Protein AF-A0A671WIX0-F1 (afdb_monomer_lite)

Foldseek 3Di:
DDDDDDDDDDDDDDDDDDDDDDDDDDDDDDDDDDDDDDDDDDDDDDDDDDDDDDDDDDDDDDDDDPPPPDDDDDPDDPVVVVVVVVVVVVVVVVVVVVVVVVVVVVVVVVVVVVVVVVVVVVVVVPDPPPPVVVVVVVVVVVVVVVVVVVVVVVVVVVVVVVVVVVVVVVVVVVVVVVVVVVVVVVVVVVVVVVVVVVVVVVVVVVVVVVVVVVVVVVVVVVVVVVVVVVVVVCVVVVVDPDPDPDPDPDVVVVVVVVVVVVVVVVVVVVVVVVVVVVVVVVVVVVVVVVVVVVVVVVVVVVVVVVVVVVVVVVVVVVVVVVVVVVVVVVVVVVVVVVVVVVVVVVVVVVVVVVVVVVVVVVVVVVVVVVVVVVVVVVVVVVVVVVVVVVVVDPPPPPVVVVVVVVVVVVVVVVVVVLVVVVVVVVVVPPDDDPVVVVVVVVVSVVVVVVVVVVVVVVVVVVVVVVVD

Sequence (468 aa):
MSLSRTKRISSSNSVRSSSGSRRLSGFGPVQGGFSGISLSSSSLYAGTNGHHHGLGTPLASLTVNKSLLAPLNLEIDPSLSMSRSHEKEQIKSLNNRFASFIDKVRFLEQQNKMLETKLELLQGQGVGRSNVEPLFESYMAGLRRQMDLVNNDKIKLDGELRNMQGLVEDYKHKYEDEINKRNNLENDFVILKKDVDSAYLVKADLEDKVGSLTDEINFLRNIYEEELRELQASIKDTSVVVQMDNSRSLNMEQIVAEVKAQYEEIAARSREEAEAWYKSKFDQMSVQASQYGDELRLVKGEVAEVNRLISRLQSEIEAVKAQRGSLENQLAEAEERGELAVKEAKARTRDLEDALQRAKQDMARQLREYQDLMNVKLALDIEIATYRKLLEGEEDSTYFFSATIYFEEILYFILHYNLHLLESLTNTQSNANPQSLSTFIFNILKYIFLIMLTYLFFFFLVFTKVIF

Organism: Sparus aurata (NCBI:txid8175)

pLDDT: mean 75.91, std 23.21, range [29.42, 98.38]

Structure (mmCIF, N/CA/C/O backbone):
data_AF-A0A671WIX0-F1
#
_entry.id   AF-A0A671WIX0-F1
#
loop_
_atom_site.group_PDB
_atom_site.id
_atom_site.type_symbol
_atom_site.label_atom_id
_atom_site.label_alt_id
_atom_site.label_comp_id
_atom_site.label_asym_id
_atom_site.label_entity_id
_atom_site.label_seq_id
_atom_site.pdbx_PDB_ins_code
_atom_site.Cartn_x
_atom_site.Cartn_y
_atom_site.Cartn_z
_atom_site.occupancy
_atom_site.B_iso_or_equiv
_atom_site.auth_seq_id
_atom_site.auth_comp_id
_atom_site.auth_asym_id
_atom_site.auth_atom_id
_atom_site.pdbx_PDB_model_num
ATOM 1 N N . MET A 1 1 ? 3.530 13.960 48.478 1.00 47.66 1 MET A N 1
ATOM 2 C CA . MET A 1 1 ? 4.842 13.719 47.838 1.00 47.66 1 MET A CA 1
ATOM 3 C C . MET A 1 1 ? 4.729 12.522 46.904 1.00 47.66 1 MET A C 1
ATOM 5 O O . MET A 1 1 ? 4.751 11.405 47.388 1.00 47.66 1 MET A O 1
ATOM 9 N N . SER A 1 2 ? 4.589 12.753 45.600 1.00 39.88 2 SER A N 1
ATOM 10 C CA . SER A 1 2 ? 5.241 11.976 44.530 1.00 39.88 2 SER A CA 1
ATOM 11 C C . SER A 1 2 ? 4.870 12.634 43.196 1.00 39.88 2 SER A C 1
ATOM 13 O O . SER A 1 2 ? 3.721 12.651 42.767 1.00 39.88 2 SER A O 1
ATOM 15 N N . LEU A 1 3 ? 5.853 13.303 42.590 1.00 40.75 3 LEU A N 1
ATOM 16 C CA . LEU A 1 3 ? 5.722 13.928 41.278 1.00 40.75 3 LEU A CA 1
ATOM 17 C C . LEU A 1 3 ? 5.816 12.841 40.203 1.00 40.75 3 LEU A C 1
ATOM 19 O O . LEU A 1 3 ? 6.859 12.201 40.075 1.00 40.75 3 LEU A O 1
ATOM 23 N N . SER A 1 4 ? 4.775 12.692 39.384 1.00 45.09 4 SER A N 1
ATOM 24 C CA . SER A 1 4 ? 4.854 11.919 38.141 1.00 45.09 4 SER A CA 1
ATOM 25 C C . SER A 1 4 ? 5.299 12.835 37.004 1.00 45.09 4 SER A C 1
ATOM 27 O O . SER A 1 4 ? 4.620 13.783 36.616 1.00 45.09 4 SER A O 1
ATOM 29 N N . ARG A 1 5 ? 6.519 12.577 36.537 1.00 43.44 5 ARG A N 1
ATOM 30 C CA . ARG A 1 5 ? 7.296 13.368 35.584 1.00 43.44 5 ARG A CA 1
ATOM 31 C C . ARG A 1 5 ? 6.936 12.972 34.150 1.00 43.44 5 ARG A C 1
ATOM 33 O O . ARG A 1 5 ? 7.433 11.970 33.647 1.00 43.44 5 ARG A O 1
ATOM 40 N N . THR A 1 6 ? 6.125 13.777 33.468 1.00 39.91 6 THR A N 1
ATOM 41 C CA . THR A 1 6 ? 5.826 13.601 32.036 1.00 39.91 6 THR A CA 1
ATOM 42 C C . THR A 1 6 ? 7.023 14.042 31.190 1.00 39.91 6 THR A C 1
ATOM 44 O O . THR A 1 6 ? 7.326 15.230 31.078 1.00 39.91 6 THR A O 1
ATOM 47 N N . LYS A 1 7 ? 7.736 13.078 30.599 1.00 40.06 7 LYS A N 1
ATOM 48 C CA . LYS A 1 7 ? 8.873 13.306 29.697 1.00 40.06 7 LYS A CA 1
ATOM 49 C C . LYS A 1 7 ? 8.343 13.413 28.259 1.00 40.06 7 LYS A C 1
ATOM 51 O O . LYS A 1 7 ? 7.995 12.406 27.656 1.00 40.06 7 LYS A O 1
ATOM 56 N N . ARG A 1 8 ? 8.257 14.634 27.714 1.00 37.03 8 ARG A N 1
ATOM 57 C CA . ARG A 1 8 ? 8.036 14.863 26.273 1.00 37.03 8 ARG A CA 1
ATOM 58 C C . ARG A 1 8 ? 9.299 14.459 25.509 1.00 37.03 8 ARG A C 1
ATOM 60 O O . ARG A 1 8 ? 10.374 14.980 25.793 1.00 37.03 8 ARG A O 1
ATOM 67 N N . ILE A 1 9 ? 9.161 13.548 24.552 1.00 35.91 9 ILE A N 1
ATOM 68 C CA . ILE A 1 9 ? 10.183 13.222 23.554 1.00 35.91 9 ILE A CA 1
ATOM 69 C C . ILE A 1 9 ? 9.788 13.976 22.284 1.00 35.91 9 ILE A C 1
ATOM 71 O O . ILE A 1 9 ? 8.774 13.668 21.667 1.00 35.91 9 ILE A O 1
ATOM 75 N N . SER A 1 10 ? 10.550 15.009 21.933 1.00 36.03 10 SER A N 1
ATOM 76 C CA . SER A 1 10 ? 10.431 15.736 20.670 1.00 36.03 10 SER A CA 1
ATOM 77 C C . SER A 1 10 ? 11.493 15.217 19.703 1.00 36.03 10 SER A C 1
ATOM 79 O O . SER A 1 10 ? 12.680 15.486 19.887 1.00 36.03 10 SER A O 1
ATOM 81 N N . SER A 1 11 ? 11.073 14.465 18.689 1.00 35.25 11 SER A N 1
ATOM 82 C CA . SER A 1 11 ? 11.901 14.061 17.551 1.00 35.25 11 SER A CA 1
ATOM 83 C C . SER A 1 11 ? 11.952 15.196 16.526 1.00 35.25 11 SER A C 1
ATOM 85 O O . SER A 1 11 ? 10.980 15.454 15.817 1.00 35.25 11 SER A O 1
ATOM 87 N N . SER A 1 12 ? 13.082 15.895 16.461 1.00 34.72 12 SER A N 1
ATOM 88 C CA . SER A 1 12 ?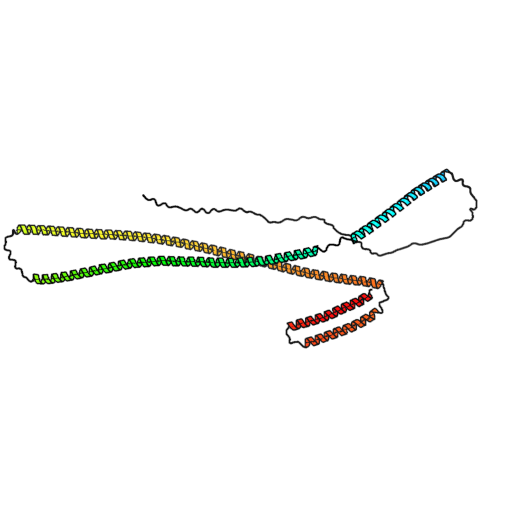 13.395 16.864 15.412 1.00 34.72 12 SER A CA 1
ATOM 89 C C . SER A 1 12 ? 13.973 16.142 14.191 1.00 34.72 12 SER A C 1
ATOM 91 O O . SER A 1 12 ? 15.141 15.756 14.171 1.00 34.72 12 SER A O 1
ATOM 93 N N . ASN A 1 13 ? 13.160 15.976 13.145 1.00 34.81 13 ASN A N 1
ATOM 94 C CA . ASN A 1 13 ? 13.657 15.579 11.830 1.00 34.81 13 ASN A CA 1
ATOM 95 C C . ASN A 1 13 ? 14.408 16.758 11.200 1.00 34.81 13 ASN A C 1
ATOM 97 O O . ASN A 1 13 ? 13.848 17.827 10.964 1.00 34.81 13 ASN A O 1
ATOM 101 N N . SER A 1 14 ? 15.699 16.552 10.946 1.00 34.69 14 SER A N 1
ATOM 102 C CA . SER A 1 14 ? 16.561 17.494 10.241 1.00 34.69 14 SER A CA 1
ATOM 103 C C . SER A 1 14 ? 16.430 17.274 8.733 1.00 34.69 14 SER A C 1
ATOM 105 O O . SER A 1 14 ? 16.815 16.240 8.193 1.00 34.69 14 SER A O 1
ATOM 107 N N . VAL A 1 15 ? 15.872 18.268 8.046 1.00 35.69 15 VAL A N 1
ATOM 108 C CA . VAL A 1 15 ? 15.829 18.338 6.583 1.00 35.69 15 VAL A CA 1
ATOM 109 C C . VAL A 1 15 ? 17.207 18.795 6.104 1.00 35.69 15 VAL A C 1
ATOM 111 O O . VAL A 1 15 ? 17.583 19.954 6.269 1.00 35.69 15 VAL A O 1
ATOM 114 N N . ARG A 1 16 ? 17.997 17.873 5.547 1.00 34.72 16 ARG A N 1
ATOM 115 C CA . ARG A 1 16 ? 19.246 18.193 4.843 1.00 34.72 16 ARG A CA 1
ATOM 116 C C . ARG A 1 16 ? 18.926 18.506 3.383 1.00 34.72 16 ARG A C 1
ATOM 118 O O . ARG A 1 16 ? 18.676 17.606 2.591 1.00 34.72 16 ARG A O 1
ATOM 125 N N . SER A 1 17 ? 18.958 19.787 3.036 1.00 32.28 17 SER A N 1
ATOM 126 C CA . SER A 1 17 ? 18.946 20.285 1.660 1.00 32.28 17 SER A CA 1
ATOM 127 C C . SER A 1 17 ? 20.353 20.192 1.058 1.00 32.28 17 SER A C 1
ATOM 129 O O . SER A 1 17 ? 21.250 20.934 1.461 1.00 32.28 17 SER A O 1
ATOM 131 N N . SER A 1 18 ? 20.562 19.285 0.102 1.00 33.19 18 SER A N 1
ATOM 132 C CA . SER A 1 18 ? 21.769 19.223 -0.727 1.00 33.19 18 SER A CA 1
ATOM 133 C C . SER A 1 18 ? 21.544 19.966 -2.047 1.00 33.19 18 SER A C 1
ATOM 135 O O . SER A 1 18 ? 20.895 19.487 -2.974 1.00 33.19 18 SER A O 1
ATOM 137 N N . SER A 1 19 ? 22.108 21.166 -2.134 1.00 36.34 19 SER A N 1
ATOM 138 C CA . SER A 1 19 ? 22.148 21.988 -3.344 1.00 36.34 19 SER A CA 1
ATOM 139 C C . SER A 1 19 ? 23.224 21.450 -4.294 1.00 36.34 19 SER A C 1
ATOM 141 O O . SER A 1 19 ? 24.403 21.764 -4.152 1.00 36.34 19 SER A O 1
ATOM 143 N N . GLY A 1 20 ? 22.833 20.608 -5.250 1.00 31.84 20 GLY A N 1
ATOM 144 C CA . GLY A 1 20 ? 23.712 20.056 -6.285 1.00 31.84 20 GLY A CA 1
ATOM 145 C C . GLY A 1 20 ? 23.309 20.522 -7.682 1.00 31.84 20 GLY A C 1
ATOM 146 O O . GLY A 1 20 ? 22.770 19.741 -8.456 1.00 31.84 20 GLY A O 1
ATOM 147 N N . SER A 1 21 ? 23.568 21.785 -8.022 1.00 36.34 21 SER A N 1
ATOM 148 C CA . SER A 1 21 ? 23.302 22.323 -9.362 1.00 36.34 21 SER A CA 1
ATOM 149 C C . SER A 1 21 ? 24.468 22.027 -10.309 1.00 36.34 21 SER A C 1
ATOM 151 O O . SER A 1 21 ? 25.437 22.782 -10.362 1.00 36.34 21 SER A O 1
ATOM 153 N N . ARG A 1 22 ? 24.370 20.947 -11.093 1.00 34.88 22 ARG A N 1
ATOM 154 C CA . ARG A 1 22 ? 25.157 20.768 -12.326 1.00 34.88 22 ARG A CA 1
ATOM 155 C C . ARG A 1 22 ? 24.297 21.217 -13.505 1.00 34.88 22 ARG A C 1
ATOM 157 O O . ARG A 1 22 ? 23.280 20.599 -13.797 1.00 34.88 22 ARG A O 1
ATOM 164 N N . ARG A 1 23 ? 24.698 22.301 -14.170 1.00 33.94 23 ARG A N 1
ATOM 165 C CA . ARG A 1 23 ? 24.143 22.726 -15.461 1.00 33.94 23 ARG A CA 1
ATOM 166 C C . ARG A 1 23 ? 25.021 22.155 -16.573 1.00 33.94 23 ARG A C 1
ATOM 168 O O . ARG A 1 23 ? 26.206 22.468 -16.616 1.00 33.94 23 ARG A O 1
ATOM 175 N N . LEU A 1 24 ? 24.445 21.345 -17.461 1.00 33.28 24 LEU A N 1
ATOM 176 C CA . LEU A 1 24 ? 25.045 20.993 -18.749 1.00 33.28 24 LEU A CA 1
ATOM 177 C C . LEU A 1 24 ? 23.942 20.815 -19.808 1.00 33.28 24 LEU A C 1
ATOM 179 O O . LEU A 1 24 ? 23.126 19.905 -19.709 1.00 33.28 24 LEU A O 1
ATOM 183 N N . SER A 1 25 ? 23.927 21.741 -20.769 1.00 34.19 25 SER A N 1
ATOM 184 C CA . SER A 1 25 ? 23.295 21.775 -22.110 1.00 34.19 25 SER A CA 1
ATOM 185 C C . SER A 1 25 ? 22.863 23.228 -22.382 1.00 34.19 25 SER A C 1
ATOM 187 O O . SER A 1 25 ? 22.389 23.901 -21.475 1.00 34.19 25 SER A O 1
ATOM 189 N N . GLY A 1 26 ? 23.048 23.833 -23.553 1.00 30.73 26 GLY A N 1
ATOM 190 C CA . GLY A 1 26 ? 23.612 23.385 -24.819 1.00 30.73 26 GLY A CA 1
ATOM 191 C C . GLY A 1 26 ? 23.685 24.560 -25.814 1.00 30.73 26 GLY A C 1
ATOM 192 O O . GLY A 1 26 ? 23.468 25.705 -25.430 1.00 30.73 26 GLY A O 1
ATOM 193 N N . PHE A 1 27 ? 23.922 24.206 -27.081 1.00 36.25 27 PHE A N 1
ATOM 194 C CA . PHE A 1 27 ? 23.735 24.972 -28.327 1.00 36.25 27 PHE A CA 1
ATOM 195 C C . PHE A 1 27 ? 24.677 26.145 -28.675 1.00 36.25 27 PHE A C 1
ATOM 197 O O . PHE A 1 27 ? 24.914 27.060 -27.897 1.00 36.25 27 PHE A O 1
ATOM 204 N N . GLY A 1 28 ? 25.199 26.070 -29.912 1.00 31.53 28 GLY A N 1
ATOM 205 C CA . GLY A 1 28 ? 26.056 27.056 -30.588 1.00 31.53 28 GLY A CA 1
ATOM 206 C C . GLY A 1 28 ? 25.299 28.254 -31.182 1.00 31.53 28 GLY A C 1
ATOM 207 O O . GLY A 1 28 ? 24.114 28.431 -30.896 1.00 31.53 28 GLY A O 1
ATOM 208 N N . PRO A 1 29 ? 25.967 29.074 -32.023 1.00 46.22 29 PRO A N 1
ATOM 209 C CA . PRO A 1 29 ? 25.903 28.807 -33.469 1.00 46.22 29 PRO A CA 1
ATOM 210 C C . PRO A 1 29 ? 27.168 29.149 -34.303 1.00 46.22 29 PRO A C 1
ATOM 212 O O . PRO A 1 29 ? 28.003 29.962 -33.929 1.00 46.22 29 PRO A O 1
ATOM 215 N N . VAL A 1 30 ? 27.251 28.471 -35.456 1.00 34.28 30 VAL A N 1
ATOM 216 C CA . VAL A 1 30 ? 27.642 28.900 -36.824 1.00 34.28 30 VAL A CA 1
ATOM 217 C C . VAL A 1 30 ? 28.491 30.172 -37.027 1.00 34.28 30 VAL A C 1
ATOM 219 O O . VAL A 1 30 ? 27.986 31.268 -36.829 1.00 34.28 30 VAL A O 1
ATOM 222 N N . GLN A 1 31 ? 29.686 29.998 -37.621 1.00 35.38 31 GLN A N 1
ATOM 223 C CA . GLN A 1 31 ? 30.305 30.725 -38.768 1.00 35.38 31 GLN A CA 1
ATOM 224 C C . GLN A 1 31 ? 31.713 30.098 -38.956 1.00 35.38 31 GLN A C 1
ATOM 226 O O . GLN A 1 31 ? 32.393 29.897 -37.962 1.00 35.38 31 GLN A O 1
ATOM 231 N N . GLY A 1 32 ? 32.244 29.639 -40.093 1.00 29.42 32 GLY A N 1
ATOM 232 C CA . GLY A 1 32 ? 32.163 30.050 -41.494 1.00 29.42 32 GLY A CA 1
ATOM 233 C C . GLY A 1 32 ? 33.595 30.395 -41.964 1.00 29.42 32 GLY A C 1
ATOM 234 O O . GLY A 1 32 ? 34.188 31.303 -41.397 1.00 29.42 32 GLY A O 1
ATOM 235 N N . GLY A 1 33 ? 34.145 29.691 -42.969 1.00 31.55 33 GLY A N 1
ATOM 236 C CA . GLY A 1 33 ? 35.420 30.029 -43.650 1.00 31.55 33 GLY A CA 1
ATOM 237 C C . GLY A 1 33 ? 36.486 28.919 -43.617 1.00 31.55 33 GLY A C 1
ATOM 238 O O . GLY A 1 33 ? 37.070 28.694 -42.568 1.00 31.55 33 GLY A O 1
ATOM 239 N N . PHE A 1 34 ? 36.633 28.080 -44.658 1.00 30.84 34 PHE A N 1
ATOM 240 C CA . PHE A 1 34 ? 37.592 28.223 -45.788 1.00 30.84 34 PHE A CA 1
ATOM 241 C C . PHE A 1 34 ? 39.069 28.284 -45.310 1.00 30.84 34 PHE A C 1
ATOM 243 O O . PHE A 1 34 ? 39.403 29.136 -44.504 1.00 30.84 34 PHE A O 1
ATOM 250 N N . SER A 1 35 ? 40.038 27.448 -45.711 1.00 31.69 35 SER A N 1
ATOM 251 C CA . SER A 1 35 ? 40.233 26.658 -46.934 1.00 31.69 35 SER A CA 1
ATOM 252 C C . SER A 1 35 ? 41.262 25.543 -46.687 1.00 31.69 35 SER A C 1
ATOM 254 O O . SER A 1 35 ? 42.358 25.815 -46.203 1.00 31.69 35 SER A O 1
ATOM 256 N N . GLY A 1 36 ? 40.949 24.309 -47.081 1.00 31.33 36 GLY A N 1
ATOM 257 C CA . GLY A 1 36 ? 41.931 23.246 -47.296 1.00 31.33 36 GLY A CA 1
ATOM 258 C C . GLY A 1 36 ? 41.961 22.915 -48.782 1.00 31.33 36 GLY A C 1
ATOM 259 O O . GLY A 1 36 ? 40.955 22.460 -49.315 1.00 31.33 36 GLY A O 1
ATOM 260 N N . ILE A 1 37 ? 43.084 23.168 -49.453 1.00 35.97 37 ILE A N 1
ATOM 261 C CA . ILE A 1 37 ? 43.319 22.686 -50.817 1.00 35.97 37 ILE A CA 1
ATOM 262 C C . ILE A 1 37 ? 44.521 21.748 -50.753 1.00 35.97 37 ILE A C 1
ATOM 264 O O . ILE A 1 37 ? 45.674 22.166 -50.794 1.00 35.97 37 ILE A O 1
ATOM 268 N N . SER A 1 38 ? 44.226 20.461 -50.615 1.00 32.38 38 SER A N 1
ATOM 269 C CA . SER A 1 38 ? 45.016 19.405 -51.238 1.00 32.38 38 SER A CA 1
ATOM 270 C C . SER A 1 38 ? 44.531 19.241 -52.677 1.00 32.38 38 SER A C 1
ATOM 272 O O . SER A 1 38 ? 43.333 19.386 -52.893 1.00 32.38 38 SER A O 1
ATOM 274 N N . LEU A 1 39 ? 45.437 18.914 -53.603 1.00 33.62 39 LEU A N 1
ATOM 275 C CA . LEU A 1 39 ? 45.281 18.061 -54.803 1.00 33.62 39 LEU A CA 1
ATOM 276 C C . LEU A 1 39 ? 46.539 18.309 -55.663 1.00 33.62 39 LEU A C 1
ATOM 278 O O . LEU A 1 39 ? 46.771 19.414 -56.139 1.00 33.62 39 LEU A O 1
ATOM 282 N N . SER A 1 40 ? 47.543 17.435 -55.609 1.00 30.91 40 SER A N 1
ATOM 283 C CA . SER A 1 40 ? 47.705 16.251 -56.469 1.00 30.91 40 SER A CA 1
ATOM 284 C C . SER A 1 40 ? 47.713 16.565 -57.968 1.00 30.91 40 SER A C 1
ATOM 286 O O . SER A 1 40 ? 46.726 16.986 -58.562 1.00 30.91 40 SER A O 1
ATOM 288 N N . SER A 1 41 ? 48.872 16.275 -58.543 1.00 34.22 41 SER A N 1
ATOM 289 C CA . SER A 1 41 ? 49.214 16.136 -59.949 1.00 34.22 41 SER A CA 1
ATOM 290 C C . SER A 1 41 ? 48.312 15.163 -60.708 1.00 34.22 41 SER A C 1
ATOM 292 O O . SER A 1 41 ? 48.047 14.065 -60.226 1.00 34.22 41 SER A O 1
ATOM 294 N N . SER A 1 42 ? 47.967 15.490 -61.956 1.00 32.19 42 SER A N 1
ATOM 295 C CA . SER A 1 42 ? 48.094 14.554 -63.086 1.00 32.19 42 SER A CA 1
ATOM 296 C C . SER A 1 42 ? 48.058 15.307 -64.415 1.00 32.19 42 SER A C 1
ATOM 298 O O . SER A 1 42 ? 47.120 16.029 -64.735 1.00 32.19 42 SER A O 1
ATOM 300 N N . SER A 1 43 ? 49.113 15.103 -65.187 1.00 34.41 43 SER A N 1
ATOM 301 C CA . SER A 1 43 ? 49.202 15.299 -66.627 1.00 34.41 43 SER A CA 1
ATOM 302 C C . SER A 1 43 ? 48.297 14.321 -67.374 1.00 34.41 43 SER A C 1
ATOM 304 O O . SER A 1 43 ? 48.346 13.134 -67.058 1.00 34.41 43 SER A O 1
ATOM 306 N N . LEU A 1 44 ? 47.621 14.762 -68.436 1.00 30.73 44 LEU A N 1
ATOM 307 C CA . LEU A 1 44 ? 47.313 13.911 -69.587 1.00 30.73 44 LEU A CA 1
ATOM 308 C C . LEU A 1 44 ? 47.394 14.711 -70.893 1.00 30.73 44 LEU A C 1
ATOM 310 O O . LEU A 1 44 ? 46.990 15.867 -70.982 1.00 30.73 44 LEU A O 1
ATOM 314 N N . TYR A 1 45 ? 47.990 14.034 -71.867 1.00 34.56 45 TYR A N 1
ATOM 315 C CA . TYR A 1 45 ? 48.211 14.389 -73.261 1.00 34.56 45 TYR A CA 1
ATOM 316 C C . TYR A 1 45 ? 46.929 14.334 -74.111 1.00 34.56 45 TYR A C 1
ATOM 318 O O . TYR A 1 45 ? 45.942 13.727 -73.707 1.00 34.56 45 TYR A O 1
ATOM 326 N N . ALA A 1 46 ? 47.085 14.843 -75.344 1.00 30.19 46 ALA A N 1
ATOM 327 C CA . ALA A 1 46 ? 46.267 14.743 -76.566 1.00 30.19 46 ALA A CA 1
ATOM 328 C C . ALA A 1 46 ? 45.636 16.102 -76.908 1.00 30.19 46 ALA A C 1
ATOM 330 O O . ALA A 1 46 ? 44.914 16.670 -76.106 1.00 30.19 46 ALA A O 1
ATOM 331 N N . GLY A 1 47 ? 45.901 16.742 -78.043 1.00 32.09 47 GLY A N 1
ATOM 332 C CA . GLY A 1 47 ? 46.227 16.220 -79.362 1.00 32.09 47 GLY A CA 1
ATOM 333 C C . GLY A 1 47 ? 45.202 16.789 -80.349 1.00 32.09 47 GLY A C 1
ATOM 334 O O . GLY A 1 47 ? 44.026 16.885 -80.016 1.00 32.09 47 GLY A O 1
ATOM 335 N N . THR A 1 48 ? 45.663 17.079 -81.566 1.00 32.25 48 THR A N 1
ATOM 336 C CA . THR A 1 48 ? 44.903 17.310 -82.812 1.00 32.25 48 THR A CA 1
ATOM 337 C C . THR A 1 48 ? 44.674 18.752 -83.306 1.00 32.25 48 THR A C 1
ATOM 339 O O . THR A 1 48 ? 44.227 19.641 -82.591 1.00 32.25 48 THR A O 1
ATOM 342 N N . ASN A 1 49 ? 44.957 18.858 -84.613 1.00 33.28 49 ASN A N 1
ATOM 343 C CA . ASN A 1 49 ? 44.511 19.788 -85.656 1.00 33.28 49 ASN A CA 1
ATOM 344 C C . ASN A 1 49 ? 45.089 21.216 -85.628 1.00 33.28 49 ASN A C 1
ATOM 346 O O . ASN A 1 49 ? 44.882 21.965 -84.689 1.00 33.28 49 ASN A O 1
ATOM 350 N N . GLY A 1 50 ? 45.833 21.697 -86.629 1.00 30.80 50 GLY A N 1
ATOM 351 C CA . GLY A 1 50 ? 45.914 21.324 -88.045 1.00 30.80 50 GLY A CA 1
ATOM 352 C C . GLY A 1 50 ? 45.286 22.434 -88.892 1.00 30.80 50 GLY A C 1
ATOM 353 O O . GLY A 1 50 ? 44.169 22.834 -88.577 1.00 30.80 50 GLY A O 1
ATOM 354 N N . HIS A 1 51 ? 45.986 22.822 -89.974 1.00 31.45 51 HIS A N 1
ATOM 355 C CA . HIS A 1 51 ? 45.620 23.777 -91.045 1.00 31.45 51 HIS A CA 1
ATOM 356 C C . HIS A 1 51 ? 46.023 25.251 -90.791 1.00 31.45 51 HIS A C 1
ATOM 358 O O . HIS A 1 51 ? 45.785 25.777 -89.718 1.00 31.45 51 HIS A O 1
ATOM 364 N N . HIS A 1 52 ? 46.621 26.019 -91.711 1.00 31.53 52 HIS A N 1
ATOM 365 C CA . HIS A 1 52 ? 46.835 25.869 -93.154 1.00 31.53 52 HIS A CA 1
ATOM 366 C C . HIS A 1 52 ? 47.897 26.891 -93.637 1.00 31.53 52 HIS A C 1
ATOM 368 O O . HIS A 1 52 ? 47.963 27.991 -93.106 1.00 31.53 52 HIS A O 1
ATOM 374 N N . HIS A 1 53 ? 48.608 26.518 -94.711 1.00 33.53 53 HIS A N 1
ATOM 375 C CA . HIS A 1 53 ? 49.129 27.351 -95.817 1.00 33.53 53 HIS A CA 1
ATOM 376 C C . HIS A 1 53 ? 50.136 28.490 -95.525 1.00 33.53 53 HIS A C 1
ATOM 378 O O . HIS A 1 53 ? 49.925 29.346 -94.688 1.00 33.53 53 HIS A O 1
ATOM 384 N N . GLY A 1 54 ? 51.259 28.631 -96.230 1.00 30.19 54 GLY A N 1
ATOM 385 C CA . GLY A 1 54 ? 51.617 28.143 -97.560 1.00 30.19 54 GLY A CA 1
ATOM 386 C C . GLY A 1 54 ? 51.991 29.325 -98.457 1.00 30.19 54 GLY A C 1
ATOM 387 O O . GLY A 1 54 ? 51.100 30.026 -98.911 1.00 30.19 54 GLY A O 1
ATOM 388 N N . LEU A 1 55 ? 53.290 29.523 -98.706 1.00 36.34 55 LEU A N 1
ATOM 389 C CA . LEU A 1 55 ? 53.883 30.159 -99.898 1.00 36.34 55 LEU A CA 1
ATOM 390 C C . LEU A 1 55 ? 55.414 30.016 -99.738 1.00 36.34 55 LEU A C 1
ATOM 392 O O . LEU A 1 55 ? 55.956 30.465 -98.739 1.00 36.34 55 LEU A O 1
ATOM 396 N N . GLY A 1 56 ? 56.201 29.339 -100.567 1.00 33.25 56 GLY A N 1
ATOM 397 C CA . GLY A 1 56 ? 56.017 28.959 -101.955 1.00 33.25 56 GLY A CA 1
ATOM 398 C C . GLY A 1 56 ? 56.903 29.833 -102.841 1.00 33.25 56 GLY A C 1
ATOM 399 O O . GLY A 1 56 ? 56.631 31.020 -102.981 1.00 33.25 56 GLY A O 1
ATOM 400 N N . THR A 1 57 ? 57.849 29.180 -103.528 1.00 38.56 57 THR A N 1
ATOM 401 C CA . THR A 1 57 ? 58.535 29.605 -104.772 1.00 38.56 57 THR A CA 1
ATOM 402 C C . THR A 1 57 ? 59.910 30.318 -104.620 1.00 38.56 57 THR A C 1
ATOM 404 O O . THR A 1 57 ? 60.265 30.738 -103.524 1.00 38.56 57 THR A O 1
ATOM 407 N N . PRO A 1 58 ? 60.777 30.314 -105.660 1.00 42.78 58 PRO A N 1
ATOM 408 C CA . PRO A 1 58 ? 61.788 29.268 -105.849 1.00 42.78 58 PRO A CA 1
ATOM 409 C C . PRO A 1 58 ? 63.177 29.812 -106.271 1.00 42.78 58 PRO A C 1
ATOM 411 O O . PRO A 1 58 ? 63.398 31.003 -106.463 1.00 42.78 58 PRO A O 1
ATOM 414 N N . LEU A 1 59 ? 64.121 28.886 -106.444 1.00 45.75 59 LEU A N 1
ATOM 415 C CA . LEU A 1 59 ? 65.457 29.080 -107.014 1.00 45.75 59 LEU A CA 1
ATOM 416 C C . LEU A 1 59 ? 65.427 29.705 -108.423 1.00 45.75 59 LEU A C 1
ATOM 418 O O . LEU A 1 59 ? 64.693 29.223 -109.285 1.00 45.75 59 LEU A O 1
ATOM 422 N N . ALA A 1 60 ? 66.311 30.676 -108.694 1.00 32.66 60 ALA A N 1
ATOM 423 C CA . ALA A 1 60 ? 66.654 31.091 -110.057 1.00 32.66 60 ALA A CA 1
ATOM 424 C C . ALA A 1 60 ? 68.103 31.609 -110.201 1.00 32.66 60 ALA A C 1
ATOM 426 O O . ALA A 1 60 ? 68.509 32.600 -109.603 1.00 32.66 60 ALA A O 1
ATOM 427 N N . SER A 1 61 ? 68.830 30.892 -111.062 1.00 35.56 61 SER A N 1
ATOM 428 C CA . SER A 1 61 ? 69.839 31.320 -112.046 1.00 35.56 61 SER A CA 1
ATOM 429 C C . SER A 1 61 ? 71.075 32.145 -111.653 1.00 35.56 61 SER A C 1
ATOM 431 O O . SER A 1 61 ? 71.033 33.337 -111.365 1.00 35.56 61 SER A O 1
ATOM 433 N N . LEU A 1 62 ? 72.209 31.481 -111.891 1.00 37.53 62 LEU A N 1
ATOM 434 C CA . LEU A 1 62 ? 73.524 31.996 -112.266 1.00 37.53 62 LEU A CA 1
ATOM 435 C C . LEU A 1 62 ? 73.488 33.196 -113.230 1.00 37.53 62 LEU A C 1
ATOM 437 O O . LEU A 1 62 ? 72.850 33.154 -114.278 1.00 37.53 62 LEU A O 1
ATOM 441 N N . THR A 1 63 ? 74.324 34.197 -112.957 1.00 41.62 63 THR A N 1
ATOM 442 C CA . THR A 1 63 ? 74.929 35.058 -113.985 1.00 41.62 63 THR A CA 1
ATOM 443 C C . THR A 1 63 ? 76.362 35.371 -113.558 1.00 41.62 63 THR A C 1
ATOM 445 O O . THR A 1 63 ? 76.603 36.131 -112.625 1.00 41.62 63 THR A O 1
ATOM 448 N N . VAL A 1 64 ? 77.330 34.730 -114.216 1.00 42.81 64 VAL A N 1
ATOM 449 C CA . VAL A 1 64 ? 78.768 34.954 -114.016 1.00 42.81 64 VAL A CA 1
ATOM 450 C C . VAL A 1 64 ? 79.184 36.148 -114.873 1.00 42.81 64 VAL A C 1
ATOM 452 O O . VAL A 1 64 ? 79.213 36.053 -116.099 1.00 42.81 64 VAL A O 1
ATOM 455 N N . ASN A 1 65 ? 79.504 37.275 -114.237 1.00 40.06 65 ASN A N 1
ATOM 456 C CA . ASN A 1 65 ? 80.003 38.472 -114.911 1.00 40.06 65 ASN A CA 1
ATOM 457 C C . ASN A 1 65 ? 81.524 38.335 -115.137 1.00 40.06 65 ASN A C 1
ATOM 459 O O . ASN A 1 65 ? 82.316 38.433 -114.200 1.00 40.06 65 ASN A O 1
ATOM 463 N N . LYS A 1 66 ? 81.942 38.050 -116.376 1.00 54.22 66 LYS A N 1
ATOM 464 C CA . LYS A 1 66 ? 83.345 37.819 -116.778 1.00 54.22 66 LYS A CA 1
ATOM 465 C C . LYS A 1 66 ? 84.129 39.122 -117.042 1.00 54.22 66 LYS A C 1
ATOM 467 O O . LYS A 1 66 ? 84.816 39.219 -118.053 1.00 54.22 66 LYS A O 1
ATOM 472 N N . SER A 1 67 ? 84.059 40.100 -116.134 1.00 53.84 67 SER A N 1
ATOM 473 C CA . SER A 1 67 ? 84.690 41.423 -116.336 1.00 53.84 67 SER A CA 1
ATOM 474 C C . SER A 1 67 ? 85.478 41.967 -115.134 1.00 53.84 67 SER A C 1
ATOM 476 O O . SER A 1 67 ? 85.673 43.171 -115.038 1.00 53.84 67 SER A O 1
ATOM 478 N N . LEU A 1 68 ? 85.953 41.117 -114.213 1.00 42.72 68 LEU A N 1
ATOM 479 C CA . LEU A 1 68 ? 86.719 41.549 -113.024 1.00 42.72 68 LEU A CA 1
ATOM 480 C C . LEU A 1 68 ? 87.992 40.713 -112.778 1.00 42.72 68 LEU A C 1
ATOM 482 O O . LEU A 1 68 ? 88.342 40.393 -111.646 1.00 42.72 68 LEU A O 1
ATOM 486 N N . LEU A 1 69 ? 88.704 40.366 -113.853 1.00 45.41 69 LEU A N 1
ATOM 487 C CA . LEU A 1 69 ? 90.086 39.868 -113.808 1.00 45.41 69 LEU A CA 1
ATOM 488 C C . LEU A 1 69 ? 91.062 41.043 -113.988 1.00 45.41 69 LEU A C 1
ATOM 490 O O . LEU A 1 69 ? 91.699 41.188 -115.028 1.00 45.41 69 LEU A O 1
ATOM 494 N N . ALA A 1 70 ? 91.160 41.888 -112.963 1.00 42.88 70 ALA A N 1
ATOM 495 C CA . ALA A 1 70 ? 92.235 42.863 -112.795 1.00 42.88 70 ALA A CA 1
ATOM 496 C C . ALA A 1 70 ? 92.569 42.963 -111.293 1.00 42.88 70 ALA A C 1
ATOM 498 O O . ALA A 1 70 ? 91.659 43.229 -110.504 1.00 42.88 70 ALA A O 1
ATOM 499 N N . PRO A 1 71 ? 93.823 42.733 -110.859 1.00 46.09 71 PRO A N 1
ATOM 500 C CA . PRO A 1 71 ? 94.191 42.866 -109.455 1.00 46.09 71 PRO A CA 1
ATOM 501 C C . PRO A 1 71 ? 94.208 44.354 -109.094 1.00 46.09 71 PRO A C 1
ATOM 503 O O . PRO A 1 71 ? 95.112 45.083 -109.496 1.00 46.09 71 PRO A O 1
ATOM 506 N N . LEU A 1 72 ? 93.201 44.813 -108.350 1.00 36.25 72 LEU A N 1
ATOM 507 C CA . LEU A 1 72 ? 93.195 46.147 -107.757 1.00 36.25 72 LEU A CA 1
ATOM 508 C C . LEU A 1 72 ? 93.706 46.054 -106.321 1.00 36.25 72 LEU A C 1
ATOM 510 O O . LEU A 1 72 ? 93.038 45.560 -105.416 1.00 36.25 72 LEU A O 1
ATOM 514 N N . ASN A 1 73 ? 94.942 46.516 -106.170 1.00 45.75 73 ASN A N 1
ATOM 515 C CA . ASN A 1 73 ? 95.647 46.728 -104.921 1.00 45.75 73 ASN A CA 1
ATOM 516 C C . ASN A 1 73 ? 94.924 47.836 -104.132 1.00 45.75 73 ASN A C 1
ATOM 518 O O . ASN A 1 73 ? 95.028 49.012 -104.474 1.00 45.75 73 ASN A O 1
ATOM 522 N N . LEU A 1 74 ? 94.137 47.449 -103.128 1.00 49.09 74 LEU A N 1
ATOM 523 C CA . LEU A 1 74 ? 93.550 48.352 -102.142 1.00 49.09 74 LEU A CA 1
ATOM 524 C C . LEU A 1 74 ? 94.349 48.171 -100.859 1.00 49.09 74 LEU A C 1
ATOM 526 O O . LEU A 1 74 ? 94.218 47.159 -100.172 1.00 49.09 74 LEU A O 1
ATOM 530 N N . GLU A 1 75 ? 95.206 49.144 -100.575 1.00 47.59 75 GLU A N 1
ATOM 531 C CA . GLU A 1 75 ? 95.873 49.305 -99.288 1.00 47.59 75 GLU A CA 1
ATOM 532 C C . GLU A 1 75 ? 94.794 49.380 -98.194 1.00 47.59 75 GLU A C 1
ATOM 534 O O . GLU A 1 75 ? 94.141 50.402 -97.992 1.00 47.59 75 GLU A O 1
ATOM 539 N N . ILE A 1 76 ? 94.539 48.247 -97.533 1.00 52.16 76 ILE A N 1
ATOM 540 C CA . ILE A 1 76 ? 93.658 48.167 -96.371 1.00 52.16 76 ILE A CA 1
ATOM 541 C C . ILE A 1 76 ? 94.411 48.796 -95.204 1.00 52.16 76 ILE A C 1
ATOM 543 O O . ILE A 1 76 ? 95.436 48.280 -94.760 1.00 52.16 76 ILE A O 1
ATOM 547 N N . ASP A 1 77 ? 93.868 49.905 -94.720 1.00 50.72 77 ASP A N 1
ATOM 548 C CA . ASP A 1 77 ? 94.306 50.644 -93.543 1.00 50.72 77 ASP A CA 1
ATOM 549 C C . ASP A 1 77 ? 94.639 49.694 -92.359 1.00 50.72 77 ASP A C 1
ATOM 551 O O . ASP A 1 77 ? 93.763 48.942 -91.900 1.00 50.72 77 ASP A O 1
ATOM 555 N N . PRO A 1 78 ? 95.888 49.685 -91.847 1.00 60.59 78 PRO A N 1
ATOM 556 C CA . PRO A 1 78 ? 96.323 48.791 -90.770 1.00 60.59 78 PRO A CA 1
ATOM 557 C C . PRO A 1 78 ? 95.593 49.024 -89.435 1.00 60.59 78 PRO A C 1
ATOM 559 O O . PRO A 1 78 ? 95.660 48.173 -88.546 1.00 60.59 78 PRO A O 1
ATOM 562 N N . SER A 1 79 ? 94.842 50.120 -89.286 1.00 58.72 79 SER A N 1
ATOM 563 C CA . SER A 1 79 ? 93.997 50.360 -88.108 1.00 58.72 79 SER A CA 1
ATOM 564 C C . SER A 1 79 ? 92.692 49.536 -88.113 1.00 58.72 79 SER A C 1
ATOM 566 O O . SER A 1 79 ? 92.220 49.102 -87.056 1.00 58.72 79 SER A O 1
ATOM 568 N N . LEU A 1 80 ? 92.144 49.214 -89.294 1.00 59.47 80 LEU A N 1
ATOM 569 C CA . LEU A 1 80 ? 90.888 48.464 -89.447 1.00 59.47 80 LEU A CA 1
ATOM 570 C C . LEU A 1 80 ? 91.084 46.944 -89.267 1.00 59.47 80 LEU A C 1
ATOM 572 O O . LEU A 1 80 ? 90.206 46.255 -88.738 1.00 59.47 80 LEU A O 1
ATOM 576 N N . SER A 1 81 ? 92.244 46.405 -89.670 1.00 61.22 81 SER A N 1
ATOM 577 C CA . SER A 1 81 ? 92.581 44.981 -89.482 1.00 61.22 81 SER A CA 1
ATOM 578 C C . SER A 1 81 ? 92.800 44.626 -88.009 1.00 61.22 81 SER A C 1
ATOM 580 O O . SER A 1 81 ? 92.411 43.539 -87.569 1.00 61.22 81 SER A O 1
ATOM 582 N N . MET A 1 82 ? 93.359 45.558 -87.231 1.00 63.88 82 MET A N 1
ATOM 583 C CA . MET A 1 82 ? 93.567 45.404 -85.793 1.00 63.88 82 MET A CA 1
ATOM 584 C C . MET A 1 82 ? 92.251 45.456 -85.016 1.00 63.88 82 MET A C 1
ATOM 586 O O . MET A 1 82 ? 92.027 44.595 -84.168 1.00 63.88 82 MET A O 1
ATOM 590 N N . SER A 1 83 ? 91.339 46.372 -85.361 1.00 67.25 83 SER A N 1
ATOM 591 C CA . SER A 1 83 ? 89.999 46.434 -84.756 1.00 67.25 83 SER A CA 1
ATOM 592 C C . SER A 1 83 ? 89.178 45.162 -85.028 1.00 67.25 83 SER A C 1
ATOM 594 O O . SER A 1 83 ? 88.677 44.547 -84.087 1.00 67.25 83 SER A O 1
ATOM 596 N N . ARG A 1 84 ? 89.147 44.669 -86.278 1.00 70.00 84 ARG A N 1
ATOM 597 C CA . ARG A 1 84 ? 88.480 43.394 -86.617 1.00 70.00 84 ARG A CA 1
ATOM 598 C C . ARG A 1 84 ? 89.153 42.166 -86.001 1.00 70.00 84 ARG A C 1
ATOM 600 O O . ARG A 1 84 ? 88.469 41.196 -85.683 1.00 70.00 84 ARG A O 1
ATOM 607 N N . SER A 1 85 ? 90.477 42.174 -85.831 1.00 72.50 85 SER A N 1
ATOM 608 C CA . SER A 1 85 ? 91.182 41.080 -85.144 1.00 72.50 85 SER A CA 1
ATOM 609 C C . SER A 1 85 ? 90.880 41.075 -83.648 1.00 72.50 85 SER A C 1
ATOM 611 O O . SER A 1 85 ? 90.611 40.010 -83.097 1.00 72.50 85 SER A O 1
ATOM 613 N N . HIS A 1 86 ? 90.830 42.251 -83.018 1.00 76.00 86 HIS A N 1
ATOM 614 C CA . HIS A 1 86 ? 90.473 42.397 -81.610 1.00 76.00 86 HIS A CA 1
ATOM 615 C C . HIS A 1 86 ? 89.011 42.000 -81.345 1.00 76.00 86 HIS A C 1
ATOM 617 O O . HIS A 1 86 ? 88.742 41.242 -80.417 1.00 76.00 86 HIS A O 1
ATOM 623 N N . GLU A 1 87 ? 88.073 42.411 -82.203 1.00 77.12 87 GLU A N 1
ATOM 624 C CA . GLU A 1 87 ? 86.665 41.995 -82.136 1.00 77.12 87 GLU A CA 1
ATOM 625 C C . GLU A 1 87 ? 86.509 40.478 -82.340 1.00 77.12 87 GLU A C 1
ATOM 627 O O . GLU A 1 87 ? 85.819 39.803 -81.576 1.00 77.12 87 GLU A O 1
ATOM 632 N N . LYS A 1 88 ? 87.226 39.895 -83.309 1.00 78.69 88 LYS A N 1
ATOM 633 C CA . LYS A 1 88 ? 87.241 38.440 -83.530 1.00 78.69 88 LYS A CA 1
ATOM 634 C C . LYS A 1 88 ? 87.804 37.677 -82.328 1.00 78.69 88 LYS A C 1
ATOM 636 O O . LYS A 1 88 ? 87.338 36.577 -82.034 1.00 78.69 88 LYS A O 1
ATOM 641 N N . GLU A 1 89 ? 88.795 38.227 -81.636 1.00 77.56 89 GLU A N 1
ATOM 642 C CA . GLU A 1 89 ? 89.385 37.625 -80.439 1.00 77.56 89 GLU A CA 1
ATOM 643 C C . GLU A 1 89 ? 88.469 37.754 -79.215 1.00 77.56 89 GLU A C 1
ATOM 645 O O . GLU A 1 89 ? 88.294 36.784 -78.474 1.00 77.56 89 GLU A O 1
ATOM 650 N N . GLN A 1 90 ? 87.770 38.883 -79.066 1.00 78.12 90 GLN A N 1
ATOM 651 C CA . GLN A 1 90 ? 86.708 39.041 -78.071 1.00 78.12 90 GLN A CA 1
ATOM 652 C C . GLN A 1 90 ? 85.559 38.059 -78.313 1.00 78.12 90 GLN A C 1
ATOM 654 O O . GLN A 1 90 ? 85.155 37.368 -77.376 1.00 78.12 90 GLN A O 1
ATOM 659 N N . ILE A 1 91 ? 85.099 37.910 -79.561 1.00 78.31 91 ILE A N 1
ATOM 660 C CA . ILE A 1 91 ? 84.068 36.931 -79.936 1.00 78.31 91 ILE A CA 1
ATOM 661 C C . ILE A 1 91 ? 84.547 35.506 -79.651 1.00 78.31 91 ILE A C 1
ATOM 663 O O . ILE A 1 91 ? 83.780 34.714 -79.111 1.00 78.31 91 ILE A O 1
ATOM 667 N N . LYS A 1 92 ? 85.812 35.167 -79.929 1.00 81.00 92 LYS A N 1
ATOM 668 C CA . LYS A 1 92 ? 86.383 33.862 -79.549 1.00 81.00 92 LYS A CA 1
ATOM 669 C C . LYS A 1 92 ? 86.420 33.662 -78.034 1.00 81.00 92 LYS A C 1
ATOM 671 O O . LYS A 1 92 ? 86.090 32.577 -77.569 1.00 81.00 92 LYS A O 1
ATOM 676 N N . SER A 1 93 ? 86.780 34.685 -77.258 1.00 81.75 93 SER A N 1
ATOM 677 C CA . SER A 1 93 ? 86.791 34.602 -75.791 1.00 81.75 93 SER A CA 1
ATOM 678 C C . SER A 1 93 ? 85.381 34.417 -75.214 1.00 81.75 93 SER A C 1
ATOM 680 O O . SER A 1 93 ? 85.186 33.613 -74.299 1.00 81.75 93 SER A O 1
ATOM 682 N N . LEU A 1 94 ? 84.383 35.096 -75.796 1.00 82.12 94 LEU A N 1
ATOM 683 C CA . LEU A 1 94 ? 82.976 34.932 -75.446 1.00 82.12 94 LEU A CA 1
ATOM 684 C C . LEU A 1 94 ? 82.480 33.542 -75.833 1.00 82.12 94 LEU A C 1
ATOM 686 O O . LEU A 1 94 ? 81.795 32.901 -75.047 1.00 82.12 94 LEU A O 1
ATOM 690 N N . ASN A 1 95 ? 82.853 33.059 -77.015 1.00 82.75 95 ASN A N 1
ATOM 691 C CA . ASN A 1 95 ? 82.460 31.744 -77.501 1.00 82.75 95 ASN A CA 1
ATOM 692 C C . ASN A 1 95 ? 83.082 30.626 -76.648 1.00 82.75 95 ASN A C 1
ATOM 694 O O . ASN A 1 95 ? 82.377 29.715 -76.234 1.00 82.75 95 ASN A O 1
ATOM 698 N N . ASN A 1 96 ? 84.349 30.756 -76.244 1.00 83.94 96 ASN A N 1
ATOM 699 C CA . ASN A 1 96 ? 84.973 29.836 -75.288 1.00 83.94 96 ASN A CA 1
ATOM 700 C C . ASN A 1 96 ? 84.293 29.876 -73.907 1.00 83.94 96 ASN A C 1
ATOM 702 O O . ASN A 1 96 ? 84.159 28.838 -73.261 1.00 83.94 96 ASN A O 1
ATOM 706 N N . ARG A 1 97 ? 83.824 31.050 -73.457 1.00 83.94 97 ARG A N 1
ATOM 707 C CA . ARG A 1 97 ? 82.984 31.160 -72.251 1.00 83.94 97 ARG A CA 1
ATOM 708 C C . ARG A 1 97 ? 81.611 30.516 -72.441 1.00 83.94 97 ARG A C 1
ATOM 710 O O . ARG A 1 97 ? 81.130 29.862 -71.527 1.00 83.94 97 ARG A O 1
ATOM 717 N N . PHE A 1 98 ? 80.980 30.656 -73.603 1.00 84.44 98 PHE A N 1
ATOM 718 C CA . PHE A 1 98 ? 79.717 29.975 -73.888 1.00 84.44 98 PHE A CA 1
ATOM 719 C C . PHE A 1 98 ? 79.890 28.461 -73.960 1.00 84.44 98 PHE A C 1
ATOM 721 O O . PHE A 1 98 ? 79.065 27.746 -73.404 1.00 84.44 98 PHE A O 1
ATOM 728 N N . ALA A 1 99 ? 80.978 27.970 -74.551 1.00 82.25 99 ALA A N 1
ATOM 729 C CA . ALA A 1 99 ? 81.309 26.551 -74.553 1.00 82.25 99 ALA A CA 1
ATOM 730 C C . ALA A 1 99 ? 81.468 26.018 -73.119 1.00 82.25 99 ALA A C 1
ATOM 732 O O . ALA A 1 99 ? 80.841 25.022 -72.770 1.00 82.25 99 ALA A O 1
ATOM 733 N N . SER A 1 100 ? 82.192 26.733 -72.247 1.00 85.75 100 SER A N 1
ATOM 734 C CA . SER A 1 100 ? 82.344 26.311 -70.848 1.00 85.75 100 SER A CA 1
ATOM 735 C C . SER A 1 100 ? 81.041 26.384 -70.042 1.00 85.75 100 SER A C 1
ATOM 737 O O . SER A 1 100 ? 80.810 25.536 -69.177 1.00 85.75 100 SER A O 1
ATOM 739 N N . PHE A 1 101 ? 80.151 27.339 -70.335 1.00 89.12 101 PHE A N 1
ATOM 740 C CA . PHE A 1 101 ? 78.807 27.369 -69.752 1.00 89.12 101 PHE A CA 1
ATOM 741 C C . PHE A 1 101 ? 77.925 26.226 -70.258 1.00 89.12 101 PHE A C 1
ATOM 743 O O . PHE A 1 101 ? 77.216 25.624 -69.454 1.00 89.12 101 PHE A O 1
ATOM 750 N N . ILE A 1 102 ? 77.992 25.881 -71.545 1.00 85.88 102 ILE A N 1
ATOM 751 C CA . ILE A 1 102 ? 77.258 24.738 -72.103 1.00 85.88 102 ILE A CA 1
ATOM 752 C C . ILE A 1 102 ? 77.739 23.430 -71.470 1.00 85.88 102 ILE A C 1
ATOM 754 O O . ILE A 1 102 ? 76.909 22.614 -71.066 1.00 85.88 102 ILE A O 1
ATOM 758 N N . ASP A 1 103 ? 79.047 23.253 -71.294 1.00 88.25 103 ASP A N 1
ATOM 759 C CA . ASP A 1 103 ? 79.597 22.079 -70.610 1.00 88.25 103 ASP A CA 1
ATOM 760 C C . ASP A 1 103 ? 79.153 22.020 -69.142 1.00 88.25 103 ASP A C 1
ATOM 762 O O . ASP A 1 103 ? 78.805 20.953 -68.630 1.00 88.25 103 ASP A O 1
ATOM 766 N N . LYS A 1 104 ? 79.085 23.175 -68.464 1.00 90.56 104 LYS A N 1
ATOM 767 C CA . LYS A 1 104 ? 78.584 23.262 -67.086 1.00 90.56 104 LYS A CA 1
ATOM 768 C C . LYS A 1 104 ? 77.099 22.906 -66.987 1.00 90.56 104 LYS A C 1
ATOM 770 O O . LYS A 1 104 ? 76.723 22.187 -66.063 1.00 90.56 104 LYS A O 1
ATOM 775 N N . VAL A 1 105 ? 76.271 23.386 -67.915 1.00 89.62 105 VAL A N 1
ATOM 776 C CA . VAL A 1 105 ? 74.836 23.067 -67.967 1.00 89.62 105 VAL A CA 1
ATOM 777 C C . VAL A 1 105 ? 74.635 21.581 -68.242 1.00 89.62 105 VAL A C 1
ATOM 779 O O . VAL A 1 105 ? 73.902 20.942 -67.497 1.00 89.62 105 VAL A O 1
ATOM 782 N N . ARG A 1 106 ? 75.364 20.995 -69.199 1.00 88.00 106 ARG A N 1
ATOM 783 C CA . ARG A 1 106 ? 75.304 19.548 -69.471 1.00 88.00 106 ARG A CA 1
ATOM 784 C C . ARG A 1 106 ? 75.710 18.707 -68.266 1.00 88.00 106 ARG A C 1
ATOM 786 O O . ARG A 1 106 ? 75.061 17.710 -67.964 1.00 88.00 106 ARG A O 1
ATOM 793 N N . PHE A 1 107 ? 76.761 19.109 -67.554 1.00 92.50 107 PHE A N 1
ATOM 794 C CA . PHE A 1 107 ? 77.185 18.423 -66.336 1.00 92.50 107 PHE A CA 1
ATOM 795 C C . PHE A 1 107 ? 76.113 18.488 -65.236 1.00 92.50 107 PHE A C 1
ATOM 797 O O . PHE A 1 107 ? 75.849 17.485 -64.574 1.00 92.50 107 PHE A O 1
ATOM 804 N N . LEU A 1 108 ? 75.469 19.645 -65.060 1.00 90.88 108 LEU A N 1
ATOM 805 C CA . LEU A 1 108 ? 74.376 19.814 -64.098 1.00 90.88 108 LEU A CA 1
ATOM 806 C C . LEU A 1 108 ? 73.112 19.046 -64.510 1.00 90.88 108 LEU A C 1
ATOM 808 O O . LEU A 1 108 ? 72.495 18.412 -63.660 1.00 90.88 108 LEU A O 1
ATOM 812 N N . GLU A 1 109 ? 72.758 19.026 -65.795 1.00 89.31 109 GLU A N 1
ATOM 813 C CA . GLU A 1 109 ? 71.666 18.199 -66.325 1.00 89.31 109 GLU A CA 1
ATOM 814 C C . GLU A 1 109 ? 71.926 16.712 -66.077 1.00 89.31 109 GLU A C 1
ATOM 816 O O . GLU A 1 109 ? 71.035 15.983 -65.641 1.00 89.31 109 GLU A O 1
ATOM 821 N N . GLN A 1 110 ? 73.162 16.256 -66.290 1.00 91.00 110 GLN A N 1
ATOM 822 C CA . GLN A 1 110 ? 73.537 14.867 -66.050 1.00 91.00 110 GLN A CA 1
ATOM 823 C C . GLN A 1 110 ? 73.476 14.504 -64.557 1.00 91.00 110 GLN A C 1
ATOM 825 O O . GLN A 1 110 ? 73.024 13.409 -64.214 1.00 91.00 110 GLN A O 1
ATOM 830 N N . GLN A 1 111 ? 73.873 15.417 -63.663 1.00 92.19 111 GLN A N 1
ATOM 831 C CA . GLN A 1 111 ? 73.709 15.226 -62.219 1.00 92.19 111 GLN A CA 1
ATOM 832 C C . GLN A 1 111 ? 72.241 15.220 -61.792 1.00 92.19 111 GLN A C 1
ATOM 834 O O . GLN A 1 111 ? 71.851 14.352 -61.014 1.00 92.19 111 GLN A O 1
ATOM 839 N N . ASN A 1 112 ? 71.418 16.128 -62.320 1.00 89.00 112 ASN A N 1
ATOM 840 C CA . ASN A 1 112 ? 69.986 16.146 -62.026 1.00 89.00 112 ASN A CA 1
ATOM 841 C C . ASN A 1 112 ? 69.316 14.851 -62.480 1.00 89.00 112 ASN A C 1
ATOM 843 O O . ASN A 1 112 ? 68.585 14.251 -61.703 1.00 89.00 112 ASN A O 1
ATOM 847 N N . LYS A 1 113 ? 69.661 14.336 -63.663 1.00 92.56 113 LYS A N 1
ATOM 848 C CA . LYS A 1 113 ? 69.138 13.055 -64.155 1.00 92.56 113 LYS A CA 1
ATOM 849 C C . LYS A 1 113 ? 69.566 11.860 -63.291 1.00 92.56 113 LYS A C 1
ATOM 851 O O . LYS A 1 113 ? 68.800 10.919 -63.080 1.00 92.56 113 LYS A O 1
ATOM 856 N N . MET A 1 114 ? 70.785 11.887 -62.749 1.00 90.06 114 MET A N 1
ATOM 857 C CA . MET A 1 114 ? 71.239 10.891 -61.770 1.00 90.06 114 MET A CA 1
ATOM 858 C C . MET A 1 114 ? 70.471 11.003 -60.443 1.00 90.06 114 MET A C 1
ATOM 860 O O . MET A 1 114 ? 70.132 9.991 -59.833 1.00 90.06 114 MET A O 1
ATOM 864 N N . LEU A 1 115 ? 70.195 12.222 -59.979 1.00 89.56 115 LEU A N 1
ATOM 865 C CA . LEU A 1 115 ? 69.432 12.445 -58.752 1.00 89.56 115 LEU A CA 1
ATOM 866 C C . LEU A 1 115 ? 67.961 12.057 -58.921 1.00 89.56 115 LEU A C 1
ATOM 868 O O . LEU A 1 115 ? 67.411 11.439 -58.016 1.00 89.56 115 LEU A O 1
ATOM 872 N N . GLU A 1 116 ? 67.359 12.340 -60.075 1.00 86.81 116 GLU A N 1
ATOM 873 C CA . GLU A 1 116 ? 66.004 11.910 -60.436 1.00 86.81 116 GLU A CA 1
ATOM 874 C C . GLU A 1 116 ? 65.893 10.385 -60.443 1.00 86.81 116 GLU A C 1
ATOM 876 O O . GLU A 1 116 ? 65.050 9.835 -59.744 1.00 86.81 116 GLU A O 1
ATOM 881 N N . THR A 1 117 ? 66.804 9.685 -61.126 1.00 84.69 117 THR A N 1
ATOM 882 C CA . THR A 1 117 ? 66.803 8.210 -61.149 1.00 84.69 117 THR A CA 1
ATOM 883 C C . THR A 1 117 ? 67.044 7.603 -59.764 1.00 84.69 117 THR A C 1
ATOM 885 O O . THR A 1 117 ? 66.436 6.593 -59.412 1.00 84.69 117 THR A O 1
ATOM 888 N N . LYS A 1 118 ? 67.882 8.229 -58.928 1.00 84.69 118 LYS A N 1
ATOM 889 C CA . LYS A 1 118 ? 68.080 7.802 -57.534 1.00 84.69 118 LYS A CA 1
ATOM 890 C C . LYS A 1 118 ? 66.844 8.054 -56.666 1.00 84.69 118 LYS A C 1
ATOM 892 O O . LYS A 1 118 ? 66.532 7.221 -55.817 1.00 84.69 118 LYS A O 1
ATOM 897 N N . LEU A 1 119 ? 66.154 9.176 -56.862 1.00 81.62 119 LEU A N 1
ATOM 898 C CA . LEU A 1 119 ? 64.900 9.495 -56.180 1.00 81.62 119 LEU A CA 1
ATOM 899 C C . LEU A 1 119 ? 63.805 8.498 -56.572 1.00 81.62 119 LEU A C 1
ATOM 901 O O . LEU A 1 119 ? 63.115 7.983 -55.699 1.00 81.62 119 LEU A O 1
ATOM 905 N N . GLU A 1 120 ? 63.691 8.191 -57.860 1.00 82.69 120 GLU A N 1
ATOM 906 C CA . GLU A 1 120 ? 62.707 7.259 -58.407 1.00 82.69 120 GLU A CA 1
ATOM 907 C C . GLU A 1 120 ? 62.958 5.829 -57.910 1.00 82.69 120 GLU A C 1
ATOM 909 O O . GLU A 1 120 ? 62.031 5.148 -57.476 1.00 82.69 120 GLU A O 1
ATOM 914 N N . LEU A 1 121 ? 64.226 5.407 -57.839 1.00 79.00 121 LEU A N 1
ATOM 915 C CA . LEU A 1 121 ? 64.604 4.121 -57.254 1.00 79.00 121 LEU A CA 1
ATOM 916 C C . LEU A 1 121 ? 64.285 4.056 -55.752 1.00 79.00 121 LEU A C 1
ATOM 918 O O . LEU A 1 121 ? 63.760 3.050 -55.286 1.00 79.00 121 LEU A O 1
ATOM 922 N N . LEU A 1 122 ? 64.566 5.120 -54.991 1.00 74.38 122 LEU A N 1
ATOM 923 C CA . LEU A 1 122 ? 64.280 5.171 -53.551 1.00 74.38 122 LEU A CA 1
ATOM 924 C C . LEU A 1 122 ? 62.777 5.285 -53.245 1.00 74.38 122 LEU A C 1
ATOM 926 O O . LEU A 1 122 ? 62.323 4.725 -52.251 1.00 74.38 122 LEU A O 1
ATOM 930 N N . GLN A 1 123 ? 61.996 5.963 -54.090 1.00 73.50 123 GLN A N 1
ATOM 931 C CA . GLN A 1 123 ? 60.531 5.974 -53.995 1.00 73.50 123 GLN A CA 1
ATOM 932 C C . GLN A 1 123 ? 59.923 4.627 -54.396 1.00 73.50 123 GLN A C 1
ATOM 934 O O . GLN A 1 123 ? 58.988 4.167 -53.740 1.00 73.50 123 GLN A O 1
ATOM 939 N N . GLY A 1 124 ? 60.464 3.976 -55.431 1.00 65.88 124 GLY A N 1
ATOM 940 C CA . GLY A 1 124 ? 60.067 2.626 -55.840 1.00 65.88 124 GLY A CA 1
ATOM 941 C C . GLY A 1 124 ? 60.415 1.568 -54.791 1.00 65.88 124 GLY A C 1
ATOM 942 O O . GLY A 1 124 ? 59.682 0.600 -54.611 1.00 65.88 124 GLY A O 1
ATOM 943 N N . GLN A 1 125 ? 61.480 1.799 -54.024 1.00 62.75 125 GLN A N 1
ATOM 944 C CA . GLN A 1 125 ? 61.869 1.020 -52.850 1.00 62.75 125 GLN A CA 1
ATOM 945 C C . GLN A 1 125 ? 61.168 1.521 -51.573 1.00 62.75 125 GLN A C 1
ATOM 947 O O . GLN A 1 125 ? 61.741 1.493 -50.482 1.00 62.75 125 GLN A O 1
ATOM 952 N N . GLY A 1 126 ? 59.928 2.007 -51.714 1.00 58.06 126 GLY A N 1
ATOM 953 C CA . GLY A 1 126 ? 59.092 2.441 -50.606 1.00 58.06 126 GLY A CA 1
ATOM 954 C C . GLY A 1 126 ? 59.088 1.394 -49.498 1.00 58.06 126 GLY A C 1
ATOM 955 O O . GLY A 1 126 ? 58.873 0.208 -49.750 1.00 58.06 126 GLY A O 1
ATOM 956 N N . VAL A 1 127 ? 59.367 1.850 -48.274 1.00 60.66 127 VAL A N 1
ATOM 957 C CA . VAL A 1 127 ? 59.322 1.065 -47.037 1.00 60.66 127 VAL A CA 1
ATOM 958 C C . VAL A 1 127 ? 58.084 0.177 -47.087 1.00 60.66 127 VAL A C 1
ATOM 960 O O . VAL A 1 127 ? 56.966 0.694 -47.068 1.00 60.66 127 VAL A O 1
ATOM 963 N N . GLY A 1 128 ? 58.280 -1.139 -47.230 1.00 58.91 128 GLY A N 1
ATOM 964 C CA . GLY A 1 128 ? 57.178 -2.089 -47.328 1.00 58.91 128 GLY A CA 1
ATOM 965 C C . GLY A 1 128 ? 56.220 -1.823 -46.178 1.00 58.91 128 GLY A C 1
ATOM 966 O O . GLY A 1 128 ? 56.619 -1.938 -45.019 1.00 58.91 128 GLY A O 1
ATOM 967 N N . ARG A 1 129 ? 54.997 -1.375 -46.493 1.00 61.31 129 ARG A N 1
ATOM 968 C CA . ARG A 1 129 ? 53.976 -1.090 -45.482 1.00 61.31 129 ARG A CA 1
ATOM 969 C C . ARG A 1 129 ? 53.769 -2.377 -44.705 1.00 61.31 129 ARG A C 1
ATOM 971 O O . ARG A 1 129 ? 53.246 -3.356 -45.233 1.00 61.31 129 ARG A O 1
ATOM 978 N N . SER A 1 130 ? 54.285 -2.409 -43.486 1.00 59.69 130 SER A N 1
ATOM 979 C CA . SER A 1 130 ? 54.248 -3.590 -42.651 1.00 59.69 130 SER A CA 1
ATOM 980 C C . SER A 1 130 ? 52.779 -3.899 -42.357 1.00 59.69 130 SER A C 1
ATOM 982 O O . SER A 1 130 ? 52.020 -3.038 -41.919 1.00 59.69 130 SER A O 1
ATOM 984 N N . ASN A 1 131 ? 52.358 -5.129 -42.654 1.00 64.19 131 ASN A N 1
ATOM 985 C CA . ASN A 1 131 ? 50.967 -5.599 -42.606 1.00 64.19 131 ASN A CA 1
ATOM 986 C C . ASN A 1 131 ? 50.443 -5.782 -41.161 1.00 64.19 131 ASN A C 1
ATOM 988 O O . ASN A 1 131 ? 49.735 -6.737 -40.848 1.00 64.19 131 ASN A O 1
ATOM 992 N N . VAL A 1 132 ? 50.868 -4.909 -40.248 1.00 75.00 132 VAL A N 1
ATOM 993 C CA . VAL A 1 132 ? 50.638 -5.006 -38.802 1.00 75.00 132 VAL A CA 1
ATOM 994 C C . VAL A 1 132 ? 49.329 -4.330 -38.406 1.00 75.00 132 VAL A C 1
ATOM 996 O O . VAL A 1 132 ? 48.676 -4.748 -37.456 1.00 75.00 132 VAL A O 1
ATOM 999 N N . GLU A 1 133 ? 48.910 -3.319 -39.164 1.00 81.62 133 GLU A N 1
ATOM 1000 C CA . GLU A 1 133 ? 47.683 -2.563 -38.913 1.00 81.62 133 GLU A CA 1
ATOM 1001 C C . GLU A 1 133 ? 46.416 -3.437 -39.020 1.00 81.62 133 GLU A C 1
ATOM 1003 O O . GLU A 1 133 ? 45.626 -3.422 -38.077 1.00 81.62 133 GLU A O 1
ATOM 1008 N N . PRO A 1 134 ? 46.251 -4.323 -40.028 1.00 85.56 134 PRO A N 1
ATOM 1009 C CA . PRO A 1 134 ? 45.111 -5.246 -40.068 1.00 85.56 134 PRO A CA 1
ATOM 1010 C C . PRO A 1 134 ? 45.122 -6.299 -38.949 1.00 85.56 134 PRO A C 1
ATOM 1012 O O . PRO A 1 134 ? 44.062 -6.722 -38.488 1.00 85.56 134 PRO A O 1
ATOM 1015 N N . LEU A 1 135 ? 46.306 -6.719 -38.482 1.00 85.88 135 LEU A N 1
ATOM 1016 C CA . LEU A 1 135 ? 46.434 -7.650 -37.355 1.00 85.88 135 LEU A CA 1
ATOM 1017 C C . LEU A 1 135 ? 45.966 -6.993 -36.054 1.00 85.88 135 LEU A C 1
ATOM 1019 O O . LEU A 1 135 ? 45.148 -7.578 -35.340 1.00 85.88 135 LEU A O 1
ATOM 1023 N N . PHE A 1 136 ? 46.415 -5.765 -35.781 1.00 87.44 136 PHE A N 1
ATOM 1024 C CA . PHE A 1 136 ? 45.935 -4.999 -34.633 1.00 87.44 136 PHE A CA 1
ATOM 1025 C C . PHE A 1 136 ? 44.444 -4.681 -34.741 1.00 87.44 136 PHE A C 1
ATOM 1027 O O . PHE A 1 136 ? 43.740 -4.826 -33.746 1.00 87.44 136 PHE A O 1
ATOM 1034 N N . GLU A 1 137 ? 43.936 -4.343 -35.927 1.00 92.19 137 GLU A N 1
ATOM 1035 C CA . GLU A 1 137 ? 42.504 -4.102 -36.133 1.00 92.19 137 GLU A CA 1
ATOM 1036 C C . GLU A 1 137 ? 41.671 -5.360 -35.846 1.00 92.19 137 GLU A C 1
ATOM 1038 O O . GLU A 1 137 ? 40.667 -5.298 -35.137 1.00 92.19 137 GLU A O 1
ATOM 1043 N N . SER A 1 138 ? 42.124 -6.534 -36.301 1.00 92.00 138 SER A N 1
ATOM 1044 C CA . SER A 1 138 ? 41.453 -7.808 -36.008 1.00 92.00 138 SER A CA 1
ATOM 1045 C C . SER A 1 138 ? 41.456 -8.144 -34.510 1.00 92.00 138 SER A C 1
ATOM 1047 O O . SER A 1 138 ? 40.438 -8.593 -33.975 1.00 92.00 138 SER A O 1
ATOM 1049 N N . TYR A 1 139 ? 42.562 -7.865 -33.812 1.00 93.31 139 TYR A N 1
ATOM 1050 C CA . TYR A 1 139 ? 42.687 -8.072 -32.371 1.00 93.31 139 TYR A CA 1
ATOM 1051 C C . TYR A 1 139 ? 41.812 -7.088 -31.583 1.00 93.31 139 TYR A C 1
ATOM 1053 O O . TYR A 1 139 ? 41.082 -7.497 -30.679 1.00 93.31 139 TYR A O 1
ATOM 1061 N N . MET A 1 140 ? 41.796 -5.809 -31.971 1.00 93.50 140 MET A N 1
ATOM 1062 C CA . MET A 1 140 ? 40.908 -4.794 -31.399 1.00 93.50 140 MET A CA 1
ATOM 1063 C C . MET A 1 140 ? 39.434 -5.144 -31.625 1.00 93.50 140 MET A C 1
ATOM 1065 O O . MET A 1 140 ? 38.630 -5.028 -30.700 1.00 93.50 140 MET A O 1
ATOM 1069 N N . ALA A 1 141 ? 39.068 -5.629 -32.813 1.00 95.75 141 ALA A N 1
ATOM 1070 C CA . ALA A 1 141 ? 37.716 -6.102 -33.100 1.00 95.75 141 ALA A CA 1
ATOM 1071 C C . ALA A 1 141 ? 37.346 -7.346 -32.272 1.00 95.75 141 ALA A C 1
ATOM 1073 O O . ALA A 1 141 ? 36.204 -7.472 -31.826 1.00 95.75 141 ALA A O 1
ATOM 1074 N N . GLY A 1 142 ? 38.297 -8.256 -32.038 1.00 96.88 142 GLY A N 1
ATOM 1075 C CA . GLY A 1 142 ? 38.130 -9.398 -31.136 1.00 96.88 142 GLY A CA 1
ATOM 1076 C C . GLY A 1 142 ? 37.854 -8.965 -29.694 1.00 96.88 142 GLY A C 1
ATOM 1077 O O . GLY A 1 142 ? 36.868 -9.402 -29.100 1.00 96.88 142 GLY A O 1
ATOM 1078 N N . LEU A 1 143 ? 38.659 -8.037 -29.168 1.00 95.19 143 LEU A N 1
ATOM 1079 C CA . LEU A 1 143 ? 38.475 -7.469 -27.828 1.00 95.19 143 LEU A CA 1
ATOM 1080 C C . LEU A 1 143 ? 37.142 -6.727 -27.685 1.00 95.19 143 LEU A C 1
ATOM 1082 O O . LEU A 1 143 ? 36.469 -6.879 -26.668 1.00 95.19 143 LEU A O 1
ATOM 1086 N N . ARG A 1 144 ? 36.721 -5.968 -28.705 1.00 96.50 144 ARG A N 1
ATOM 1087 C CA . ARG A 1 144 ? 35.408 -5.298 -28.711 1.00 96.50 144 ARG A CA 1
ATOM 1088 C C . ARG A 1 144 ? 34.263 -6.304 -28.636 1.00 96.50 144 ARG A C 1
ATOM 1090 O O . ARG A 1 144 ? 33.398 -6.154 -27.785 1.00 96.50 144 ARG A O 1
ATOM 1097 N N . ARG A 1 145 ? 34.303 -7.382 -29.428 1.00 96.44 145 ARG A N 1
ATOM 1098 C CA . ARG A 1 145 ? 33.291 -8.452 -29.333 1.00 96.44 145 ARG A CA 1
ATOM 1099 C C . ARG A 1 145 ? 33.269 -9.107 -27.956 1.00 96.44 145 ARG A C 1
ATOM 1101 O O . ARG A 1 145 ? 32.194 -9.398 -27.444 1.00 96.44 145 ARG A O 1
ATOM 1108 N N . GLN A 1 146 ? 34.432 -9.343 -27.351 1.00 96.56 146 GLN A N 1
ATOM 1109 C CA . GLN A 1 146 ? 34.497 -9.904 -26.002 1.00 96.56 146 GLN A CA 1
ATOM 1110 C C . GLN A 1 146 ? 33.893 -8.945 -24.965 1.00 96.56 146 GLN A C 1
ATOM 1112 O O . GLN A 1 146 ? 33.152 -9.387 -24.090 1.00 96.56 146 GLN A O 1
ATOM 1117 N N . MET A 1 147 ? 34.157 -7.642 -25.091 1.00 97.00 147 MET A N 1
ATOM 1118 C CA . MET A 1 147 ? 33.537 -6.607 -24.262 1.00 97.00 147 MET A CA 1
ATOM 1119 C C . MET A 1 147 ? 32.013 -6.608 -24.422 1.00 97.00 147 MET A C 1
ATOM 1121 O O . MET A 1 147 ? 31.306 -6.572 -23.418 1.00 97.00 147 MET A O 1
ATOM 1125 N N . ASP A 1 148 ? 31.510 -6.706 -25.655 1.00 97.00 148 ASP A N 1
ATOM 1126 C CA . ASP A 1 148 ? 30.073 -6.743 -25.943 1.00 97.00 148 ASP A CA 1
ATOM 1127 C C . ASP A 1 148 ? 29.404 -7.988 -25.346 1.00 97.00 148 ASP A C 1
ATOM 1129 O O . ASP A 1 148 ? 28.338 -7.881 -24.742 1.00 97.00 148 ASP A O 1
ATOM 1133 N N . LEU A 1 149 ? 30.039 -9.162 -25.451 1.00 97.56 149 LEU A N 1
ATOM 1134 C CA . LEU A 1 149 ? 29.550 -10.401 -24.835 1.00 97.56 149 LEU A CA 1
ATOM 1135 C C . LEU A 1 149 ? 29.466 -10.274 -23.312 1.00 97.56 149 LEU A C 1
ATOM 1137 O O . LEU A 1 149 ? 28.407 -10.512 -22.737 1.00 97.56 149 LEU A O 1
ATOM 1141 N N . VAL A 1 150 ? 30.546 -9.819 -22.671 1.00 97.25 150 VAL A N 1
ATOM 1142 C CA . VAL A 1 150 ? 30.573 -9.601 -21.216 1.00 97.25 150 VAL A CA 1
ATOM 1143 C C . VAL A 1 150 ? 29.539 -8.553 -20.798 1.00 97.25 150 VAL A C 1
ATOM 1145 O O . VAL A 1 150 ? 28.907 -8.688 -19.752 1.00 97.25 150 VAL A O 1
ATOM 1148 N N . ASN A 1 151 ? 29.332 -7.512 -21.604 1.00 97.62 151 ASN A N 1
ATOM 1149 C CA . ASN A 1 151 ? 28.341 -6.483 -21.318 1.00 97.62 151 ASN A CA 1
ATOM 1150 C C . ASN A 1 151 ? 26.903 -7.013 -21.450 1.00 97.62 151 ASN A C 1
ATOM 1152 O O . ASN A 1 151 ? 26.057 -6.690 -20.618 1.00 97.62 151 ASN A O 1
ATOM 1156 N N . ASN A 1 152 ? 26.627 -7.866 -22.437 1.00 97.56 152 ASN A N 1
ATOM 1157 C CA . ASN A 1 152 ? 25.331 -8.532 -22.577 1.00 97.56 152 ASN A CA 1
ATOM 1158 C C . ASN A 1 152 ? 25.056 -9.484 -21.405 1.00 97.56 152 ASN A C 1
ATOM 1160 O O . ASN A 1 152 ? 23.962 -9.451 -20.836 1.00 97.56 152 ASN A O 1
ATOM 1164 N N . ASP A 1 153 ? 26.053 -10.272 -20.997 1.00 97.50 153 ASP A N 1
ATOM 1165 C CA . ASP A 1 153 ? 25.951 -11.152 -19.829 1.00 97.50 153 ASP A CA 1
ATOM 1166 C C . ASP A 1 153 ? 25.720 -10.347 -18.548 1.00 97.50 153 ASP A C 1
ATOM 1168 O O . ASP A 1 153 ? 24.857 -10.697 -17.743 1.00 97.50 153 ASP A O 1
ATOM 1172 N N . LYS A 1 154 ? 26.417 -9.216 -18.388 1.00 97.75 154 LYS A N 1
ATOM 1173 C CA . LYS A 1 154 ? 26.182 -8.285 -17.282 1.00 97.75 154 LYS A CA 1
ATOM 1174 C C . LYS A 1 154 ? 24.740 -7.778 -17.273 1.00 97.75 154 LYS A C 1
ATOM 1176 O O . LYS A 1 154 ? 24.100 -7.825 -16.231 1.00 97.75 154 LYS A O 1
ATOM 1181 N N . ILE A 1 155 ? 24.209 -7.325 -18.411 1.00 97.50 155 ILE A N 1
ATOM 1182 C CA . ILE A 1 155 ? 22.822 -6.835 -18.502 1.00 97.50 155 ILE A CA 1
ATOM 1183 C C . ILE A 1 155 ? 21.828 -7.940 -18.129 1.00 97.50 155 ILE A C 1
ATOM 1185 O O . ILE A 1 155 ? 20.857 -7.678 -17.413 1.00 97.50 155 ILE A O 1
ATOM 1189 N N . LYS A 1 156 ? 22.074 -9.172 -18.587 1.00 98.00 156 LYS A N 1
ATOM 1190 C CA . LYS A 1 156 ? 21.248 -10.335 -18.251 1.00 98.00 156 LYS A CA 1
ATOM 1191 C C . LYS A 1 156 ? 21.280 -10.626 -16.748 1.00 98.00 156 LYS A C 1
ATOM 1193 O O . LYS A 1 156 ? 20.219 -10.723 -16.134 1.00 98.00 156 LYS A O 1
ATOM 1198 N N . LEU A 1 157 ? 22.471 -10.694 -16.152 1.00 97.38 157 LEU A N 1
ATOM 1199 C CA . LEU A 1 157 ? 22.652 -10.920 -14.715 1.00 97.38 157 LEU A CA 1
ATOM 1200 C C . LEU A 1 157 ? 22.052 -9.785 -13.874 1.00 97.38 157 LEU A C 1
ATOM 1202 O O . LEU A 1 157 ? 21.398 -10.054 -12.873 1.00 97.38 157 LEU A O 1
ATOM 1206 N N . ASP A 1 158 ? 22.182 -8.528 -14.304 1.00 97.06 158 ASP A N 1
ATOM 1207 C CA . ASP A 1 158 ? 21.545 -7.373 -13.656 1.00 97.06 158 ASP A CA 1
ATOM 1208 C C . ASP A 1 158 ? 20.006 -7.439 -13.750 1.00 97.06 158 ASP A C 1
ATOM 1210 O O . ASP A 1 158 ? 19.293 -6.897 -12.900 1.00 97.06 158 ASP A O 1
ATOM 1214 N N . GLY A 1 159 ? 19.466 -8.072 -14.795 1.00 97.38 159 GLY A N 1
ATOM 1215 C CA . GLY A 1 159 ? 18.040 -8.372 -14.926 1.00 97.38 159 GLY A CA 1
ATOM 1216 C C . GLY A 1 159 ? 17.586 -9.464 -13.954 1.00 97.38 159 GLY A C 1
ATOM 1217 O O . GLY A 1 159 ? 16.611 -9.271 -13.227 1.00 97.38 159 GLY A O 1
ATOM 1218 N N . GLU A 1 160 ? 18.317 -10.578 -13.894 1.00 97.81 160 GLU A N 1
ATOM 1219 C CA . GLU A 1 160 ? 18.051 -11.686 -12.964 1.00 97.81 160 GLU A CA 1
ATOM 1220 C C . GLU A 1 160 ? 18.178 -11.247 -11.498 1.00 97.81 160 GLU A C 1
ATOM 1222 O O . GLU A 1 160 ? 17.320 -11.584 -10.683 1.00 97.81 160 GLU A O 1
ATOM 1227 N N . LEU A 1 161 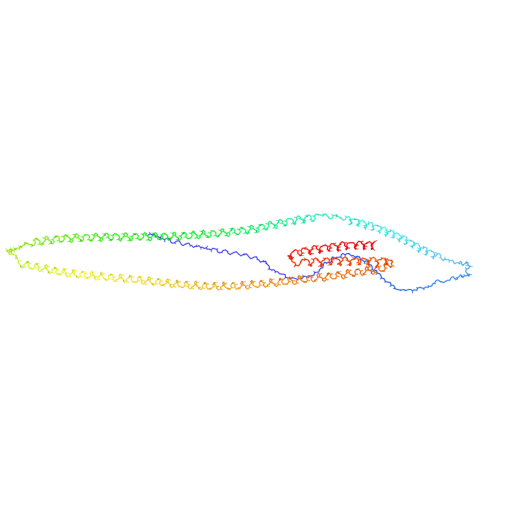? 19.183 -10.427 -11.173 1.00 97.56 161 LEU A N 1
ATOM 1228 C CA . LEU A 1 161 ? 19.370 -9.843 -9.846 1.00 97.56 161 LEU A CA 1
ATOM 1229 C C . LEU A 1 161 ? 18.166 -8.985 -9.445 1.00 97.56 161 LEU A C 1
ATOM 1231 O O . LEU A 1 161 ? 17.651 -9.143 -8.342 1.00 97.56 161 LEU A O 1
ATOM 1235 N N . ARG A 1 162 ? 17.692 -8.105 -10.338 1.00 97.50 162 ARG A N 1
ATOM 1236 C CA . ARG A 1 162 ? 16.510 -7.265 -10.083 1.00 97.50 162 ARG A CA 1
ATOM 1237 C C . ARG A 1 162 ? 15.245 -8.093 -9.904 1.00 97.50 162 ARG A C 1
ATOM 1239 O O . ARG A 1 162 ? 14.454 -7.793 -9.016 1.00 97.50 162 ARG A O 1
ATOM 1246 N N . ASN A 1 163 ? 15.073 -9.144 -10.703 1.00 97.81 163 ASN A N 1
ATOM 1247 C CA . ASN A 1 163 ? 13.954 -10.067 -10.542 1.00 97.81 163 ASN A CA 1
ATOM 1248 C C . ASN A 1 163 ? 14.012 -10.761 -9.172 1.00 97.81 163 ASN A C 1
ATOM 1250 O O . ASN A 1 163 ? 13.050 -10.716 -8.414 1.00 97.81 163 ASN A O 1
ATOM 1254 N N . MET A 1 164 ? 15.169 -11.319 -8.803 1.00 97.31 164 MET A N 1
ATOM 1255 C CA . MET A 1 164 ? 15.350 -11.979 -7.508 1.00 97.31 164 MET A CA 1
ATOM 1256 C C . MET A 1 164 ? 15.150 -11.014 -6.331 1.00 97.31 164 MET A C 1
ATOM 1258 O O . MET A 1 164 ? 14.522 -11.382 -5.344 1.00 97.31 164 MET A O 1
ATOM 1262 N N . GLN A 1 165 ? 15.628 -9.771 -6.438 1.00 97.25 165 GLN A N 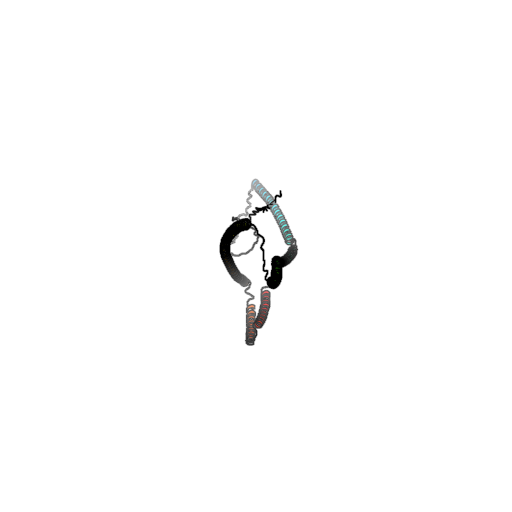1
ATOM 1263 C CA . GLN A 1 165 ? 15.368 -8.721 -5.448 1.00 97.25 165 GLN A CA 1
ATOM 1264 C C . GLN A 1 165 ? 13.872 -8.418 -5.314 1.00 97.25 165 GLN A C 1
ATOM 1266 O O . GLN A 1 165 ? 13.390 -8.301 -4.192 1.00 97.25 165 GLN A O 1
ATOM 1271 N N . GLY A 1 166 ? 13.141 -8.349 -6.432 1.00 97.69 166 GLY A N 1
ATOM 1272 C CA . GLY A 1 166 ? 11.684 -8.217 -6.430 1.00 97.69 166 GLY A CA 1
ATOM 1273 C C . GLY A 1 166 ? 11.004 -9.368 -5.688 1.00 97.69 166 GLY A C 1
ATOM 1274 O O . GLY A 1 166 ? 10.238 -9.123 -4.764 1.00 97.69 166 GLY A O 1
ATOM 1275 N N . LEU A 1 167 ? 11.367 -10.620 -5.998 1.00 98.00 167 LEU A N 1
ATOM 1276 C CA . LEU A 1 167 ? 10.826 -11.789 -5.292 1.00 98.00 167 LEU A CA 1
ATOM 1277 C C . LEU A 1 167 ? 11.131 -11.756 -3.787 1.00 98.00 167 LEU A C 1
ATOM 1279 O O . LEU A 1 167 ? 10.273 -12.105 -2.980 1.00 98.00 167 LEU A O 1
ATOM 1283 N N . VAL A 1 168 ? 12.348 -11.370 -3.397 1.00 97.94 168 VAL A N 1
ATOM 1284 C CA . VAL A 1 168 ? 12.733 -11.270 -1.982 1.00 97.94 168 VAL A CA 1
ATOM 1285 C C . VAL A 1 168 ? 11.904 -10.208 -1.263 1.00 97.94 168 VAL A C 1
ATOM 1287 O O . VAL A 1 168 ? 11.434 -10.473 -0.157 1.00 97.94 168 VAL A O 1
ATOM 1290 N N . GLU A 1 169 ? 11.689 -9.044 -1.877 1.00 97.44 169 GLU A N 1
ATOM 1291 C CA . GLU A 1 169 ? 10.859 -7.993 -1.283 1.00 97.44 169 GLU A CA 1
ATOM 1292 C C . GLU A 1 169 ? 9.384 -8.420 -1.205 1.00 97.44 169 GLU A C 1
ATOM 1294 O O . GLU A 1 169 ? 8.750 -8.214 -0.172 1.00 97.44 169 GLU A O 1
ATOM 1299 N N . ASP A 1 170 ? 8.864 -9.120 -2.219 1.00 98.06 170 ASP A N 1
ATOM 1300 C CA . ASP A 1 170 ? 7.511 -9.691 -2.196 1.00 98.06 170 ASP A CA 1
ATOM 1301 C C . ASP A 1 170 ? 7.339 -10.707 -1.055 1.00 98.06 170 ASP A C 1
ATOM 1303 O O . ASP A 1 170 ? 6.324 -10.705 -0.354 1.00 98.06 170 ASP A O 1
ATOM 1307 N N . TYR A 1 171 ? 8.320 -11.593 -0.845 1.00 97.00 171 TYR A N 1
ATOM 1308 C CA . TYR A 1 171 ? 8.288 -12.540 0.272 1.00 97.00 171 TYR A CA 1
ATOM 1309 C C . TYR A 1 171 ? 8.412 -11.832 1.614 1.00 97.00 171 TYR A C 1
ATOM 1311 O O . TYR A 1 171 ? 7.676 -12.168 2.539 1.00 97.00 171 TYR A O 1
ATOM 1319 N N . LYS A 1 172 ? 9.300 -10.844 1.728 1.00 98.06 172 LYS A N 1
ATOM 1320 C CA . LYS A 1 172 ? 9.436 -10.029 2.935 1.00 98.06 172 LYS A CA 1
ATOM 1321 C C . LYS A 1 172 ? 8.119 -9.332 3.280 1.00 98.06 172 LYS A C 1
ATOM 1323 O O . LYS A 1 172 ? 7.685 -9.436 4.422 1.00 98.06 172 LYS A O 1
ATOM 1328 N N . HIS A 1 173 ? 7.449 -8.725 2.301 1.00 97.50 173 HIS A N 1
ATOM 1329 C CA . HIS A 1 173 ? 6.146 -8.098 2.504 1.00 97.50 173 HIS A CA 1
ATOM 1330 C C . HIS A 1 173 ? 5.092 -9.113 2.972 1.00 97.50 173 HIS A C 1
ATOM 1332 O O . HIS A 1 173 ? 4.408 -8.879 3.964 1.00 97.50 173 HIS A O 1
ATOM 1338 N N . LYS A 1 174 ? 5.035 -10.299 2.348 1.00 98.12 174 LYS A N 1
ATOM 1339 C CA . LYS A 1 174 ? 4.149 -11.390 2.796 1.00 98.12 174 LYS A CA 1
ATOM 1340 C C . LYS A 1 174 ? 4.441 -11.842 4.230 1.00 98.12 174 LYS A C 1
ATOM 1342 O O . LYS A 1 174 ? 3.507 -12.138 4.969 1.00 98.12 174 LYS A O 1
ATOM 1347 N N . TYR A 1 175 ? 5.712 -11.913 4.631 1.00 97.56 175 TYR A N 1
ATOM 1348 C CA . TYR A 1 175 ? 6.088 -12.253 6.005 1.00 97.56 175 TYR A CA 1
ATOM 1349 C C . TYR A 1 175 ? 5.692 -11.159 6.996 1.00 97.56 175 TYR A C 1
ATOM 1351 O O . TYR A 1 175 ? 5.181 -11.476 8.068 1.00 97.56 175 TYR A O 1
ATOM 1359 N N . GLU A 1 176 ? 5.896 -9.889 6.652 1.00 97.19 176 GLU A N 1
ATOM 1360 C CA . GLU A 1 176 ? 5.458 -8.756 7.472 1.00 97.19 176 GLU A CA 1
ATOM 1361 C C . GLU A 1 176 ? 3.931 -8.751 7.644 1.00 97.19 176 GLU A C 1
ATOM 1363 O O . GLU A 1 176 ? 3.441 -8.614 8.766 1.00 97.19 176 GLU A O 1
ATOM 1368 N N . ASP A 1 177 ? 3.177 -8.994 6.571 1.00 96.62 177 ASP A N 1
ATOM 1369 C CA . ASP A 1 177 ? 1.718 -9.122 6.615 1.00 96.62 177 ASP A CA 1
ATOM 1370 C C . ASP A 1 177 ? 1.262 -10.284 7.501 1.00 96.62 177 ASP A C 1
ATOM 1372 O O . ASP A 1 177 ? 0.323 -10.135 8.285 1.00 96.62 177 ASP A O 1
ATOM 1376 N N . GLU A 1 178 ? 1.919 -11.442 7.408 1.00 97.44 178 GLU A N 1
ATOM 1377 C CA . GLU A 1 178 ? 1.585 -12.606 8.230 1.00 97.44 178 GLU A CA 1
ATOM 1378 C C . GLU A 1 178 ? 1.914 -12.368 9.711 1.00 97.44 178 GLU A C 1
ATOM 1380 O O . GLU A 1 178 ? 1.127 -12.728 10.587 1.00 97.44 178 GLU A O 1
ATOM 1385 N N . ILE A 1 179 ? 3.025 -11.685 10.009 1.00 97.25 179 ILE A N 1
ATOM 1386 C CA . ILE A 1 179 ? 3.363 -11.249 11.372 1.00 97.25 179 ILE A CA 1
ATOM 1387 C C . ILE A 1 179 ? 2.299 -10.286 11.902 1.00 97.25 179 ILE A C 1
ATOM 1389 O O . ILE A 1 179 ? 1.841 -10.443 13.034 1.00 97.25 179 ILE A O 1
ATOM 1393 N N . ASN A 1 180 ? 1.870 -9.317 11.094 1.00 96.88 180 ASN A N 1
ATOM 1394 C CA . ASN A 1 180 ? 0.832 -8.366 11.485 1.00 96.88 180 ASN A CA 1
ATOM 1395 C C . ASN A 1 180 ? -0.511 -9.068 11.736 1.00 96.88 180 ASN A C 1
ATOM 1397 O O . ASN A 1 180 ? -1.149 -8.816 12.758 1.00 96.88 180 ASN A O 1
ATOM 1401 N N . LYS A 1 181 ? -0.919 -10.001 10.866 1.00 97.31 181 LYS A N 1
ATOM 1402 C CA . LYS A 1 181 ? -2.125 -10.822 11.076 1.00 97.31 181 LYS A CA 1
ATOM 1403 C C . LYS A 1 181 ? -2.029 -11.651 12.350 1.00 97.31 181 LYS A C 1
ATOM 1405 O O . LYS A 1 181 ? -2.975 -11.653 13.134 1.00 97.31 181 LYS A O 1
ATOM 1410 N N . ARG A 1 182 ? -0.894 -12.316 12.584 1.00 97.88 182 ARG A N 1
ATOM 1411 C CA . ARG A 1 182 ? -0.652 -13.084 13.811 1.00 97.88 182 ARG A CA 1
ATOM 1412 C C . ARG A 1 182 ? -0.756 -12.190 15.047 1.00 97.88 182 ARG A C 1
ATOM 1414 O O . ARG A 1 182 ? -1.427 -12.575 15.996 1.00 97.88 182 ARG A O 1
ATOM 1421 N N . ASN A 1 183 ? -0.146 -11.007 15.027 1.00 95.94 183 ASN A N 1
ATOM 1422 C CA . ASN A 1 183 ? -0.205 -10.057 16.140 1.00 95.94 183 ASN A CA 1
ATOM 1423 C C . ASN A 1 183 ? -1.633 -9.562 16.403 1.00 95.94 183 ASN A C 1
ATOM 1425 O O . ASN A 1 183 ? -2.022 -9.444 17.561 1.00 95.94 183 ASN A O 1
ATOM 1429 N N . ASN A 1 184 ? -2.420 -9.307 15.354 1.00 96.00 184 ASN A N 1
ATOM 1430 C CA . ASN A 1 184 ? -3.824 -8.921 15.498 1.00 96.00 184 ASN A CA 1
ATOM 1431 C C . ASN A 1 184 ? -4.646 -10.055 16.123 1.00 96.00 184 ASN A C 1
ATOM 1433 O O . ASN A 1 184 ? -5.338 -9.828 17.108 1.00 96.00 184 ASN A O 1
ATOM 1437 N N . LEU A 1 185 ? -4.496 -11.288 15.627 1.00 96.62 185 LEU A N 1
ATOM 1438 C CA . LEU A 1 185 ? -5.165 -12.460 16.201 1.00 96.62 185 LEU A CA 1
ATOM 1439 C C . LEU A 1 185 ? -4.724 -12.735 17.646 1.00 96.62 185 LEU A C 1
ATOM 1441 O O . LEU A 1 185 ? -5.531 -13.152 18.472 1.00 96.62 185 LEU A O 1
ATOM 1445 N N . GLU A 1 186 ? -3.453 -12.502 17.968 1.00 96.88 186 GLU A N 1
ATOM 1446 C CA . GLU A 1 186 ? -2.929 -12.614 19.330 1.00 96.88 186 GLU A CA 1
ATOM 1447 C C . GLU A 1 186 ? -3.506 -11.521 20.243 1.00 96.88 186 GLU A C 1
ATOM 1449 O O . GLU A 1 186 ? -3.860 -11.807 21.386 1.00 96.88 186 GLU A O 1
ATOM 1454 N N . ASN A 1 187 ? -3.677 -10.296 19.739 1.00 97.38 187 ASN A N 1
ATOM 1455 C CA . ASN A 1 187 ? -4.348 -9.219 20.464 1.00 97.38 187 ASN A CA 1
ATOM 1456 C C . ASN A 1 187 ? -5.822 -9.555 20.740 1.00 97.38 187 ASN A C 1
ATOM 1458 O O . ASN A 1 187 ? -6.250 -9.494 21.893 1.00 97.38 187 ASN A O 1
ATOM 1462 N N . ASP A 1 188 ? -6.554 -9.999 19.716 1.00 97.75 188 ASP A N 1
ATOM 1463 C CA . ASP A 1 188 ? -7.950 -10.430 19.832 1.00 97.75 188 ASP A CA 1
ATOM 1464 C C . ASP A 1 188 ? -8.088 -11.596 20.819 1.00 97.75 188 ASP A C 1
ATOM 1466 O O . ASP A 1 188 ? -8.989 -11.606 21.656 1.00 97.75 188 ASP A O 1
ATOM 1470 N N . PHE A 1 189 ? -7.158 -12.556 20.786 1.00 97.94 189 PHE A N 1
ATOM 1471 C CA . PHE A 1 189 ? -7.118 -13.665 21.738 1.00 97.94 189 PHE A CA 1
ATOM 1472 C C . PHE A 1 189 ? -6.915 -13.184 23.181 1.00 97.94 189 PHE A C 1
ATOM 1474 O O . PHE A 1 189 ? -7.569 -13.686 24.096 1.00 97.94 189 PHE A O 1
ATOM 1481 N N . VAL A 1 190 ? -6.030 -12.208 23.406 1.00 98.38 190 VAL A N 1
ATOM 1482 C CA . VAL A 1 190 ? -5.802 -11.628 24.739 1.00 98.38 190 VAL A CA 1
ATOM 1483 C C . VAL A 1 190 ? -7.044 -10.892 25.244 1.00 98.38 190 VAL A C 1
ATOM 1485 O O . VAL A 1 190 ? -7.394 -11.034 26.418 1.00 98.38 190 VAL A O 1
ATOM 1488 N N . ILE A 1 191 ? -7.731 -10.143 24.377 1.00 97.62 191 ILE A N 1
ATOM 1489 C CA . ILE A 1 191 ? -8.992 -9.472 24.722 1.00 97.62 191 ILE A CA 1
ATOM 1490 C C . ILE A 1 191 ? -10.061 -10.511 25.058 1.00 97.62 191 ILE A C 1
ATOM 1492 O O . ILE A 1 191 ? -10.646 -10.452 26.137 1.00 97.62 191 ILE A O 1
ATOM 1496 N N . LEU A 1 192 ? -10.244 -11.517 24.201 1.00 97.69 192 LEU A N 1
ATOM 1497 C CA . LEU A 1 192 ? -11.228 -12.573 24.420 1.00 97.69 192 LEU A CA 1
ATOM 1498 C C . LEU A 1 192 ? -10.956 -13.335 25.721 1.00 97.69 192 LEU A C 1
ATOM 1500 O O . LEU A 1 192 ? -11.885 -13.650 26.458 1.00 97.69 192 LEU A O 1
ATOM 1504 N N . LYS A 1 193 ? -9.686 -13.593 26.046 1.00 98.19 193 LYS A N 1
ATOM 1505 C CA . LYS A 1 193 ? -9.304 -14.197 27.325 1.00 98.19 193 LYS A CA 1
ATOM 1506 C C . LYS A 1 193 ? -9.721 -13.322 28.508 1.00 98.19 193 LYS A C 1
ATOM 1508 O O . LYS A 1 193 ? -10.299 -13.837 29.459 1.00 98.19 193 LYS A O 1
ATOM 1513 N N . LYS A 1 194 ? -9.472 -12.011 28.440 1.00 98.25 194 LYS A N 1
ATOM 1514 C CA . LYS A 1 194 ? -9.902 -11.063 29.478 1.00 98.25 194 LYS A CA 1
ATOM 1515 C C . LYS A 1 194 ? -11.427 -11.042 29.625 1.00 98.25 194 LYS A C 1
ATOM 1517 O O . LYS A 1 194 ? -11.923 -10.988 30.751 1.00 98.25 194 LYS A O 1
ATOM 1522 N N . ASP A 1 195 ? -12.163 -11.089 28.519 1.00 97.75 195 ASP A N 1
ATOM 1523 C CA . ASP A 1 195 ? -13.628 -11.110 28.533 1.00 97.75 195 ASP A CA 1
ATOM 1524 C C . ASP A 1 195 ? -14.161 -12.416 29.134 1.00 97.75 195 ASP A C 1
ATOM 1526 O O . ASP A 1 195 ? -15.088 -12.386 29.944 1.00 97.75 195 ASP A O 1
ATOM 1530 N N . VAL A 1 196 ? -13.531 -13.554 28.819 1.00 98.38 196 VAL A N 1
ATOM 1531 C CA . VAL A 1 196 ? -13.833 -14.856 29.434 1.00 98.38 196 VAL A CA 1
ATOM 1532 C C . VAL A 1 196 ? -13.562 -14.827 30.938 1.00 98.38 196 VAL A C 1
ATOM 1534 O O . VAL A 1 196 ? -14.441 -15.210 31.706 1.00 98.38 196 VAL A O 1
ATOM 1537 N N . ASP A 1 197 ? -12.400 -14.337 31.374 1.00 98.12 197 ASP A N 1
ATOM 1538 C CA . ASP A 1 197 ? -12.064 -14.215 32.800 1.00 98.12 197 ASP A CA 1
ATOM 1539 C C . ASP A 1 197 ? -13.064 -13.295 33.529 1.00 98.12 197 ASP A C 1
ATOM 1541 O O . ASP A 1 197 ? -13.538 -13.615 34.620 1.00 98.12 197 ASP A O 1
ATOM 1545 N N . SER A 1 198 ? -13.460 -12.187 32.896 1.00 97.62 198 SER A N 1
ATOM 1546 C CA . SER A 1 198 ? -14.470 -11.261 33.430 1.00 97.62 198 SER A CA 1
ATOM 1547 C C . SER A 1 198 ? -15.847 -11.924 33.540 1.00 97.62 198 SER A C 1
ATOM 1549 O O . SER A 1 198 ? -16.525 -11.771 34.556 1.00 97.62 198 SER A O 1
ATOM 1551 N N . ALA A 1 199 ? -16.255 -12.703 32.535 1.00 97.75 199 ALA A N 1
ATOM 1552 C CA . ALA A 1 199 ? -17.495 -13.473 32.572 1.00 97.75 199 ALA A CA 1
ATOM 1553 C C . ALA A 1 199 ? -17.461 -14.566 33.653 1.00 97.75 199 ALA A C 1
ATOM 1555 O O . ALA A 1 199 ? -18.472 -14.792 34.316 1.00 97.75 199 ALA A O 1
ATOM 1556 N N . TYR A 1 200 ? -16.309 -15.209 33.874 1.00 98.12 200 TYR A N 1
ATOM 1557 C CA . TYR A 1 200 ? -16.125 -16.179 34.956 1.00 98.12 200 TYR A CA 1
ATOM 1558 C C . TYR A 1 200 ? -16.248 -15.540 36.341 1.00 98.12 200 TYR A C 1
ATOM 1560 O O . TYR A 1 200 ? -16.877 -16.139 37.210 1.00 98.12 200 TYR A O 1
ATOM 1568 N N . LEU A 1 201 ? -15.709 -14.333 36.546 1.00 98.06 201 LEU A N 1
ATOM 1569 C CA . LEU A 1 201 ? -15.889 -13.596 37.802 1.00 98.06 201 LEU A CA 1
ATOM 1570 C C . LEU A 1 201 ? -17.362 -13.255 38.047 1.00 98.06 201 LEU A C 1
ATOM 1572 O O . LEU A 1 201 ? -17.889 -13.559 39.111 1.00 98.06 201 LEU A O 1
ATOM 1576 N N . VAL A 1 202 ? -18.058 -12.719 37.038 1.00 98.12 202 VAL A N 1
ATOM 1577 C CA . VAL A 1 202 ? -19.501 -12.431 37.144 1.00 98.12 202 VAL A CA 1
ATOM 1578 C C . VAL A 1 202 ? -20.300 -13.706 37.418 1.00 98.12 202 VAL A C 1
ATOM 1580 O O . VAL A 1 202 ? -21.245 -13.689 38.205 1.00 98.12 202 VAL A O 1
ATOM 1583 N N . LYS A 1 203 ? -19.929 -14.822 36.783 1.00 98.19 203 LYS A N 1
ATOM 1584 C CA . LYS A 1 203 ? -20.551 -16.121 37.035 1.00 98.19 203 LYS A CA 1
ATOM 1585 C C . LYS A 1 203 ? -20.357 -16.553 38.492 1.00 98.19 203 LYS A C 1
ATOM 1587 O O . LYS A 1 203 ? -21.340 -16.937 39.115 1.00 98.19 203 LYS A O 1
ATOM 1592 N N . ALA A 1 204 ? -19.137 -16.470 39.023 1.00 98.19 204 ALA A N 1
ATOM 1593 C CA . ALA A 1 204 ? -18.844 -16.821 40.412 1.00 98.19 204 ALA A CA 1
ATOM 1594 C C . ALA A 1 204 ? -19.637 -15.941 41.397 1.00 98.19 204 ALA A C 1
ATOM 1596 O O . ALA A 1 204 ? -20.301 -16.468 42.284 1.00 98.19 204 ALA A O 1
ATOM 1597 N N . ASP A 1 205 ? -19.690 -14.625 41.166 1.00 97.50 205 ASP A N 1
ATOM 1598 C CA . ASP A 1 205 ? -20.485 -13.697 41.985 1.00 97.50 205 ASP A CA 1
ATOM 1599 C C . ASP A 1 205 ? -21.988 -14.039 41.972 1.00 97.50 205 ASP A C 1
ATOM 1601 O O . ASP A 1 205 ? -22.699 -13.848 42.963 1.00 97.50 205 ASP A O 1
ATOM 1605 N N . LEU A 1 206 ? -22.511 -14.503 40.830 1.00 97.31 206 LEU A N 1
ATOM 1606 C CA . LEU A 1 206 ? -23.898 -14.956 40.713 1.00 97.31 206 LEU A CA 1
ATOM 1607 C C . LEU A 1 206 ? -24.120 -16.303 41.409 1.00 97.31 206 LEU A C 1
ATOM 1609 O O . LEU A 1 206 ? -25.154 -16.469 42.052 1.00 97.31 206 LEU A O 1
ATOM 1613 N N . GLU A 1 207 ? -23.176 -17.242 41.311 1.00 97.81 207 GLU A N 1
ATOM 1614 C CA . GLU A 1 207 ? -23.219 -18.519 42.036 1.00 97.81 207 GLU A CA 1
ATOM 1615 C C . GLU A 1 207 ? -23.225 -18.287 43.559 1.00 97.81 207 GLU A C 1
ATOM 1617 O O . GLU A 1 207 ? -24.062 -18.869 44.250 1.00 97.81 207 GLU A O 1
ATOM 1622 N N . ASP A 1 208 ? -22.407 -17.359 44.068 1.00 98.06 208 ASP A N 1
ATOM 1623 C CA . ASP A 1 208 ? -22.387 -16.973 45.487 1.00 98.06 208 ASP A CA 1
ATOM 1624 C C . ASP A 1 208 ? -23.714 -16.344 45.939 1.00 98.06 208 ASP A C 1
ATOM 1626 O O . ASP A 1 208 ? -24.228 -16.673 47.010 1.00 98.06 208 ASP A O 1
ATOM 1630 N N . LYS A 1 209 ? -24.318 -15.475 45.114 1.00 97.69 209 LYS A N 1
ATOM 1631 C CA . LYS A 1 209 ? -25.652 -14.903 45.390 1.00 97.69 209 LYS A CA 1
ATOM 1632 C C . LYS A 1 209 ? -26.750 -15.961 45.392 1.00 97.69 209 LYS A C 1
ATOM 1634 O O . LYS A 1 209 ? -27.679 -15.879 46.189 1.00 97.69 209 LYS A O 1
ATOM 1639 N N . VAL A 1 210 ? -26.673 -16.945 44.497 1.00 98.31 210 VAL A N 1
ATOM 1640 C CA . VAL A 1 210 ? -27.611 -18.075 44.494 1.00 98.31 210 VAL A CA 1
ATOM 1641 C C . VAL A 1 210 ? -27.426 -18.914 45.758 1.00 98.31 210 VAL A C 1
ATOM 1643 O O . VAL A 1 210 ? -28.424 -19.299 46.368 1.00 98.31 210 VAL A O 1
ATOM 1646 N N . GLY A 1 211 ? -26.181 -19.153 46.180 1.00 97.75 211 GLY A N 1
ATOM 1647 C CA . GLY A 1 211 ? -25.863 -19.823 47.441 1.00 97.75 211 GLY A CA 1
ATOM 1648 C C . GLY A 1 211 ? -26.451 -19.093 48.649 1.00 97.75 211 GLY A C 1
ATOM 1649 O O . GLY A 1 211 ? -27.231 -19.683 49.393 1.00 97.75 211 GLY A O 1
ATOM 1650 N N . SER A 1 212 ? -26.179 -17.793 48.789 1.00 97.81 212 SER A N 1
ATOM 1651 C CA . SER A 1 212 ? -26.669 -16.998 49.923 1.00 97.81 212 SER A CA 1
ATOM 1652 C C . SER A 1 212 ? -28.196 -16.899 49.979 1.00 97.81 212 SER A C 1
ATOM 1654 O O . SER A 1 212 ? -28.776 -17.056 51.052 1.00 97.81 212 SER A O 1
ATOM 1656 N N . LEU A 1 213 ? -28.867 -16.721 48.836 1.00 97.44 213 LEU A N 1
ATOM 1657 C CA . LEU A 1 213 ? -30.333 -16.738 48.765 1.00 97.44 213 LEU A CA 1
ATOM 1658 C C . LEU A 1 213 ? -30.908 -18.117 49.105 1.00 97.44 213 LEU A C 1
ATOM 1660 O O . LEU A 1 213 ? -31.970 -18.214 49.717 1.00 97.44 213 LEU A O 1
ATOM 1664 N N . THR A 1 214 ? -30.223 -19.195 48.721 1.00 97.88 214 THR A N 1
ATOM 1665 C CA . THR A 1 214 ? -30.638 -20.559 49.077 1.00 97.88 214 THR A CA 1
ATOM 1666 C C . THR A 1 214 ? -30.534 -20.783 50.584 1.00 97.88 214 THR A C 1
ATOM 1668 O O . THR A 1 214 ? -31.460 -21.335 51.183 1.00 97.88 214 THR A O 1
ATOM 1671 N N . ASP A 1 215 ? -29.454 -20.311 51.208 1.00 97.62 215 ASP A N 1
ATOM 1672 C CA . ASP A 1 215 ? -29.267 -20.373 52.658 1.00 97.62 215 ASP A CA 1
ATOM 1673 C C . ASP A 1 215 ? -30.318 -19.541 53.402 1.00 97.62 215 ASP A C 1
ATOM 1675 O O . ASP A 1 215 ? -30.899 -20.022 54.375 1.00 97.62 215 ASP A O 1
ATOM 1679 N N . GLU A 1 216 ? -30.641 -18.341 52.911 1.00 97.56 216 GLU A N 1
ATOM 1680 C CA . GLU A 1 216 ? -31.708 -17.498 53.465 1.00 97.56 216 GLU A CA 1
ATOM 1681 C C . GLU A 1 216 ? -33.081 -18.182 53.370 1.00 97.56 216 GLU A C 1
ATOM 1683 O O . GLU A 1 216 ? -33.824 -18.229 54.353 1.00 97.56 216 GLU A O 1
ATOM 1688 N N . ILE A 1 217 ? -33.404 -18.794 52.225 1.00 97.06 217 ILE A N 1
ATOM 1689 C CA . ILE A 1 217 ? -34.642 -19.570 52.054 1.00 97.06 217 ILE A CA 1
ATOM 1690 C C . ILE A 1 217 ? -34.701 -20.734 53.050 1.00 97.06 217 ILE A C 1
ATOM 1692 O O . ILE A 1 217 ? -35.753 -20.988 53.640 1.00 97.06 217 ILE A O 1
ATOM 1696 N N . ASN A 1 218 ? -33.597 -21.457 53.240 1.00 97.56 218 ASN A N 1
ATOM 1697 C CA . ASN A 1 218 ? -33.544 -22.576 54.181 1.00 97.56 218 ASN A CA 1
ATOM 1698 C C . ASN A 1 218 ? -33.663 -22.102 55.635 1.00 97.56 218 ASN A C 1
ATOM 1700 O O . ASN A 1 218 ? -34.372 -22.723 56.424 1.00 97.56 218 ASN A O 1
ATOM 1704 N N . PHE A 1 219 ? -33.034 -20.979 55.979 1.00 97.69 219 PHE A N 1
ATOM 1705 C CA . PHE A 1 219 ? -33.158 -20.357 57.293 1.00 97.69 219 PHE A CA 1
ATOM 1706 C C . PHE A 1 219 ? -34.603 -19.944 57.594 1.00 97.69 219 PHE A C 1
ATOM 1708 O O . PHE A 1 219 ? -35.138 -20.317 58.638 1.00 97.69 219 PHE A O 1
ATOM 1715 N N . LEU A 1 220 ? -35.265 -19.254 56.659 1.00 97.25 220 LEU A N 1
ATOM 1716 C CA . LEU A 1 220 ? -36.671 -18.867 56.798 1.00 97.25 220 LEU A CA 1
ATOM 1717 C C . LEU A 1 220 ? -37.589 -20.088 56.917 1.00 97.25 220 LEU A C 1
ATOM 1719 O O . LEU A 1 220 ? -38.485 -20.096 57.755 1.00 97.25 220 LEU A O 1
ATOM 1723 N N . ARG A 1 221 ? -37.350 -21.147 56.132 1.00 96.69 221 ARG A N 1
ATOM 1724 C CA . ARG A 1 221 ? -38.093 -22.413 56.263 1.00 96.69 221 ARG A CA 1
ATOM 1725 C C . ARG A 1 221 ? -37.952 -23.023 57.656 1.00 96.69 221 ARG A C 1
ATOM 1727 O O . ARG A 1 221 ? -38.968 -23.390 58.235 1.00 96.69 221 ARG A O 1
ATOM 1734 N N . ASN A 1 222 ? -36.732 -23.082 58.192 1.00 96.56 222 ASN A N 1
ATOM 1735 C CA . ASN A 1 222 ? -36.480 -23.615 59.533 1.00 96.56 222 ASN A CA 1
ATOM 1736 C C . ASN A 1 222 ? -37.163 -22.769 60.617 1.00 96.56 222 ASN A C 1
ATOM 1738 O O . ASN A 1 222 ? -37.762 -23.330 61.529 1.00 96.56 222 ASN A O 1
ATOM 1742 N N . ILE A 1 223 ? -37.120 -21.433 60.504 1.00 97.31 223 ILE A N 1
ATOM 1743 C CA . ILE A 1 223 ? -37.843 -20.537 61.420 1.00 97.31 223 ILE A CA 1
ATOM 1744 C C . ILE A 1 223 ? -39.341 -20.802 61.359 1.00 97.31 223 ILE A C 1
ATOM 1746 O O . ILE A 1 223 ? -39.951 -21.014 62.399 1.00 97.31 223 ILE A O 1
ATOM 1750 N N . TYR A 1 224 ? -39.934 -20.828 60.164 1.00 95.12 224 TYR A N 1
ATOM 1751 C CA . TYR A 1 224 ? -41.373 -21.045 60.038 1.00 95.12 224 TYR A CA 1
ATOM 1752 C C . TYR A 1 224 ? -41.802 -22.416 60.555 1.00 95.12 224 TYR A C 1
ATOM 1754 O O . TYR A 1 224 ? -42.891 -22.545 61.107 1.00 95.12 224 TYR A O 1
ATOM 1762 N N . GLU A 1 225 ? -40.961 -23.437 60.404 1.00 95.81 225 GLU A N 1
ATOM 1763 C CA . GLU A 1 225 ? -41.218 -24.764 60.956 1.00 95.81 225 GLU A CA 1
ATOM 1764 C C . GLU A 1 225 ? -41.148 -24.775 62.494 1.00 95.81 225 GLU A C 1
ATOM 1766 O O . GLU A 1 225 ? -41.971 -25.428 63.143 1.00 95.81 225 GLU A O 1
ATOM 1771 N N . GLU A 1 226 ? -40.225 -24.013 63.088 1.00 94.31 226 GLU A N 1
ATOM 1772 C CA . GLU A 1 226 ? -40.119 -23.852 64.541 1.00 94.31 226 GLU A CA 1
ATOM 1773 C C . GLU A 1 226 ? -41.266 -23.006 65.114 1.00 94.31 226 GLU A C 1
ATOM 1775 O O . GLU A 1 226 ? -41.896 -23.420 66.083 1.00 94.31 226 GLU A O 1
ATOM 1780 N N . GLU A 1 227 ? -41.620 -21.885 64.479 1.00 93.56 227 GLU A N 1
ATOM 1781 C CA . GLU A 1 227 ? -42.774 -21.058 64.859 1.00 93.56 227 GLU A CA 1
ATOM 1782 C C . GLU A 1 227 ? -44.082 -21.851 64.764 1.00 93.56 227 GLU A C 1
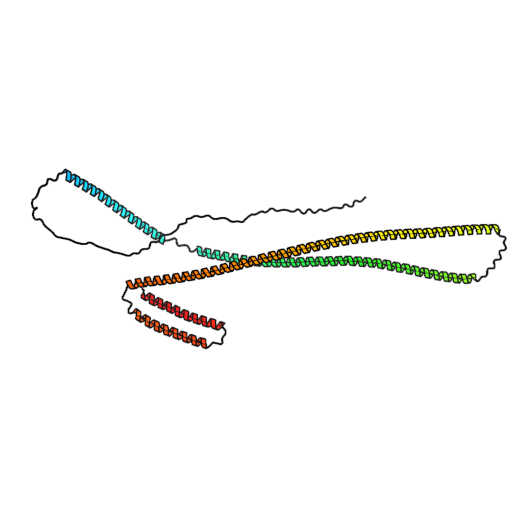ATOM 1784 O O . GLU A 1 227 ? -44.922 -21.780 65.660 1.00 93.56 227 GLU A O 1
ATOM 1789 N N . LEU A 1 228 ? -44.263 -22.662 63.714 1.00 91.75 228 LEU A N 1
ATOM 1790 C CA . LEU A 1 228 ? -45.409 -23.571 63.606 1.00 91.75 228 LEU A CA 1
ATOM 1791 C C . LEU A 1 228 ? -45.447 -24.574 64.761 1.00 91.75 228 LEU A C 1
ATOM 1793 O O . LEU A 1 228 ? -46.527 -24.858 65.289 1.00 91.75 228 LEU A O 1
ATOM 1797 N N . ARG A 1 229 ? -44.287 -25.107 65.162 1.00 92.31 229 ARG A N 1
ATOM 1798 C CA . ARG A 1 229 ? -44.169 -26.038 66.289 1.00 92.31 229 ARG A CA 1
ATOM 1799 C C . ARG A 1 229 ? -44.491 -25.353 67.616 1.00 92.31 229 ARG A C 1
ATOM 1801 O O . ARG A 1 229 ? -45.229 -25.925 68.420 1.00 92.31 229 ARG A O 1
ATOM 1808 N N . GLU A 1 230 ? -43.994 -24.139 67.829 1.00 90.31 230 GLU A N 1
ATOM 1809 C CA . GLU A 1 230 ? -44.260 -23.341 69.026 1.00 90.31 230 GLU A CA 1
ATOM 1810 C C . GLU A 1 230 ? -45.727 -22.911 69.098 1.00 90.31 230 GLU A C 1
ATOM 1812 O O . GLU A 1 230 ? -46.354 -23.077 70.138 1.00 90.31 230 GLU A O 1
ATOM 1817 N N . LEU A 1 231 ? -46.335 -22.464 67.996 1.00 88.38 231 LEU A N 1
ATOM 1818 C CA . LEU A 1 231 ? -47.769 -22.166 67.941 1.00 88.38 231 LEU A CA 1
ATOM 1819 C C . LEU A 1 231 ? -48.614 -23.414 68.213 1.00 88.38 231 LEU A C 1
ATOM 1821 O O . LEU A 1 231 ? -49.591 -23.345 68.957 1.00 88.38 231 LEU A O 1
ATOM 1825 N N . GLN A 1 232 ? -48.234 -24.577 67.676 1.00 84.81 232 GLN A N 1
ATOM 1826 C CA . GLN A 1 232 ? -48.896 -25.841 68.010 1.00 84.81 232 GLN A CA 1
ATOM 1827 C C . GLN A 1 232 ? -48.744 -26.220 69.490 1.00 84.81 232 GLN A C 1
ATOM 1829 O O . GLN A 1 232 ? -49.671 -26.810 70.049 1.00 84.81 232 GLN A O 1
ATOM 1834 N N . ALA A 1 233 ? -47.609 -25.913 70.124 1.00 84.50 233 ALA A N 1
ATOM 1835 C CA . ALA A 1 233 ? -47.402 -26.113 71.558 1.00 84.50 233 ALA A CA 1
ATOM 1836 C C . ALA A 1 233 ? -48.214 -25.106 72.388 1.00 84.50 233 ALA A C 1
ATOM 1838 O O . ALA A 1 233 ? -48.970 -25.508 73.262 1.00 84.50 233 ALA A O 1
ATOM 1839 N N . SER A 1 234 ? -48.181 -23.823 72.033 1.00 82.81 234 SER A N 1
ATOM 1840 C CA . SER A 1 234 ? -48.947 -22.748 72.668 1.00 82.81 234 SER A CA 1
ATOM 1841 C C . SER A 1 234 ? -50.459 -22.983 72.597 1.00 82.81 234 SER A C 1
ATOM 1843 O O . SER A 1 234 ? -51.160 -22.785 73.588 1.00 82.81 234 SER A O 1
ATOM 1845 N N . ILE A 1 235 ? -50.984 -23.496 71.478 1.00 75.00 235 ILE A N 1
ATOM 1846 C CA . ILE A 1 235 ? -52.397 -23.905 71.369 1.00 75.00 235 ILE A CA 1
ATOM 1847 C C . ILE A 1 235 ? -52.719 -25.058 72.336 1.00 75.00 235 ILE A C 1
ATOM 1849 O O . ILE A 1 235 ? -53.818 -25.101 72.891 1.00 75.00 235 ILE A O 1
ATOM 1853 N N . LYS A 1 236 ? -51.778 -25.983 72.569 1.00 67.94 236 LYS A N 1
ATOM 1854 C CA . LYS A 1 236 ? -51.943 -27.069 73.549 1.00 67.94 236 LYS A CA 1
ATOM 1855 C C . LYS A 1 236 ? -51.841 -26.561 74.992 1.00 67.94 236 LYS A C 1
ATOM 1857 O O . LYS A 1 236 ? -52.636 -26.992 75.822 1.00 67.94 236 LYS A O 1
ATOM 1862 N N . ASP A 1 237 ? -50.941 -25.624 75.275 1.00 58.09 237 ASP A N 1
ATOM 1863 C CA . ASP A 1 237 ? -50.687 -25.105 76.626 1.00 58.09 237 ASP A CA 1
ATOM 1864 C C . ASP A 1 237 ? -51.731 -24.062 77.067 1.00 58.09 237 ASP A C 1
ATOM 1866 O O . ASP A 1 237 ? -52.120 -24.009 78.234 1.00 58.09 237 ASP A O 1
ATOM 1870 N N . THR A 1 238 ? -52.288 -23.293 76.127 1.00 53.81 238 THR A N 1
ATOM 1871 C CA . THR A 1 238 ? -53.369 -22.315 76.378 1.00 53.81 238 THR A CA 1
ATOM 1872 C C . THR A 1 238 ? -54.741 -22.988 76.552 1.00 53.81 238 THR A C 1
ATOM 1874 O O . THR A 1 238 ? -55.718 -22.350 76.940 1.00 53.81 238 THR A O 1
ATOM 1877 N N . SER A 1 239 ? -54.830 -24.310 76.367 1.00 39.41 239 SER A N 1
ATOM 1878 C CA . SER A 1 239 ? -56.014 -25.116 76.702 1.00 39.41 239 SER A CA 1
ATOM 1879 C C . SER A 1 239 ? -56.221 -25.312 78.220 1.00 39.41 239 SER A C 1
ATOM 1881 O O . SER A 1 239 ? -57.042 -26.137 78.632 1.00 39.41 239 SER A O 1
ATOM 1883 N N . VAL A 1 240 ? -55.512 -24.571 79.074 1.00 49.19 240 VAL A N 1
ATOM 1884 C CA . VAL A 1 240 ? -55.727 -24.552 80.523 1.00 49.19 240 VAL A CA 1
ATOM 1885 C C . VAL A 1 240 ? -56.375 -23.226 80.904 1.00 49.19 240 VAL A C 1
ATOM 1887 O O . VAL A 1 240 ? -55.743 -22.174 80.935 1.00 49.19 240 VAL A O 1
ATOM 1890 N N . VAL A 1 241 ? -57.676 -23.288 81.192 1.00 48.78 241 VAL A N 1
ATOM 1891 C CA . VAL A 1 241 ? -58.468 -22.168 81.707 1.00 48.78 241 VAL A CA 1
ATOM 1892 C C . VAL A 1 241 ? -57.941 -21.794 83.093 1.00 48.78 241 VAL A C 1
ATOM 1894 O O . VAL A 1 241 ? -58.269 -22.431 84.093 1.00 48.78 241 VAL A O 1
ATOM 1897 N N . VAL A 1 242 ? -57.110 -20.755 83.154 1.00 43.66 242 VAL A N 1
ATOM 1898 C CA . VAL A 1 242 ? -56.644 -20.160 84.408 1.00 43.66 242 VAL A CA 1
ATOM 1899 C C . VAL A 1 242 ? -57.717 -19.193 84.904 1.00 43.66 242 VAL A C 1
ATOM 1901 O O . VAL A 1 242 ? -57.818 -18.054 84.450 1.00 43.66 242 VAL A O 1
ATOM 1904 N N . GLN A 1 243 ? -58.542 -19.653 85.845 1.00 46.25 243 GLN A N 1
ATOM 1905 C CA . GLN A 1 243 ? -59.346 -18.764 86.680 1.00 46.25 243 GLN A CA 1
ATOM 1906 C C . GLN A 1 243 ? -58.424 -18.132 87.726 1.00 46.25 243 GLN A C 1
ATOM 1908 O O . GLN A 1 243 ? -58.082 -18.745 88.735 1.00 46.25 243 GLN A O 1
ATOM 1913 N N . MET A 1 244 ? -57.972 -16.911 87.443 1.00 51.56 244 MET A N 1
ATOM 1914 C CA . MET A 1 244 ? -57.221 -16.091 88.389 1.00 51.56 244 MET A CA 1
ATOM 1915 C C . MET A 1 244 ? -58.205 -15.370 89.316 1.00 51.56 244 MET A C 1
ATOM 1917 O O . MET A 1 244 ? -58.778 -14.349 88.945 1.00 51.56 244 MET A O 1
ATOM 1921 N N . ASP A 1 245 ? -58.379 -15.891 90.529 1.00 49.94 245 ASP A N 1
ATOM 1922 C CA . ASP A 1 245 ? -58.963 -15.137 91.640 1.00 49.94 245 ASP A CA 1
ATOM 1923 C C . ASP A 1 245 ? -57.834 -14.339 92.308 1.00 49.94 245 ASP A C 1
ATOM 1925 O O . ASP A 1 245 ? -56.992 -14.887 93.021 1.00 49.94 245 ASP A O 1
ATOM 1929 N N . ASN A 1 246 ? -57.760 -13.036 92.021 1.00 48.19 246 ASN A N 1
ATOM 1930 C CA . ASN A 1 246 ? -56.756 -12.137 92.595 1.00 48.19 246 ASN A CA 1
ATOM 1931 C C . ASN A 1 246 ? -57.429 -11.079 93.478 1.00 48.19 246 ASN A C 1
ATOM 1933 O O . ASN A 1 246 ? -57.466 -9.891 93.160 1.00 48.19 246 ASN A O 1
ATOM 1937 N N . SER A 1 247 ? -57.983 -11.519 94.609 1.00 45.09 247 SER A N 1
ATOM 1938 C CA . SER A 1 247 ? -58.464 -10.644 95.680 1.00 45.09 247 SER A CA 1
ATOM 1939 C C . SER A 1 247 ? -57.299 -10.232 96.584 1.00 45.09 247 SER A C 1
ATOM 1941 O O . SER A 1 247 ? -57.159 -10.690 97.721 1.00 45.09 247 SER A O 1
ATOM 1943 N N . ARG A 1 248 ? -56.434 -9.358 96.076 1.00 53.59 248 ARG A N 1
ATOM 1944 C CA . ARG A 1 248 ? -55.488 -8.599 96.895 1.00 53.59 248 ARG A CA 1
ATOM 1945 C C . ARG A 1 248 ? -55.717 -7.140 96.549 1.00 53.59 248 ARG A C 1
ATOM 1947 O O . ARG A 1 248 ? -55.626 -6.775 95.383 1.00 53.59 248 ARG A O 1
ATOM 1954 N N . SER A 1 249 ? -56.094 -6.333 97.538 1.00 56.28 249 SER A N 1
ATOM 1955 C CA . SER A 1 249 ? -56.374 -4.906 97.372 1.00 56.28 249 SER A CA 1
ATOM 1956 C C . SER A 1 249 ? -55.103 -4.179 96.937 1.00 56.28 249 SER A C 1
ATOM 1958 O O . SER A 1 249 ? -54.328 -3.677 97.751 1.00 56.28 249 SER A O 1
ATOM 1960 N N . LEU A 1 250 ? -54.865 -4.192 95.634 1.00 59.91 250 LEU A N 1
ATOM 1961 C CA . LEU A 1 250 ? -53.937 -3.314 94.963 1.00 59.91 250 LEU A CA 1
ATOM 1962 C C . LEU A 1 250 ? -54.550 -1.915 95.007 1.00 59.91 250 LEU A C 1
ATOM 1964 O O . LEU A 1 250 ? -55.754 -1.759 94.804 1.00 59.91 250 LEU A O 1
ATOM 1968 N N . ASN A 1 251 ? -53.738 -0.902 95.303 1.00 64.19 251 ASN A N 1
ATOM 1969 C CA . ASN A 1 251 ? -54.154 0.492 95.183 1.00 64.19 251 ASN A CA 1
ATOM 1970 C C . ASN A 1 251 ? -54.433 0.776 93.702 1.00 64.19 251 ASN A C 1
ATOM 1972 O O . ASN A 1 251 ? -53.538 1.142 92.940 1.00 64.19 251 ASN A O 1
ATOM 1976 N N . MET A 1 252 ? -55.681 0.535 93.295 1.00 67.69 252 MET A N 1
ATOM 1977 C CA . MET A 1 252 ? -56.118 0.582 91.902 1.00 67.69 252 MET A CA 1
ATOM 1978 C C . MET A 1 252 ? -55.864 1.954 91.288 1.00 67.69 252 MET A C 1
ATOM 1980 O O . MET A 1 252 ? -55.542 2.035 90.114 1.00 67.69 252 MET A O 1
ATOM 1984 N N . GLU A 1 253 ? -55.928 3.027 92.072 1.00 77.75 253 GLU A N 1
ATOM 1985 C CA . GLU A 1 253 ? -55.673 4.380 91.574 1.00 77.75 253 GLU A CA 1
ATOM 1986 C C . GLU A 1 253 ? -54.212 4.617 91.192 1.00 77.75 253 GLU A C 1
ATOM 1988 O O . GLU A 1 253 ? -53.962 5.208 90.145 1.00 77.75 253 GLU A O 1
ATOM 1993 N N . GLN A 1 254 ? -53.247 4.109 91.967 1.00 78.56 254 GLN A N 1
ATOM 1994 C CA . GLN A 1 254 ? -51.827 4.245 91.631 1.00 78.56 254 GLN A CA 1
ATOM 1995 C C . GLN A 1 254 ? -51.473 3.414 90.395 1.00 78.56 254 GLN A C 1
ATOM 1997 O O . GLN A 1 254 ? -50.809 3.911 89.493 1.00 78.56 254 GLN A O 1
ATOM 2002 N N . ILE A 1 255 ? -51.971 2.177 90.315 1.00 79.06 255 ILE A N 1
ATOM 2003 C CA . ILE A 1 255 ? -51.716 1.298 89.167 1.00 79.06 255 ILE A CA 1
ATOM 2004 C C . ILE A 1 255 ? -52.414 1.826 87.916 1.00 79.06 255 ILE A C 1
ATOM 2006 O O . ILE A 1 255 ? -51.817 1.835 86.850 1.00 79.06 255 ILE A O 1
ATOM 2010 N N . VAL A 1 256 ? -53.652 2.318 88.018 1.00 82.62 256 VAL A N 1
ATOM 2011 C CA . VAL A 1 256 ? -54.349 2.930 86.877 1.00 82.62 256 VAL A CA 1
ATOM 2012 C C . VAL A 1 256 ? -53.647 4.214 86.434 1.00 82.62 256 VAL A C 1
ATOM 2014 O O . VAL A 1 256 ? -53.570 4.459 85.232 1.00 82.62 256 VAL A O 1
ATOM 2017 N N . ALA A 1 257 ? -53.118 5.024 87.355 1.00 86.25 257 ALA A N 1
ATOM 2018 C CA . ALA A 1 257 ? -52.334 6.209 87.006 1.00 86.25 257 ALA A CA 1
ATOM 2019 C C . ALA A 1 257 ? -51.004 5.845 86.324 1.00 86.25 257 ALA A C 1
ATOM 2021 O O . ALA A 1 257 ? -50.667 6.443 85.306 1.00 86.25 257 ALA A O 1
ATOM 2022 N N . GLU A 1 258 ? -50.286 4.839 86.825 1.00 86.69 258 GLU A N 1
ATOM 2023 C CA . GLU A 1 258 ? -49.023 4.369 86.243 1.00 86.69 258 GLU A CA 1
ATOM 2024 C C . GLU A 1 258 ? -49.232 3.682 84.888 1.00 86.69 258 GLU A C 1
ATOM 2026 O O . GLU A 1 258 ? -48.514 3.965 83.934 1.00 86.69 258 GLU A O 1
ATOM 2031 N N . VAL A 1 259 ? -50.286 2.874 84.747 1.00 88.31 259 VAL A N 1
ATOM 2032 C CA . VAL A 1 259 ? -50.692 2.288 83.463 1.00 88.31 259 VAL A CA 1
ATOM 2033 C C . VAL A 1 259 ? -51.075 3.387 82.473 1.00 88.31 259 VAL A C 1
ATOM 2035 O O . VAL A 1 259 ? -50.625 3.344 81.333 1.00 88.31 259 VAL A O 1
ATOM 2038 N N . LYS A 1 260 ? -51.845 4.406 82.881 1.00 86.94 260 LYS A N 1
ATOM 2039 C CA . LYS A 1 260 ? -52.153 5.557 82.012 1.00 86.94 260 LYS A CA 1
ATOM 2040 C C . LYS A 1 260 ? -50.892 6.304 81.580 1.00 86.94 260 LYS A C 1
ATOM 2042 O O . LYS A 1 260 ? -50.770 6.595 80.397 1.00 86.94 260 LYS A O 1
ATOM 2047 N N . ALA A 1 261 ? -49.961 6.557 82.500 1.00 90.12 261 ALA A N 1
ATOM 2048 C CA . ALA A 1 261 ? -48.691 7.208 82.189 1.00 90.12 261 ALA A CA 1
ATOM 2049 C C . ALA A 1 261 ? -47.847 6.376 81.207 1.00 90.12 261 ALA A C 1
ATOM 2051 O O . ALA A 1 261 ? -47.322 6.926 80.245 1.00 90.12 261 ALA A O 1
ATOM 2052 N N . GLN A 1 262 ? -47.785 5.051 81.380 1.00 89.12 262 GLN A N 1
ATOM 2053 C CA . GLN A 1 262 ? -47.103 4.172 80.427 1.00 89.12 262 GLN A CA 1
ATOM 2054 C C . GLN A 1 262 ? -47.806 4.111 79.069 1.00 89.12 262 GLN A C 1
ATOM 2056 O O . GLN A 1 262 ? -47.132 4.101 78.047 1.00 89.12 262 GLN A O 1
ATOM 2061 N N . TYR A 1 263 ? -49.140 4.113 79.017 1.00 90.00 263 TYR A N 1
ATOM 2062 C CA . TYR A 1 263 ? -49.863 4.194 77.744 1.00 90.00 263 TYR A CA 1
ATOM 2063 C C . TYR A 1 263 ? -49.622 5.524 77.033 1.00 90.00 263 TYR A C 1
ATOM 2065 O O . TYR A 1 263 ? -49.472 5.540 75.814 1.00 90.00 263 TYR A O 1
ATOM 2073 N N . GLU A 1 264 ? -49.571 6.625 77.778 1.00 91.00 264 GLU A N 1
ATOM 2074 C CA . GLU A 1 264 ? -49.274 7.946 77.230 1.00 91.00 264 GLU A CA 1
ATOM 2075 C C . GLU A 1 264 ? -47.826 8.022 76.720 1.00 91.00 264 GLU A C 1
ATOM 2077 O O . GLU A 1 264 ? -47.595 8.505 75.612 1.00 91.00 264 GLU A O 1
ATOM 2082 N N . GLU A 1 265 ? -46.867 7.441 77.447 1.00 93.19 265 GLU A N 1
ATOM 2083 C CA . GLU A 1 265 ? -45.473 7.320 77.009 1.00 93.19 265 GLU A CA 1
ATOM 2084 C C . GLU A 1 265 ? -45.325 6.417 75.774 1.00 93.19 265 GLU A C 1
ATOM 2086 O O . GLU A 1 265 ? -44.642 6.787 74.822 1.00 93.19 265 GLU A O 1
ATOM 2091 N N . ILE A 1 266 ? -45.984 5.255 75.744 1.00 90.94 266 ILE A N 1
ATOM 2092 C CA . ILE A 1 266 ? -45.959 4.330 74.599 1.00 90.94 266 ILE A CA 1
ATOM 2093 C C . ILE A 1 266 ? -46.621 4.974 73.376 1.00 90.94 266 ILE A C 1
ATOM 2095 O O . ILE A 1 266 ? -46.106 4.845 72.267 1.00 90.94 266 ILE A O 1
ATOM 2099 N N . ALA A 1 267 ? -47.727 5.700 73.555 1.00 90.00 267 ALA A N 1
ATOM 2100 C CA . ALA A 1 267 ? -48.383 6.427 72.471 1.00 90.00 267 ALA A CA 1
ATOM 2101 C C . ALA A 1 267 ? -47.503 7.570 71.940 1.00 90.00 267 ALA A C 1
ATOM 2103 O O . ALA A 1 267 ? -47.403 7.748 70.724 1.00 90.00 267 ALA A O 1
ATOM 2104 N N . ALA A 1 268 ? -46.832 8.311 72.828 1.00 92.94 268 ALA A N 1
ATOM 2105 C CA . ALA A 1 268 ? -45.878 9.350 72.446 1.00 92.94 268 ALA A CA 1
ATOM 2106 C C . ALA A 1 268 ? -44.668 8.761 71.703 1.00 92.94 268 ALA A C 1
ATOM 2108 O O . ALA A 1 268 ? -44.315 9.249 70.631 1.00 92.94 268 ALA A O 1
ATOM 2109 N N . ARG A 1 269 ? -44.095 7.664 72.211 1.00 93.31 269 ARG A N 1
ATOM 2110 C CA . ARG A 1 269 ? -42.968 6.956 71.590 1.00 93.31 269 ARG A CA 1
ATOM 2111 C C . ARG A 1 269 ? -43.344 6.370 70.232 1.00 93.31 269 ARG A C 1
ATOM 2113 O O . ARG A 1 269 ? -42.612 6.560 69.274 1.00 93.31 269 ARG A O 1
ATOM 2120 N N . SER A 1 270 ? -44.512 5.740 70.111 1.00 91.88 270 SER A N 1
ATOM 2121 C CA . SER A 1 270 ? -45.013 5.215 68.833 1.00 91.88 270 SER A CA 1
ATOM 2122 C C . SER A 1 270 ? -45.232 6.328 67.805 1.00 91.88 270 SER A C 1
ATOM 2124 O O . SER A 1 270 ? -44.933 6.152 66.623 1.00 91.88 270 SER A O 1
ATOM 2126 N N . ARG A 1 271 ? -45.706 7.499 68.249 1.00 93.00 271 ARG A N 1
ATOM 2127 C CA . ARG A 1 271 ? -45.829 8.677 67.389 1.00 93.00 271 ARG A CA 1
ATOM 2128 C C . ARG A 1 271 ? -44.461 9.180 66.925 1.00 93.00 271 ARG A C 1
ATOM 2130 O O . ARG A 1 271 ? -44.295 9.432 65.735 1.00 93.00 271 ARG A O 1
ATOM 2137 N N . GLU A 1 272 ? -43.497 9.303 67.833 1.00 93.44 272 GLU A N 1
ATOM 2138 C CA . GLU A 1 272 ? -42.136 9.741 67.509 1.00 93.44 272 GLU A CA 1
ATOM 2139 C C . GLU A 1 272 ? -41.422 8.744 66.586 1.00 93.44 272 GLU A C 1
ATOM 2141 O O . GLU A 1 272 ? -40.811 9.148 65.600 1.00 93.44 272 GLU A O 1
ATOM 2146 N N . GLU A 1 273 ? -41.564 7.441 66.831 1.00 92.81 273 GLU A N 1
ATOM 2147 C CA . GLU A 1 273 ? -41.034 6.376 65.975 1.00 92.81 273 GLU A CA 1
ATOM 2148 C C . GLU A 1 273 ? -41.662 6.409 64.576 1.00 92.81 273 GLU A C 1
ATOM 2150 O O . GLU A 1 273 ? -40.945 6.286 63.581 1.00 92.81 273 GLU A O 1
ATOM 2155 N N . ALA A 1 274 ? -42.975 6.638 64.469 1.00 92.19 274 ALA A N 1
ATOM 2156 C CA . ALA A 1 274 ? -43.645 6.793 63.180 1.00 92.19 274 ALA A CA 1
ATOM 2157 C C . ALA A 1 274 ? -43.165 8.051 62.437 1.00 92.19 274 ALA A C 1
ATOM 2159 O O . ALA A 1 274 ? -42.847 7.980 61.249 1.00 92.19 274 ALA A O 1
ATOM 2160 N N . GLU A 1 275 ? -43.069 9.194 63.121 1.00 93.31 275 GLU A N 1
ATOM 2161 C CA . GLU A 1 275 ? -42.563 10.446 62.543 1.00 93.31 275 GLU A CA 1
ATOM 2162 C C . GLU A 1 275 ? -41.090 10.308 62.103 1.00 93.31 275 GLU A C 1
ATOM 2164 O O . GLU A 1 275 ? -40.736 10.718 60.993 1.00 93.31 275 GLU A O 1
ATOM 2169 N N . ALA A 1 276 ? -40.244 9.658 62.908 1.00 93.94 276 ALA A N 1
ATOM 2170 C CA . ALA A 1 276 ? -38.853 9.359 62.572 1.00 93.94 276 ALA A CA 1
ATOM 2171 C C . ALA A 1 276 ? -38.739 8.393 61.382 1.00 93.94 276 ALA A C 1
ATOM 2173 O O . ALA A 1 276 ? -37.910 8.605 60.491 1.00 93.94 276 ALA A O 1
ATOM 2174 N N . TRP A 1 277 ? -39.596 7.371 61.321 1.00 95.06 277 TRP A N 1
ATOM 2175 C CA . TRP A 1 277 ? -39.651 6.430 60.203 1.00 95.06 277 TRP A CA 1
ATOM 2176 C C . TRP A 1 277 ? -40.059 7.126 58.900 1.00 95.06 277 TRP A C 1
ATOM 2178 O O . TRP A 1 277 ? -39.382 6.965 57.880 1.00 95.06 277 TRP A O 1
ATOM 2188 N N . TYR A 1 278 ? -41.100 7.967 58.931 1.00 94.56 278 TYR A N 1
ATOM 2189 C CA . TYR A 1 278 ? -41.522 8.752 57.766 1.00 94.56 278 TYR A CA 1
ATOM 2190 C C . TYR A 1 278 ? -40.447 9.735 57.316 1.00 94.56 278 TYR A C 1
ATOM 2192 O O . TYR A 1 278 ? -40.183 9.842 56.117 1.00 94.56 278 TYR A O 1
ATOM 2200 N N . LYS A 1 279 ? -39.788 10.414 58.258 1.00 96.50 279 LYS A N 1
ATOM 2201 C CA . LYS A 1 279 ? -38.682 11.323 57.950 1.00 96.50 279 LYS A CA 1
ATOM 2202 C C . LYS A 1 279 ? -37.515 10.581 57.299 1.00 96.50 279 LYS A C 1
ATOM 2204 O O . LYS A 1 279 ? -37.053 10.997 56.243 1.00 96.50 279 LYS A O 1
ATOM 2209 N N . SER A 1 280 ? -37.112 9.434 57.850 1.00 96.00 280 SER A N 1
ATOM 2210 C CA . SER A 1 280 ? -36.062 8.594 57.262 1.00 96.00 280 SER A CA 1
ATOM 2211 C C . SER A 1 280 ? -36.428 8.119 55.853 1.00 96.00 280 SER A C 1
ATOM 2213 O O . SER A 1 280 ? -35.590 8.153 54.952 1.00 96.00 280 SER A O 1
ATOM 2215 N N . LYS A 1 281 ? -37.688 7.725 55.623 1.00 95.38 281 LYS A N 1
ATOM 2216 C CA . LYS A 1 281 ? -38.162 7.333 54.288 1.00 95.38 281 LYS A CA 1
ATOM 2217 C C . LYS A 1 281 ? -38.179 8.491 53.298 1.00 95.38 281 LYS A C 1
ATOM 2219 O O . LYS A 1 281 ? -37.793 8.297 52.146 1.00 95.38 281 LYS A O 1
ATOM 2224 N N . PHE A 1 282 ? -38.579 9.678 53.737 1.00 95.75 282 PHE A N 1
ATOM 2225 C CA . PHE A 1 282 ? -38.538 10.878 52.910 1.00 95.75 282 PHE A CA 1
ATOM 2226 C C . PHE A 1 282 ? -37.098 11.261 52.549 1.00 95.75 282 PHE A C 1
ATOM 2228 O O . PHE A 1 282 ? -36.811 11.513 51.380 1.00 95.75 282 PHE A O 1
ATOM 2235 N N . ASP A 1 283 ? -36.181 11.217 53.517 1.00 95.69 283 ASP A N 1
ATOM 2236 C CA . ASP A 1 283 ? -34.760 11.495 53.299 1.00 95.69 283 ASP A CA 1
ATOM 2237 C C . ASP A 1 283 ? -34.130 10.468 52.343 1.00 95.69 283 ASP A C 1
ATOM 2239 O O . ASP A 1 283 ? -33.438 10.852 51.402 1.00 95.69 283 ASP A O 1
ATOM 2243 N N . GLN A 1 284 ? -34.430 9.171 52.503 1.00 95.31 284 GLN A N 1
ATOM 2244 C CA . GLN A 1 284 ? -33.993 8.122 51.568 1.00 95.31 284 GLN A CA 1
ATOM 2245 C C . GLN A 1 284 ? -34.490 8.389 50.142 1.00 95.31 284 GLN A C 1
ATOM 2247 O O . GLN A 1 284 ? -33.708 8.318 49.195 1.00 95.31 284 GLN A O 1
ATOM 2252 N N . MET A 1 285 ? -35.772 8.725 49.982 1.00 93.75 285 MET A N 1
ATOM 2253 C CA . MET A 1 285 ? -36.358 9.003 48.670 1.00 93.75 285 MET A CA 1
ATOM 2254 C C . MET A 1 285 ? -35.788 10.285 48.047 1.00 93.75 285 MET A C 1
ATOM 2256 O O . MET A 1 285 ? -35.545 10.327 46.843 1.00 93.75 285 MET A O 1
ATOM 2260 N N . SER A 1 286 ? -35.515 11.307 48.862 1.00 95.12 286 SER A N 1
ATOM 2261 C CA . SER A 1 286 ? -34.859 12.549 48.440 1.00 95.12 286 SER A CA 1
ATOM 2262 C C . SER A 1 286 ? -33.428 12.296 47.950 1.00 95.12 286 SER A C 1
ATOM 2264 O O . SER A 1 286 ? -33.046 12.752 46.870 1.00 95.12 286 SER A O 1
ATOM 2266 N N . VAL A 1 287 ? -32.650 11.494 48.687 1.00 96.12 287 VAL A N 1
ATOM 2267 C CA . VAL A 1 287 ? -31.288 11.099 48.292 1.00 96.12 287 VAL A CA 1
ATOM 2268 C C . VAL A 1 287 ? -31.307 10.283 46.999 1.00 96.12 287 VAL A C 1
ATOM 2270 O O . VAL A 1 287 ? -30.530 10.578 46.094 1.00 96.12 287 VAL A O 1
ATOM 2273 N N . GLN A 1 288 ? -32.216 9.313 46.868 1.00 95.31 288 GLN A N 1
ATOM 2274 C CA . GLN A 1 288 ? -32.366 8.536 45.633 1.00 95.31 288 GLN A CA 1
ATOM 2275 C C . GLN A 1 288 ? -32.760 9.420 44.443 1.00 95.31 288 GLN A C 1
ATOM 2277 O O . GLN A 1 288 ? -32.177 9.297 43.370 1.00 95.31 288 GLN A O 1
ATOM 2282 N N . ALA A 1 289 ? -33.694 10.358 44.624 1.00 95.25 289 ALA A N 1
ATOM 2283 C CA . ALA A 1 289 ? -34.067 11.307 43.576 1.00 95.25 289 ALA A CA 1
ATOM 2284 C C . ALA A 1 289 ? -32.882 12.190 43.144 1.00 95.25 289 ALA A C 1
ATOM 2286 O O . ALA A 1 289 ? -32.713 12.447 41.951 1.00 95.25 289 ALA A O 1
ATOM 2287 N N . SER A 1 290 ? -32.034 12.611 44.091 1.00 95.06 290 SER A N 1
ATOM 2288 C CA . SER A 1 290 ? -30.797 13.339 43.785 1.00 95.06 290 SER A CA 1
ATOM 2289 C C . SER A 1 290 ? -29.805 12.475 43.004 1.00 95.06 290 SER A C 1
ATOM 2291 O O . SER A 1 290 ? -29.257 12.945 42.011 1.00 95.06 290 SER A O 1
ATOM 2293 N N . GLN A 1 291 ? -29.608 11.215 43.407 1.00 96.12 291 GLN A N 1
ATOM 2294 C CA . GLN A 1 291 ? -28.717 10.273 42.720 1.00 96.12 291 GLN A CA 1
ATOM 2295 C C . GLN A 1 291 ? -29.165 10.028 41.277 1.00 96.12 291 GLN A C 1
ATOM 2297 O O . GLN A 1 291 ? -28.366 10.199 40.359 1.00 96.12 291 GLN A O 1
ATOM 2302 N N . TYR A 1 292 ? -30.453 9.747 41.051 1.00 95.69 292 TYR A N 1
ATOM 2303 C CA . TYR A 1 292 ? -30.993 9.605 39.695 1.00 95.69 292 TYR A CA 1
ATOM 2304 C C . TYR A 1 292 ? -30.862 10.897 38.875 1.00 95.69 292 TYR A C 1
ATOM 2306 O O . TYR A 1 292 ? -30.613 10.847 37.669 1.00 95.69 292 TYR A O 1
ATOM 2314 N N . GLY A 1 293 ? -31.004 12.065 39.510 1.00 96.81 293 GLY A N 1
ATOM 2315 C CA . GLY A 1 293 ? -30.766 13.357 38.868 1.00 96.81 293 GLY A CA 1
ATOM 2316 C C . GLY A 1 293 ? -29.314 13.534 38.409 1.00 96.81 293 GLY A C 1
ATOM 2317 O O . GLY A 1 293 ? -29.072 13.992 37.287 1.00 96.81 293 GLY A O 1
ATOM 2318 N N . ASP A 1 294 ? -28.355 13.139 39.246 1.00 95.88 294 ASP A N 1
ATOM 2319 C CA . ASP A 1 294 ? -26.927 13.188 38.932 1.00 95.88 294 ASP A CA 1
ATOM 2320 C C . ASP A 1 294 ? -26.529 12.171 37.856 1.00 95.88 294 ASP A C 1
ATOM 2322 O O . ASP A 1 294 ? -25.837 12.541 36.904 1.00 95.88 294 ASP A O 1
ATOM 2326 N N . GLU A 1 295 ? -27.016 10.932 37.935 1.00 97.06 295 GLU A N 1
ATOM 2327 C CA . GLU A 1 295 ? -26.810 9.908 36.904 1.00 97.06 295 GLU A CA 1
ATOM 2328 C C . GLU A 1 295 ? -27.362 10.362 35.550 1.00 97.06 295 GLU A C 1
ATOM 2330 O O . GLU A 1 295 ? -26.665 10.301 34.536 1.00 97.06 295 GLU A O 1
ATOM 2335 N N . LEU A 1 296 ? -28.576 10.920 35.522 1.00 96.50 296 LEU A N 1
ATOM 2336 C CA . LEU A 1 296 ? -29.163 11.450 34.292 1.00 96.50 296 LEU A CA 1
ATOM 2337 C C . LEU A 1 296 ? -28.333 12.606 33.714 1.00 96.50 296 LEU A C 1
ATOM 2339 O O . LEU A 1 296 ? -28.233 12.752 32.491 1.00 96.50 296 LEU A O 1
ATOM 2343 N N . ARG A 1 297 ? -27.732 13.438 34.571 1.00 96.62 297 ARG A N 1
ATOM 2344 C CA . ARG A 1 297 ? -26.839 14.523 34.146 1.00 96.62 297 ARG A CA 1
ATOM 2345 C C . ARG A 1 297 ? -25.532 13.982 33.567 1.00 96.62 297 ARG A C 1
ATOM 2347 O O . ARG A 1 297 ? -25.081 14.517 32.553 1.00 96.62 297 ARG A O 1
ATOM 2354 N N . LEU A 1 298 ? -24.956 12.941 34.169 1.00 97.44 298 LEU A N 1
ATOM 2355 C CA . LEU A 1 298 ? -23.764 12.260 33.656 1.00 97.44 298 LEU A CA 1
ATOM 2356 C C . LEU A 1 298 ? -24.042 11.622 32.294 1.00 97.44 298 LEU A C 1
ATOM 2358 O O . LEU A 1 298 ? -23.361 11.961 31.329 1.00 97.44 298 LEU A O 1
ATOM 2362 N N . VAL A 1 299 ? -25.110 10.828 32.177 1.00 96.75 299 VAL A N 1
ATOM 2363 C CA . VAL A 1 299 ? -25.516 10.195 30.911 1.00 96.75 299 VAL A CA 1
ATOM 2364 C C . VAL A 1 299 ? -25.794 11.247 29.833 1.00 96.75 299 VAL A C 1
ATOM 2366 O O . VAL A 1 299 ? -25.358 11.100 28.694 1.00 96.75 299 VAL A O 1
ATOM 2369 N N . LYS A 1 300 ? -26.455 12.367 30.163 1.00 97.56 300 LYS A N 1
ATOM 2370 C CA . LYS A 1 300 ? -26.611 13.488 29.215 1.00 97.56 300 LYS A CA 1
ATOM 2371 C C . LYS A 1 300 ? -25.271 14.089 28.784 1.00 97.56 300 LYS A C 1
ATOM 2373 O O . LYS A 1 300 ? -25.138 14.488 27.626 1.00 97.56 300 LYS A O 1
ATOM 2378 N N . GLY A 1 301 ? -24.306 14.180 29.698 1.00 96.94 301 GLY A N 1
ATOM 2379 C CA . GLY A 1 301 ? -22.941 14.613 29.404 1.00 96.94 301 GLY A CA 1
ATOM 2380 C C . GLY A 1 301 ? -22.242 13.673 28.422 1.00 96.94 301 GLY A C 1
ATOM 2381 O O . GLY A 1 301 ? -21.735 14.138 27.401 1.00 96.94 301 GLY A O 1
ATOM 2382 N N . GLU A 1 302 ? -22.300 12.367 28.676 1.00 97.44 302 GLU A N 1
ATOM 2383 C CA . GLU A 1 302 ? -21.734 11.326 27.807 1.00 97.44 302 GLU A CA 1
ATOM 2384 C C . GLU A 1 302 ? -22.388 11.329 26.422 1.00 97.44 302 GLU A C 1
ATOM 2386 O O . GLU A 1 302 ? -21.695 11.333 25.407 1.00 97.44 302 GLU A O 1
ATOM 2391 N N . VAL A 1 303 ? -23.718 11.434 26.351 1.00 97.19 303 VAL A N 1
ATOM 2392 C CA . VAL A 1 303 ? -24.442 11.553 25.076 1.00 97.19 303 VAL A CA 1
ATOM 2393 C C . VAL A 1 303 ? -23.998 12.800 24.305 1.00 97.19 303 VAL A C 1
ATOM 2395 O O . VAL A 1 303 ? -23.830 12.748 23.086 1.00 97.19 303 VAL A O 1
ATOM 2398 N N . ALA A 1 304 ? -23.781 13.934 24.977 1.00 97.62 304 ALA A N 1
ATOM 2399 C CA . ALA A 1 304 ? -23.281 15.144 24.325 1.00 97.62 304 ALA A CA 1
ATOM 2400 C C . ALA A 1 304 ? -21.831 14.987 23.828 1.00 97.62 304 ALA A C 1
ATOM 2402 O O . ALA A 1 304 ? -21.487 15.508 22.765 1.00 97.62 304 ALA A O 1
ATOM 2403 N N . GLU A 1 305 ? -20.984 14.269 24.564 1.00 97.44 305 GLU A N 1
ATOM 2404 C CA . GLU A 1 305 ? -19.610 13.969 24.159 1.00 97.44 305 GLU A CA 1
ATOM 2405 C C . GLU A 1 305 ? -19.558 13.011 22.964 1.00 97.44 305 GLU A C 1
ATOM 2407 O O . GLU A 1 305 ? -18.894 13.313 21.970 1.00 97.44 305 GLU A O 1
ATOM 2412 N N . VAL A 1 306 ? -20.330 11.922 23.003 1.00 97.25 306 VAL A N 1
ATOM 2413 C CA . VAL A 1 306 ? -20.471 10.983 21.882 1.00 97.25 306 VAL A CA 1
ATOM 2414 C C . VAL A 1 306 ? -20.997 11.707 20.644 1.00 97.25 306 VAL A C 1
ATOM 2416 O O . VAL A 1 306 ? -20.440 11.543 19.562 1.00 97.25 306 VAL A O 1
ATOM 2419 N N . ASN A 1 307 ? -21.992 12.587 20.786 1.00 97.81 307 ASN A N 1
ATOM 2420 C CA . ASN A 1 307 ? -22.476 13.397 19.666 1.00 97.81 307 ASN A CA 1
ATOM 2421 C C . ASN A 1 307 ? -21.388 14.319 19.088 1.00 97.81 307 ASN A C 1
ATOM 2423 O O . ASN A 1 307 ? -21.268 14.431 17.869 1.00 97.81 307 ASN A O 1
ATOM 2427 N N . ARG A 1 308 ? -20.545 14.938 19.928 1.00 97.44 308 ARG A N 1
ATOM 2428 C CA . ARG A 1 308 ? -19.395 15.729 19.447 1.00 97.44 308 ARG A CA 1
ATOM 2429 C C . ARG A 1 308 ? -18.375 14.870 18.706 1.00 97.44 308 ARG A C 1
ATOM 2431 O O . ARG A 1 308 ? -17.836 15.319 17.693 1.00 97.44 308 ARG A O 1
ATOM 2438 N N . LEU A 1 309 ? -18.109 13.659 19.193 1.00 98.00 309 LEU A N 1
ATOM 2439 C CA . LEU A 1 309 ? -17.211 12.718 18.528 1.00 98.00 309 LEU A CA 1
ATOM 2440 C C . LEU A 1 309 ? -17.771 12.296 17.165 1.00 98.00 309 LEU A C 1
ATOM 2442 O O . LEU A 1 309 ? -17.035 12.327 16.182 1.00 98.00 309 LEU A O 1
ATOM 2446 N N . ILE A 1 310 ? -19.069 11.989 17.091 1.00 97.69 310 ILE A N 1
A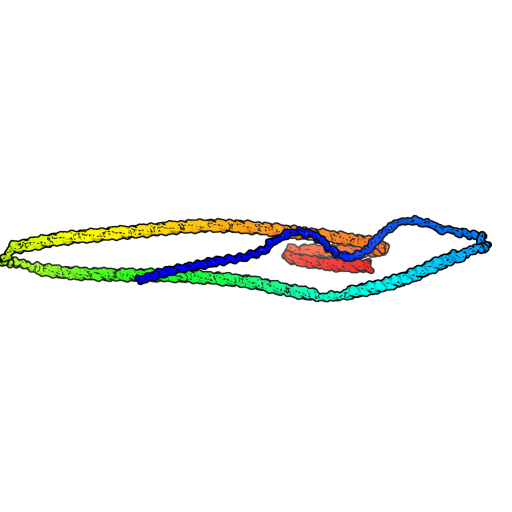TOM 2447 C CA . ILE A 1 310 ? -19.763 11.667 15.839 1.00 97.69 310 ILE A CA 1
ATOM 2448 C C . ILE A 1 310 ? -19.618 12.817 14.838 1.00 97.69 310 ILE A C 1
ATOM 2450 O O . ILE A 1 310 ? -19.181 12.577 13.715 1.00 97.69 310 ILE A O 1
ATOM 2454 N N . SER A 1 311 ? -19.902 14.063 15.231 1.00 97.25 311 SER A N 1
ATOM 2455 C CA . SER A 1 311 ? -19.760 15.214 14.326 1.00 97.25 311 SER A CA 1
ATOM 2456 C C . SER A 1 311 ? -18.316 15.435 13.863 1.00 97.25 311 SER A C 1
ATOM 2458 O O . SER A 1 311 ? -18.087 15.748 12.695 1.00 97.25 311 SER A O 1
ATOM 2460 N N . ARG A 1 312 ? -17.321 15.233 14.741 1.00 97.75 312 ARG A N 1
ATOM 2461 C CA . ARG A 1 312 ? -15.902 15.298 14.353 1.00 97.75 312 ARG A CA 1
ATOM 2462 C C . ARG A 1 312 ? -15.567 14.214 13.327 1.00 97.75 312 ARG A C 1
ATOM 2464 O O . ARG A 1 312 ? -15.011 14.540 12.282 1.00 97.75 312 ARG A O 1
ATOM 2471 N N . LEU A 1 313 ? -15.925 12.960 13.597 1.00 96.94 313 LEU A N 1
ATOM 2472 C CA . LEU A 1 313 ? -15.668 11.846 12.680 1.00 96.94 313 LEU A CA 1
ATOM 2473 C C . LEU A 1 313 ? -16.382 12.039 11.336 1.00 96.94 313 LEU A C 1
ATOM 2475 O O . LEU A 1 313 ? -15.795 11.773 10.295 1.00 96.94 313 LEU A O 1
ATOM 2479 N N . GLN A 1 314 ? -17.608 12.565 11.329 1.00 97.81 314 GLN A N 1
ATOM 2480 C CA . GLN A 1 314 ? -18.312 12.931 10.095 1.00 97.81 314 GLN A CA 1
ATOM 2481 C C . GLN A 1 314 ? -17.537 13.983 9.292 1.00 97.81 314 GLN A C 1
ATOM 2483 O O . GLN A 1 314 ? -17.325 13.788 8.096 1.00 97.81 314 GLN A O 1
ATOM 2488 N N . SER A 1 315 ? -17.038 15.040 9.944 1.00 97.06 315 SER A N 1
ATOM 2489 C CA . SER A 1 315 ? -16.221 16.057 9.266 1.00 97.06 315 SER A CA 1
ATOM 2490 C C . SER A 1 315 ? -14.895 15.502 8.727 1.00 97.06 315 SER A C 1
ATOM 2492 O O . SER A 1 315 ? -14.449 15.896 7.652 1.00 97.06 315 SER A O 1
ATOM 2494 N N . GLU A 1 316 ? -14.284 14.545 9.430 1.00 97.88 316 GLU A N 1
ATOM 2495 C CA . GLU A 1 316 ? -13.061 13.871 8.988 1.00 97.88 316 GLU A CA 1
ATOM 2496 C C . GLU A 1 316 ? -13.331 12.957 7.785 1.00 97.88 316 GLU A C 1
ATOM 2498 O O . GLU A 1 316 ? -12.589 12.988 6.804 1.00 97.88 316 GLU A O 1
ATOM 2503 N N . ILE A 1 317 ? -14.443 12.217 7.798 1.00 97.19 317 ILE A N 1
ATOM 2504 C CA . ILE A 1 317 ? -14.895 11.413 6.656 1.00 97.19 317 ILE A CA 1
ATOM 2505 C C . ILE A 1 317 ? -15.142 12.301 5.431 1.00 97.19 317 ILE A C 1
ATOM 2507 O O . ILE A 1 317 ? -14.740 11.939 4.324 1.00 97.19 317 ILE A O 1
ATOM 2511 N N . GLU A 1 318 ? -15.798 13.450 5.597 1.00 97.81 318 GLU A N 1
ATOM 2512 C CA . GLU A 1 318 ? -16.034 14.400 4.504 1.00 97.81 318 GLU A CA 1
ATOM 2513 C C . GLU A 1 318 ? -14.726 14.991 3.964 1.00 97.81 318 GLU A C 1
ATOM 2515 O O . GLU A 1 318 ? -14.537 15.034 2.746 1.00 97.81 318 GLU A O 1
ATOM 2520 N N . ALA A 1 319 ? -13.788 15.357 4.842 1.00 97.81 319 ALA A N 1
ATOM 2521 C CA . ALA A 1 319 ? -12.470 15.851 4.447 1.00 97.81 319 ALA A CA 1
ATOM 2522 C C . ALA A 1 319 ? -11.667 14.798 3.663 1.00 97.81 319 ALA A C 1
ATOM 2524 O O . ALA A 1 319 ? -11.123 15.101 2.599 1.00 97.81 319 ALA A O 1
ATOM 2525 N N . VAL A 1 320 ? -11.642 13.546 4.134 1.00 97.06 320 VAL A N 1
ATOM 2526 C CA . VAL A 1 320 ? -10.960 12.438 3.445 1.00 97.06 320 VAL A CA 1
ATOM 2527 C C . VAL A 1 320 ? -11.629 12.124 2.106 1.00 97.06 320 VAL A C 1
ATOM 2529 O O . VAL A 1 320 ? -10.935 11.903 1.113 1.00 97.06 320 VAL A O 1
ATOM 2532 N N . LYS A 1 321 ? -12.965 12.155 2.024 1.00 97.81 321 LYS A N 1
ATOM 2533 C CA . LYS A 1 321 ? -13.686 11.999 0.747 1.00 97.81 321 LYS A CA 1
ATOM 2534 C C . LYS A 1 321 ? -13.339 13.110 -0.244 1.00 97.81 321 LYS A C 1
ATOM 2536 O O . LYS A 1 321 ? -13.107 12.813 -1.414 1.00 97.81 321 LYS A O 1
ATOM 2541 N N . ALA A 1 322 ? -13.264 14.361 0.211 1.00 97.31 322 ALA A N 1
ATOM 2542 C CA . ALA A 1 322 ? -12.858 15.486 -0.629 1.00 97.31 322 ALA A CA 1
ATOM 2543 C C . ALA A 1 322 ? -11.403 15.341 -1.108 1.00 97.31 322 ALA A C 1
ATOM 2545 O O . ALA A 1 322 ? -11.115 15.560 -2.286 1.00 97.31 322 ALA A O 1
ATOM 2546 N N . GLN A 1 323 ? -10.496 14.904 -0.228 1.00 97.00 323 GLN A N 1
ATOM 2547 C CA . GLN A 1 323 ? -9.110 14.612 -0.597 1.00 97.00 323 GLN A CA 1
ATOM 2548 C C . GLN A 1 323 ? -9.029 13.486 -1.632 1.00 97.00 323 GLN A C 1
ATOM 2550 O O . GLN A 1 323 ? -8.296 13.620 -2.611 1.00 97.00 323 GLN A O 1
ATOM 2555 N N . ARG A 1 324 ? -9.803 12.407 -1.455 1.00 96.38 324 ARG A N 1
ATOM 2556 C CA . ARG A 1 324 ? -9.868 11.303 -2.419 1.00 96.38 324 ARG A CA 1
ATOM 2557 C C . ARG A 1 324 ? -10.332 11.790 -3.789 1.00 96.38 324 ARG A C 1
ATOM 2559 O O . ARG A 1 324 ? -9.649 11.523 -4.767 1.00 96.38 324 ARG A O 1
ATOM 2566 N N . GLY A 1 325 ? -11.418 12.565 -3.851 1.00 97.25 325 GLY A N 1
ATOM 2567 C CA . GLY A 1 325 ? -11.907 13.131 -5.114 1.00 97.25 325 GLY A CA 1
ATOM 2568 C C . GLY A 1 325 ? -10.892 14.067 -5.785 1.00 97.25 325 GLY A C 1
ATOM 2569 O O . GLY A 1 325 ? -10.725 14.036 -6.999 1.00 97.25 325 GLY A O 1
ATOM 2570 N N . SER A 1 326 ? -10.154 14.862 -5.004 1.00 97.38 326 SER A N 1
ATOM 2571 C CA . SER A 1 326 ? -9.067 15.701 -5.529 1.00 97.38 326 SER A CA 1
ATOM 2572 C C . SER A 1 326 ? -7.926 14.868 -6.127 1.00 97.38 326 SER A C 1
ATOM 2574 O O . SER A 1 326 ? -7.454 15.168 -7.223 1.00 97.38 326 SER A O 1
ATOM 2576 N N . LEU A 1 327 ? -7.511 13.793 -5.447 1.00 95.56 327 LEU A N 1
ATOM 2577 C CA . LEU A 1 327 ? -6.475 12.881 -5.941 1.00 95.56 327 LEU A CA 1
ATOM 2578 C C . LEU A 1 327 ? -6.930 12.091 -7.173 1.00 95.56 327 LEU A C 1
ATOM 2580 O O . LEU A 1 327 ? -6.147 11.943 -8.105 1.00 95.56 327 LEU A O 1
ATOM 2584 N N . GLU A 1 328 ? -8.182 11.630 -7.209 1.00 97.12 328 GLU A N 1
ATOM 2585 C CA . GLU A 1 328 ? -8.782 10.978 -8.381 1.00 97.12 328 GLU A CA 1
ATOM 2586 C C . GLU A 1 328 ? -8.769 11.921 -9.598 1.00 97.12 328 GLU A C 1
ATOM 2588 O O . GLU A 1 328 ? -8.357 11.515 -10.683 1.00 97.12 328 GLU A O 1
ATOM 2593 N N . ASN A 1 329 ? -9.111 13.202 -9.412 1.00 96.81 329 ASN A N 1
ATOM 2594 C CA . ASN A 1 329 ? -9.037 14.203 -10.481 1.00 96.81 329 ASN A CA 1
ATOM 2595 C C . ASN A 1 329 ? -7.594 14.464 -10.944 1.00 96.81 329 ASN A C 1
ATOM 2597 O O . ASN A 1 329 ? -7.340 14.552 -12.143 1.00 96.81 329 ASN A O 1
ATOM 2601 N N . GLN A 1 330 ? -6.637 14.571 -10.014 1.00 95.81 330 GLN A N 1
ATOM 2602 C CA . GLN A 1 330 ? -5.220 14.742 -10.360 1.00 95.81 330 GLN A CA 1
ATOM 2603 C C . GLN A 1 330 ? -4.657 13.527 -11.102 1.00 95.81 330 GLN A C 1
ATOM 2605 O O . GLN A 1 330 ? -3.844 13.697 -12.012 1.00 95.81 330 GLN A O 1
ATOM 2610 N N . LEU A 1 331 ? -5.083 12.319 -10.723 1.00 94.88 331 LEU A N 1
ATOM 2611 C CA . LEU A 1 331 ? -4.712 11.086 -11.404 1.00 94.88 331 LEU A CA 1
ATOM 2612 C C . LEU A 1 331 ? -5.272 11.073 -12.827 1.00 94.88 331 LEU A C 1
ATOM 2614 O O . LEU A 1 331 ? -4.496 10.885 -13.757 1.00 94.88 331 LEU A O 1
ATOM 2618 N N . ALA A 1 332 ? -6.561 11.371 -13.005 1.00 96.62 332 ALA A N 1
ATOM 2619 C CA . ALA A 1 332 ? -7.184 11.450 -14.325 1.00 96.62 332 ALA A CA 1
ATOM 2620 C C . ALA A 1 332 ? -6.487 12.483 -15.233 1.00 96.62 332 ALA A C 1
ATOM 2622 O O . ALA A 1 332 ? -6.188 12.196 -16.389 1.00 96.62 332 ALA A O 1
ATOM 2623 N N . GLU A 1 333 ? -6.142 13.663 -14.705 1.00 96.81 333 GLU A N 1
ATOM 2624 C CA . GLU A 1 333 ? -5.418 14.686 -15.470 1.00 96.81 333 GLU A CA 1
ATOM 2625 C C . GLU A 1 333 ? -3.973 14.255 -15.799 1.00 96.81 333 GLU A C 1
ATOM 2627 O O . GLU A 1 333 ? -3.435 14.574 -16.861 1.00 96.81 333 GLU A O 1
ATOM 2632 N N . ALA A 1 334 ? -3.309 13.527 -14.895 1.00 94.19 334 ALA A N 1
ATOM 2633 C CA . ALA A 1 334 ? -1.984 12.963 -15.146 1.00 94.19 334 ALA A CA 1
ATOM 2634 C C . ALA A 1 334 ? -2.017 11.849 -16.200 1.00 94.19 334 ALA A C 1
ATOM 2636 O O . ALA A 1 334 ? -1.133 11.813 -17.059 1.00 94.19 334 ALA A O 1
ATOM 2637 N N . GLU A 1 335 ? -3.032 10.989 -16.162 1.00 95.62 335 GLU A N 1
ATOM 2638 C CA . GLU A 1 335 ? -3.276 9.948 -17.159 1.00 95.62 335 GLU A CA 1
ATOM 2639 C C . GLU A 1 335 ? -3.558 10.558 -18.535 1.00 95.62 335 GLU A C 1
ATOM 2641 O O . GLU A 1 335 ? -2.885 10.189 -19.497 1.00 95.62 335 GLU A O 1
ATOM 2646 N N . GLU A 1 336 ? -4.442 11.558 -18.629 1.00 96.75 336 GLU A N 1
ATOM 2647 C CA . GLU A 1 336 ? -4.742 12.254 -19.888 1.00 96.75 336 GLU A CA 1
ATOM 2648 C C . GLU A 1 336 ? -3.493 12.943 -20.462 1.00 96.75 336 GLU A C 1
ATOM 2650 O O . GLU A 1 336 ? -3.154 12.767 -21.638 1.00 96.75 336 GLU A O 1
ATOM 2655 N N . ARG A 1 337 ? -2.741 13.680 -19.629 1.00 95.50 337 ARG A N 1
ATOM 2656 C CA . ARG A 1 337 ? -1.473 14.301 -20.056 1.00 95.50 337 ARG A CA 1
ATOM 2657 C C . ARG A 1 337 ? -0.453 13.254 -20.511 1.00 95.50 337 ARG A C 1
ATOM 2659 O O . ARG A 1 337 ? 0.257 13.480 -21.494 1.00 95.50 337 ARG A O 1
ATOM 2666 N N . GLY A 1 338 ? -0.381 12.116 -19.822 1.00 93.38 338 GLY A N 1
ATOM 2667 C CA . GLY A 1 338 ? 0.473 10.989 -20.193 1.00 93.38 338 GLY A CA 1
ATOM 2668 C C . GLY A 1 338 ? 0.074 10.374 -21.536 1.00 93.38 338 GLY A C 1
ATOM 2669 O O . GLY A 1 338 ? 0.933 10.162 -22.396 1.00 93.38 338 GLY A O 1
ATOM 2670 N N . GLU A 1 339 ? -1.220 10.144 -21.756 1.00 96.81 339 GLU A N 1
ATOM 2671 C CA . GLU A 1 339 ? -1.747 9.600 -23.008 1.00 96.81 339 GLU A CA 1
ATOM 2672 C C . GLU A 1 339 ? -1.467 10.538 -24.189 1.00 96.81 339 GLU A C 1
ATOM 2674 O O . GLU A 1 339 ? -0.990 10.086 -25.237 1.00 96.81 339 GLU A O 1
ATOM 2679 N N . LEU A 1 340 ? -1.673 11.846 -24.011 1.00 96.62 340 LEU A N 1
ATOM 2680 C CA . LEU A 1 340 ? -1.352 12.852 -25.025 1.00 96.62 340 LEU A CA 1
ATOM 2681 C C . LEU A 1 340 ? 0.141 12.852 -25.375 1.00 96.62 340 LEU A C 1
ATOM 2683 O O . LEU A 1 340 ? 0.484 12.826 -26.559 1.00 96.62 340 LEU A O 1
ATOM 2687 N N . ALA A 1 341 ? 1.029 12.798 -24.377 1.00 95.88 341 ALA A N 1
ATOM 2688 C CA . ALA A 1 341 ? 2.474 12.736 -24.605 1.00 95.88 341 ALA A CA 1
ATOM 2689 C C . ALA A 1 341 ? 2.889 11.460 -25.361 1.00 95.88 341 ALA A C 1
ATOM 2691 O O . ALA A 1 341 ? 3.714 11.514 -26.278 1.00 95.88 341 ALA A O 1
ATOM 2692 N N . VAL A 1 342 ? 2.289 10.311 -25.030 1.00 97.25 342 VAL A N 1
ATOM 2693 C CA . VAL A 1 342 ? 2.525 9.047 -25.748 1.00 97.25 342 VAL A CA 1
ATOM 2694 C C . VAL A 1 342 ? 2.008 9.129 -27.183 1.00 97.25 342 VAL A C 1
ATOM 2696 O O . VAL A 1 342 ? 2.682 8.669 -28.108 1.00 97.25 342 VAL A O 1
ATOM 2699 N N . LYS A 1 343 ? 0.823 9.708 -27.394 1.00 97.81 343 LYS A N 1
ATOM 2700 C CA . LYS A 1 343 ? 0.239 9.890 -28.727 1.00 97.81 343 LYS A CA 1
ATOM 2701 C C . LYS A 1 343 ? 1.110 10.796 -29.594 1.00 97.81 343 LYS A C 1
ATOM 2703 O O . LYS A 1 343 ? 1.353 10.461 -30.753 1.00 97.81 343 LYS A O 1
ATOM 2708 N N . GLU A 1 344 ? 1.622 11.883 -29.027 1.00 97.50 344 GLU A N 1
ATOM 2709 C CA . GLU A 1 344 ? 2.535 12.800 -29.705 1.00 97.50 344 GLU A CA 1
ATOM 2710 C C . GLU A 1 344 ? 3.873 12.125 -30.036 1.00 97.50 344 GLU A C 1
ATOM 2712 O O . GLU A 1 344 ? 4.324 12.185 -31.178 1.00 97.50 344 GLU A O 1
ATOM 2717 N N . ALA A 1 345 ? 4.481 11.408 -29.086 1.00 95.31 345 ALA A N 1
ATOM 2718 C CA . ALA A 1 345 ? 5.712 10.659 -29.334 1.00 95.31 345 ALA A CA 1
ATOM 2719 C C . ALA A 1 345 ? 5.527 9.611 -30.445 1.00 95.31 345 ALA A C 1
ATOM 2721 O O . ALA A 1 345 ? 6.349 9.536 -31.355 1.00 95.31 345 ALA A O 1
ATOM 2722 N N . LYS A 1 346 ? 4.415 8.861 -30.429 1.00 96.88 346 LYS A N 1
ATOM 2723 C CA . LYS A 1 346 ? 4.068 7.910 -31.499 1.00 96.88 346 LYS A CA 1
ATOM 2724 C C . LYS A 1 346 ? 3.884 8.600 -32.851 1.00 96.88 346 LYS A C 1
ATOM 2726 O O . LYS A 1 346 ? 4.283 8.032 -33.861 1.00 96.88 346 LYS A O 1
ATOM 2731 N N . ALA A 1 347 ? 3.275 9.786 -32.887 1.00 97.62 347 ALA A N 1
ATOM 2732 C CA . ALA A 1 347 ? 3.146 10.562 -34.119 1.00 97.62 347 ALA A CA 1
ATOM 2733 C C . ALA A 1 347 ? 4.525 10.966 -34.661 1.00 97.62 347 ALA A C 1
ATOM 2735 O O . ALA A 1 347 ? 4.830 10.652 -35.806 1.00 97.62 347 ALA A O 1
ATOM 2736 N N . ARG A 1 348 ? 5.402 11.516 -33.809 1.00 96.81 348 ARG A N 1
ATOM 2737 C CA . ARG A 1 348 ? 6.776 11.870 -34.202 1.00 96.81 348 ARG A CA 1
ATOM 2738 C C . ARG A 1 348 ? 7.573 10.662 -34.698 1.00 96.81 348 ARG A C 1
ATOM 2740 O O . ARG A 1 348 ? 8.325 10.790 -35.657 1.00 96.81 348 ARG A O 1
ATOM 2747 N N . THR A 1 349 ? 7.415 9.491 -34.075 1.00 96.88 349 THR A N 1
ATOM 2748 C CA . THR A 1 349 ? 8.063 8.259 -34.552 1.00 96.88 349 THR A CA 1
ATOM 2749 C C . THR A 1 349 ? 7.590 7.893 -35.956 1.00 96.88 349 THR A C 1
ATOM 2751 O O . THR A 1 349 ? 8.431 7.628 -36.808 1.00 96.88 349 THR A O 1
ATOM 2754 N N . ARG A 1 350 ? 6.278 7.942 -36.226 1.00 97.75 350 ARG A N 1
ATOM 2755 C CA . ARG A 1 350 ? 5.741 7.678 -37.573 1.00 97.75 350 ARG A CA 1
ATOM 2756 C C . ARG A 1 350 ? 6.264 8.678 -38.602 1.00 97.75 350 ARG A C 1
ATOM 2758 O O . ARG A 1 350 ? 6.697 8.268 -39.670 1.00 97.75 350 ARG A O 1
ATOM 2765 N N . ASP A 1 351 ? 6.297 9.965 -38.263 1.00 97.69 351 ASP A N 1
ATOM 2766 C CA . ASP A 1 351 ? 6.814 10.999 -39.168 1.00 97.69 351 ASP A CA 1
ATOM 2767 C C . ASP A 1 351 ? 8.294 10.763 -39.517 1.00 97.69 351 ASP A C 1
ATOM 2769 O O . ASP A 1 351 ? 8.712 10.950 -40.663 1.00 97.69 351 ASP A O 1
ATOM 2773 N N . LEU A 1 352 ? 9.094 10.320 -38.538 1.00 97.00 352 LEU A N 1
ATOM 2774 C CA . LEU A 1 352 ? 10.498 9.956 -38.741 1.00 97.00 352 LEU A CA 1
ATOM 2775 C C . LEU A 1 352 ? 10.659 8.670 -39.561 1.00 97.00 352 LEU A C 1
ATOM 2777 O O . LEU A 1 352 ? 11.546 8.607 -40.412 1.00 97.00 352 LEU A O 1
ATOM 2781 N N . GLU A 1 353 ? 9.819 7.659 -39.337 1.00 96.88 353 GLU A N 1
ATOM 2782 C CA . GLU A 1 353 ? 9.789 6.429 -40.138 1.00 96.88 353 GLU A CA 1
ATOM 2783 C C . GLU A 1 353 ? 9.442 6.728 -41.603 1.00 96.88 353 GLU A C 1
ATOM 2785 O O . GLU A 1 353 ? 10.128 6.250 -42.512 1.00 96.88 353 GLU A O 1
ATOM 2790 N N . ASP A 1 354 ? 8.451 7.587 -41.840 1.00 97.62 354 ASP A N 1
ATOM 2791 C CA . ASP A 1 354 ? 8.070 8.037 -43.177 1.00 97.62 354 ASP A CA 1
ATOM 2792 C C . ASP A 1 354 ? 9.193 8.835 -43.847 1.00 97.62 354 ASP A C 1
ATOM 2794 O O . ASP A 1 354 ? 9.503 8.615 -45.021 1.00 97.62 354 ASP A O 1
ATOM 2798 N N . ALA A 1 355 ? 9.842 9.747 -43.117 1.00 97.00 355 ALA A N 1
ATOM 2799 C CA . ALA A 1 355 ? 10.989 10.497 -43.628 1.00 97.00 355 ALA A CA 1
ATOM 2800 C C . ALA A 1 355 ? 12.160 9.568 -43.989 1.00 97.00 355 ALA A C 1
ATOM 2802 O O . ALA A 1 355 ? 12.768 9.727 -45.051 1.00 97.00 355 ALA A O 1
ATOM 2803 N N . LEU A 1 356 ? 12.442 8.564 -43.152 1.00 96.62 356 LEU A N 1
ATOM 2804 C CA . LEU A 1 356 ? 13.452 7.542 -43.424 1.00 96.62 356 LEU A CA 1
ATOM 2805 C C . LEU A 1 356 ? 13.103 6.738 -44.682 1.00 96.62 356 LEU A C 1
ATOM 2807 O O . LEU A 1 356 ? 13.981 6.467 -45.504 1.00 96.62 356 LEU A O 1
ATOM 2811 N N . GLN A 1 357 ? 11.836 6.357 -44.847 1.00 97.38 357 GLN A N 1
ATOM 2812 C CA . GLN A 1 357 ? 11.383 5.602 -46.011 1.00 97.38 357 GLN A CA 1
ATOM 2813 C C . GLN A 1 357 ? 11.503 6.422 -47.299 1.00 97.38 357 GLN A C 1
ATOM 2815 O O . GLN A 1 357 ? 11.997 5.900 -48.301 1.00 97.38 357 GLN A O 1
ATOM 2820 N N . ARG A 1 358 ? 11.134 7.709 -47.270 1.00 96.94 358 ARG A N 1
ATOM 2821 C CA . ARG A 1 358 ? 11.349 8.631 -48.400 1.00 96.94 358 ARG A CA 1
ATOM 2822 C C . ARG A 1 358 ? 12.835 8.754 -48.740 1.00 96.94 358 ARG A C 1
ATOM 2824 O O . ARG A 1 358 ? 13.202 8.558 -49.893 1.00 96.94 358 ARG A O 1
ATOM 2831 N N . ALA A 1 359 ? 13.702 8.952 -47.745 1.00 95.69 359 ALA A N 1
ATOM 2832 C CA . ALA A 1 359 ? 15.148 9.042 -47.963 1.00 95.69 359 ALA A CA 1
ATOM 2833 C C . ALA A 1 359 ? 15.740 7.754 -48.572 1.00 95.69 359 ALA A C 1
ATOM 2835 O O . ALA A 1 359 ? 16.595 7.815 -49.455 1.00 95.69 359 ALA A O 1
ATOM 2836 N N . LYS A 1 360 ? 15.261 6.573 -48.153 1.00 95.94 360 LYS A N 1
ATOM 2837 C CA . LYS A 1 360 ? 15.650 5.289 -48.764 1.00 95.94 360 LYS A CA 1
ATOM 2838 C C . LYS A 1 360 ? 15.203 5.184 -50.223 1.00 95.94 360 LYS A C 1
ATOM 2840 O O . LYS A 1 360 ? 15.971 4.707 -51.056 1.00 95.94 360 LYS A O 1
ATOM 2845 N N . GLN A 1 361 ? 13.978 5.610 -50.533 1.00 97.00 361 GLN A N 1
ATOM 2846 C CA . GLN A 1 361 ? 13.467 5.629 -51.907 1.00 97.00 361 GLN A CA 1
ATOM 2847 C C . GLN A 1 361 ? 14.268 6.593 -52.789 1.00 97.00 361 GLN A C 1
ATOM 2849 O O . GLN A 1 361 ? 14.620 6.230 -53.912 1.00 97.00 361 GLN A O 1
ATOM 2854 N N . ASP A 1 362 ? 14.612 7.770 -52.267 1.00 97.00 362 ASP A N 1
ATOM 2855 C CA . ASP A 1 362 ? 15.456 8.745 -52.956 1.00 97.00 362 ASP A CA 1
ATOM 2856 C C . ASP A 1 362 ? 16.853 8.190 -53.233 1.00 97.00 362 ASP A C 1
ATOM 2858 O O . ASP A 1 362 ? 17.318 8.264 -54.369 1.00 97.00 362 ASP A O 1
ATOM 2862 N N . MET A 1 363 ? 17.480 7.541 -52.249 1.00 94.56 363 MET A N 1
ATOM 2863 C CA . MET A 1 363 ? 18.771 6.876 -52.440 1.00 94.56 363 MET A CA 1
ATOM 2864 C C . MET A 1 363 ? 18.690 5.778 -53.512 1.00 94.56 363 MET A C 1
ATOM 2866 O O . MET A 1 363 ? 19.548 5.686 -54.388 1.00 94.56 363 MET A O 1
ATOM 2870 N N . ALA A 1 364 ? 17.637 4.955 -53.488 1.00 94.38 364 ALA A N 1
ATOM 2871 C CA . ALA A 1 364 ? 17.428 3.912 -54.491 1.00 94.38 364 ALA A CA 1
ATOM 2872 C C . ALA A 1 364 ? 17.172 4.481 -55.899 1.00 94.38 364 ALA A C 1
ATOM 2874 O O . ALA A 1 364 ? 17.526 3.843 -56.893 1.00 94.38 364 ALA A O 1
ATOM 2875 N N . ARG A 1 365 ? 16.547 5.660 -56.000 1.00 96.56 365 ARG A N 1
ATOM 2876 C CA . ARG A 1 365 ? 16.388 6.390 -57.263 1.00 96.56 365 ARG A CA 1
ATOM 2877 C C . ARG A 1 365 ? 17.729 6.930 -57.757 1.00 96.56 365 ARG A C 1
ATOM 2879 O O . ARG A 1 365 ? 18.076 6.656 -58.899 1.00 96.56 365 ARG A O 1
ATOM 2886 N N . GLN A 1 366 ? 18.499 7.600 -56.899 1.00 95.75 366 GLN A N 1
ATOM 2887 C CA . GLN A 1 366 ? 19.828 8.108 -57.252 1.00 95.75 366 GLN A CA 1
ATOM 2888 C C . GLN A 1 366 ? 20.745 6.984 -57.737 1.00 95.75 366 GLN A C 1
ATOM 2890 O O . GLN A 1 366 ? 21.398 7.133 -58.761 1.00 95.75 366 GLN A O 1
ATOM 2895 N N . LEU A 1 367 ? 20.759 5.830 -57.061 1.00 95.81 367 LEU A N 1
ATOM 2896 C CA . LEU A 1 367 ? 21.542 4.669 -57.498 1.00 95.81 367 LEU A CA 1
ATOM 2897 C C . LEU A 1 367 ? 21.161 4.187 -58.905 1.00 95.81 367 LEU A C 1
ATOM 2899 O O . LEU A 1 367 ? 22.052 3.848 -59.680 1.00 95.81 367 LEU A O 1
ATOM 2903 N N . ARG A 1 368 ? 19.865 4.184 -59.246 1.00 94.88 368 ARG A N 1
ATOM 2904 C CA . ARG A 1 368 ? 19.403 3.857 -60.605 1.00 94.88 368 ARG A CA 1
ATOM 2905 C C . ARG A 1 368 ? 19.872 4.891 -61.623 1.00 94.88 368 ARG A C 1
ATOM 2907 O O . ARG A 1 368 ? 20.461 4.509 -62.624 1.00 94.88 368 ARG A O 1
ATOM 2914 N N . GLU A 1 369 ? 19.706 6.177 -61.330 1.00 95.94 369 GLU A N 1
ATOM 2915 C CA . GLU A 1 369 ? 20.175 7.264 -62.203 1.00 95.94 369 GLU A CA 1
ATOM 2916 C C . GLU A 1 369 ? 21.701 7.210 -62.418 1.00 95.94 369 GLU A C 1
ATOM 2918 O O . GLU A 1 369 ? 22.180 7.386 -63.538 1.00 95.94 369 GLU A O 1
ATOM 2923 N N . TYR A 1 370 ? 22.477 6.895 -61.373 1.00 95.75 370 TYR A N 1
ATOM 2924 C CA . TYR A 1 370 ? 23.923 6.677 -61.481 1.00 95.75 370 TYR A CA 1
ATOM 2925 C C . TYR A 1 370 ? 24.271 5.455 -62.338 1.00 95.75 370 TYR A C 1
ATOM 2927 O O . TYR A 1 370 ? 25.226 5.512 -63.113 1.00 95.75 370 TYR A O 1
ATOM 2935 N N . GLN A 1 371 ? 23.525 4.355 -62.207 1.00 93.94 371 GLN A N 1
ATOM 2936 C CA . GLN A 1 371 ? 23.727 3.162 -63.027 1.00 93.94 371 GLN A CA 1
ATOM 2937 C C . GLN A 1 371 ? 23.405 3.436 -64.502 1.00 93.94 371 GLN A C 1
ATOM 2939 O O . GLN A 1 371 ? 24.185 3.050 -65.370 1.00 93.94 371 GLN A O 1
ATOM 2944 N N . ASP A 1 372 ? 22.317 4.147 -64.791 1.00 94.44 372 ASP A N 1
ATOM 2945 C CA . ASP A 1 372 ? 21.951 4.541 -66.154 1.00 94.44 372 ASP A CA 1
ATOM 2946 C C . ASP A 1 372 ? 23.017 5.458 -66.768 1.00 94.44 372 ASP A C 1
ATOM 2948 O O . ASP A 1 372 ? 23.452 5.238 -67.900 1.00 94.44 372 ASP A O 1
ATOM 2952 N N . LEU A 1 373 ? 23.525 6.427 -65.999 1.00 96.12 373 LEU A N 1
ATOM 2953 C CA . LEU A 1 373 ? 24.621 7.291 -66.439 1.00 96.12 373 LEU A CA 1
ATOM 2954 C C . LEU A 1 373 ? 25.914 6.500 -66.695 1.00 96.12 373 LEU A C 1
ATOM 2956 O O . LEU A 1 373 ? 26.617 6.763 -67.671 1.00 96.12 373 LEU A O 1
ATOM 2960 N N . MET A 1 374 ? 26.219 5.512 -65.851 1.00 94.06 374 MET A N 1
ATOM 2961 C CA . MET A 1 374 ? 27.351 4.607 -66.061 1.00 94.06 374 MET A CA 1
ATOM 2962 C C . MET A 1 374 ? 27.181 3.792 -67.347 1.00 94.06 374 MET A C 1
ATOM 2964 O O . MET A 1 374 ? 28.131 3.671 -68.118 1.00 94.06 374 MET A O 1
ATOM 2968 N N . ASN A 1 375 ? 25.980 3.275 -67.612 1.00 92.38 375 ASN A N 1
ATOM 2969 C CA . ASN A 1 375 ? 25.684 2.534 -68.838 1.00 92.38 375 ASN A CA 1
ATOM 2970 C C . ASN A 1 375 ? 25.881 3.413 -70.082 1.00 92.38 375 ASN A C 1
ATOM 2972 O O . ASN A 1 375 ? 26.516 2.973 -71.038 1.00 92.38 375 ASN A O 1
ATOM 2976 N N . VAL A 1 376 ? 25.412 4.667 -70.054 1.00 95.12 376 VAL A N 1
ATOM 2977 C CA . VAL A 1 376 ? 25.658 5.640 -71.135 1.00 95.12 376 VAL A CA 1
ATOM 2978 C C . VAL A 1 376 ? 27.154 5.894 -71.306 1.00 95.12 376 VAL A C 1
ATOM 2980 O O . VAL A 1 376 ? 27.649 5.892 -72.428 1.00 95.12 376 VAL A O 1
ATOM 2983 N N . LYS A 1 377 ? 27.901 6.057 -70.209 1.00 95.00 377 LYS A N 1
ATOM 2984 C CA . LYS A 1 377 ? 29.357 6.238 -70.266 1.00 95.00 377 LYS A CA 1
ATOM 2985 C C . LYS A 1 377 ? 30.051 5.042 -70.918 1.00 95.00 377 LYS A C 1
ATOM 2987 O O . LYS A 1 377 ? 30.912 5.240 -71.767 1.00 95.00 377 LYS A O 1
ATOM 2992 N N . LEU A 1 378 ? 29.675 3.818 -70.546 1.00 93.44 378 LEU A N 1
ATOM 2993 C CA . LEU A 1 378 ? 30.225 2.601 -71.147 1.00 93.44 378 LEU A CA 1
ATOM 2994 C C . LEU A 1 378 ? 29.870 2.491 -72.635 1.00 93.44 378 LEU A C 1
ATOM 2996 O O . LEU A 1 378 ? 30.730 2.128 -73.431 1.00 93.44 378 LEU A O 1
ATOM 3000 N N . ALA A 1 379 ? 28.640 2.838 -73.024 1.00 90.69 379 ALA A N 1
ATOM 3001 C CA . ALA A 1 379 ? 28.240 2.881 -74.429 1.00 90.69 379 ALA A CA 1
ATOM 3002 C C . ALA A 1 379 ? 29.086 3.890 -75.223 1.00 90.69 379 ALA A C 1
ATOM 3004 O O . ALA A 1 379 ? 29.612 3.544 -76.277 1.00 90.69 379 ALA A O 1
ATOM 3005 N N . LEU A 1 380 ? 29.304 5.091 -74.678 1.00 93.31 380 LEU A N 1
ATOM 3006 C CA . LEU A 1 380 ? 30.172 6.103 -75.287 1.00 93.31 380 LEU A CA 1
ATOM 3007 C C . LEU A 1 380 ? 31.634 5.642 -75.385 1.00 93.31 380 LEU A C 1
ATOM 3009 O O . LEU A 1 380 ? 32.281 5.887 -76.400 1.00 93.31 380 LEU A O 1
ATOM 3013 N N . ASP A 1 381 ? 32.168 4.953 -74.372 1.00 89.56 381 ASP A N 1
ATOM 3014 C CA . ASP A 1 381 ? 33.518 4.380 -74.450 1.00 89.56 381 ASP A CA 1
ATOM 3015 C C . ASP A 1 381 ? 33.628 3.341 -75.573 1.00 89.56 381 ASP A C 1
ATOM 3017 O O . ASP A 1 381 ? 34.634 3.313 -76.286 1.00 89.56 381 ASP 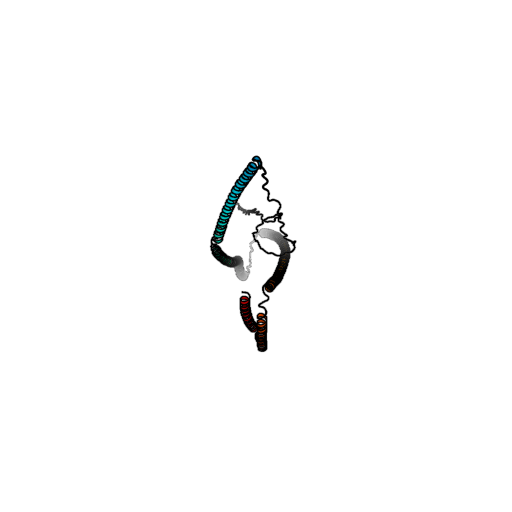A O 1
ATOM 3021 N N . ILE A 1 382 ? 32.601 2.494 -75.732 1.00 89.31 382 ILE A N 1
ATOM 3022 C CA . ILE A 1 382 ? 32.525 1.518 -76.823 1.00 89.31 382 ILE A CA 1
ATOM 3023 C C . ILE A 1 382 ? 32.462 2.251 -78.160 1.00 89.31 382 ILE A C 1
ATOM 3025 O O . ILE A 1 382 ? 33.242 1.921 -79.045 1.00 89.31 382 ILE A O 1
ATOM 3029 N N . GLU A 1 383 ? 31.610 3.267 -78.309 1.00 91.06 383 GLU A N 1
ATOM 3030 C CA . GLU A 1 383 ? 31.534 4.070 -79.533 1.00 91.06 383 GLU A CA 1
ATOM 3031 C C . GLU A 1 383 ? 32.899 4.674 -79.881 1.00 91.06 383 GLU A C 1
ATOM 3033 O O . GLU A 1 383 ? 33.392 4.475 -80.990 1.00 91.06 383 GLU A O 1
ATOM 3038 N N . ILE A 1 384 ? 33.582 5.312 -78.926 1.00 88.44 384 ILE A N 1
ATOM 3039 C CA . ILE A 1 384 ? 34.934 5.857 -79.127 1.00 88.44 384 ILE A CA 1
ATOM 3040 C C . ILE A 1 384 ? 35.920 4.755 -79.535 1.00 88.44 384 ILE A C 1
ATOM 3042 O O . ILE A 1 384 ? 36.723 4.961 -80.447 1.00 88.44 384 ILE A O 1
ATOM 3046 N N . ALA A 1 385 ? 35.874 3.587 -78.889 1.00 84.88 385 ALA A N 1
ATOM 3047 C CA . ALA A 1 385 ? 36.724 2.451 -79.239 1.00 84.88 385 ALA A CA 1
ATOM 3048 C C . ALA A 1 385 ? 36.420 1.918 -80.649 1.00 84.88 385 ALA A C 1
ATOM 3050 O O . ALA A 1 385 ? 37.346 1.613 -81.398 1.00 84.88 385 ALA A O 1
ATOM 3051 N N . THR A 1 386 ? 35.146 1.859 -81.045 1.00 79.69 386 THR A N 1
ATOM 3052 C CA . THR A 1 386 ? 34.742 1.457 -82.398 1.00 79.69 386 THR A CA 1
ATOM 3053 C C . THR A 1 386 ? 35.160 2.482 -83.443 1.00 79.69 386 THR A C 1
ATOM 3055 O O . THR A 1 386 ? 35.711 2.081 -84.462 1.00 79.69 386 THR A O 1
ATOM 3058 N N . TYR A 1 387 ? 35.008 3.785 -83.181 1.00 84.25 387 TYR A N 1
ATOM 3059 C CA . TYR A 1 387 ? 35.509 4.837 -84.066 1.00 84.25 387 TYR A CA 1
ATOM 3060 C C . TYR A 1 387 ? 37.031 4.749 -84.221 1.00 84.25 387 TYR A C 1
ATOM 3062 O O . TYR A 1 387 ? 37.529 4.849 -85.336 1.00 84.25 387 TYR A O 1
ATOM 3070 N N . ARG A 1 388 ? 37.776 4.484 -83.139 1.00 79.62 388 ARG A N 1
ATOM 3071 C CA . ARG A 1 388 ? 39.227 4.234 -83.210 1.00 79.62 388 ARG A CA 1
ATOM 3072 C C . ARG A 1 388 ? 39.561 3.002 -84.052 1.00 79.62 388 ARG A C 1
ATOM 3074 O O . ARG A 1 388 ? 40.425 3.089 -84.912 1.00 79.62 388 ARG A O 1
ATOM 3081 N N . LYS A 1 389 ? 38.836 1.893 -83.871 1.00 75.12 389 LYS A N 1
ATOM 3082 C CA . LYS A 1 389 ? 39.051 0.646 -84.623 1.00 75.12 389 LYS A CA 1
ATOM 3083 C C . LYS A 1 389 ? 38.712 0.782 -86.115 1.00 75.12 389 LYS A C 1
ATOM 3085 O O . LYS A 1 389 ? 39.449 0.272 -86.946 1.00 75.12 389 LYS A O 1
ATOM 3090 N N . LEU A 1 390 ? 37.646 1.512 -86.457 1.00 71.25 390 LEU A N 1
ATOM 3091 C CA . LEU A 1 390 ? 37.304 1.886 -87.839 1.00 71.25 390 LEU A CA 1
ATOM 3092 C C . LEU A 1 390 ? 38.380 2.769 -88.485 1.00 71.25 390 LEU A C 1
ATOM 3094 O O . LEU A 1 390 ? 38.604 2.665 -89.685 1.00 71.25 390 LEU A O 1
ATOM 3098 N N . LEU A 1 391 ? 39.055 3.616 -87.700 1.00 62.69 391 LEU A N 1
ATOM 3099 C CA . LEU A 1 391 ? 40.207 4.391 -88.166 1.00 62.69 391 LEU A CA 1
ATOM 3100 C C . LEU A 1 391 ? 41.501 3.562 -88.285 1.00 62.69 391 LEU A C 1
ATOM 3102 O O . LEU A 1 391 ? 42.396 3.976 -89.017 1.00 62.69 391 LEU A O 1
ATOM 3106 N N . GLU A 1 392 ? 41.616 2.431 -87.583 1.00 61.12 392 GLU A N 1
ATOM 3107 C CA . GLU A 1 392 ? 42.845 1.624 -87.502 1.00 61.12 392 GLU A CA 1
ATOM 3108 C C . GLU A 1 392 ? 42.849 0.352 -88.374 1.00 61.12 392 GLU A C 1
ATOM 3110 O O . GLU A 1 392 ? 43.916 -0.236 -88.540 1.00 61.12 392 GLU A O 1
ATOM 3115 N N . GLY A 1 393 ? 41.743 -0.072 -89.002 1.00 49.56 393 GLY A N 1
ATOM 3116 C CA . GLY A 1 393 ? 41.808 -1.229 -89.909 1.00 49.56 393 GLY A CA 1
ATOM 3117 C C . GLY A 1 393 ? 40.519 -1.607 -90.638 1.00 49.56 393 GLY A C 1
ATOM 3118 O O . GLY A 1 393 ? 39.639 -2.260 -90.079 1.00 49.56 393 GLY A O 1
ATOM 3119 N N . GLU A 1 394 ? 40.470 -1.298 -91.933 1.00 51.09 394 GLU A N 1
ATOM 3120 C CA . GLU A 1 394 ? 39.556 -1.877 -92.925 1.00 51.09 394 GLU A CA 1
ATOM 3121 C C . GLU A 1 394 ? 40.189 -3.133 -93.564 1.00 51.09 394 GLU A C 1
ATOM 3123 O O . GLU A 1 394 ? 40.319 -3.185 -94.775 1.00 51.09 394 GLU A O 1
ATOM 3128 N N . GLU A 1 395 ? 40.645 -4.141 -92.804 1.00 48.25 395 GLU A N 1
ATOM 3129 C CA . GLU A 1 395 ? 41.158 -5.385 -93.438 1.00 48.25 395 GLU A CA 1
ATOM 3130 C C . GLU A 1 395 ? 40.674 -6.714 -92.816 1.00 48.25 395 GLU A C 1
ATOM 3132 O O . GLU A 1 395 ? 40.637 -7.715 -93.525 1.00 48.25 395 GLU A O 1
ATOM 3137 N N . ASP A 1 396 ? 40.136 -6.745 -91.588 1.00 50.00 396 ASP A N 1
ATOM 3138 C CA . ASP A 1 396 ? 39.732 -8.022 -90.949 1.00 50.00 396 ASP A CA 1
ATOM 3139 C C . ASP A 1 396 ? 38.208 -8.286 -90.880 1.00 50.00 396 ASP A C 1
ATOM 3141 O O . ASP A 1 396 ? 37.757 -9.283 -90.308 1.00 50.00 396 ASP A O 1
ATOM 3145 N N . SER A 1 397 ? 37.369 -7.428 -91.477 1.00 50.62 397 SER A N 1
ATOM 3146 C CA . SER A 1 397 ? 35.899 -7.518 -91.324 1.00 50.62 397 SER A CA 1
ATOM 3147 C C . SER A 1 397 ? 35.219 -8.641 -92.118 1.00 50.62 397 SER A C 1
ATOM 3149 O O . SER A 1 397 ? 34.114 -9.062 -91.766 1.00 50.62 397 SER A O 1
ATOM 3151 N N . THR A 1 398 ? 35.840 -9.168 -93.171 1.00 47.75 398 THR A N 1
ATOM 3152 C CA . THR A 1 398 ? 35.175 -10.108 -94.094 1.00 47.75 398 THR A CA 1
ATOM 3153 C C . THR A 1 398 ? 35.126 -11.548 -93.583 1.00 47.75 398 THR A C 1
ATOM 3155 O O . THR A 1 398 ? 34.172 -12.262 -93.888 1.00 47.75 398 THR A O 1
ATOM 3158 N N . TYR A 1 399 ? 36.071 -11.976 -92.740 1.00 48.16 399 TYR A N 1
ATOM 3159 C CA . TYR A 1 399 ? 36.020 -13.308 -92.116 1.00 48.16 399 TYR A CA 1
ATOM 3160 C C . TYR A 1 399 ? 35.192 -13.329 -90.822 1.00 48.16 399 TYR A C 1
ATOM 3162 O O . TYR A 1 399 ? 34.692 -14.382 -90.425 1.00 48.16 399 TYR A O 1
ATOM 3170 N N . PHE A 1 400 ? 34.970 -12.161 -90.210 1.00 47.84 400 PHE A N 1
ATOM 3171 C CA . PHE A 1 400 ? 34.274 -12.023 -88.930 1.00 47.84 400 PHE A CA 1
ATOM 3172 C C . PHE A 1 400 ? 32.748 -12.123 -89.049 1.00 47.84 400 PHE A C 1
ATOM 3174 O O . PHE A 1 400 ? 32.099 -12.761 -88.222 1.00 47.84 400 PHE A O 1
ATOM 3181 N N . PHE A 1 401 ? 32.178 -11.548 -90.114 1.00 49.72 401 PHE A N 1
ATOM 3182 C CA . PHE A 1 401 ? 30.726 -11.496 -90.326 1.00 49.72 401 PHE A CA 1
ATOM 3183 C C . PHE A 1 401 ? 30.098 -12.868 -90.613 1.00 49.72 401 PHE A C 1
ATOM 3185 O O . PHE A 1 401 ? 28.922 -13.081 -90.340 1.00 49.72 401 PHE A O 1
ATOM 3192 N N . SER A 1 402 ? 30.874 -13.815 -91.150 1.00 49.22 402 SER A N 1
ATOM 3193 C CA . SER A 1 402 ? 30.375 -15.172 -91.407 1.00 49.22 402 SER A CA 1
ATOM 3194 C C . SER A 1 402 ? 30.309 -16.013 -90.128 1.00 49.22 402 SER A C 1
ATOM 3196 O O . SER A 1 402 ? 29.332 -16.725 -89.913 1.00 49.22 402 SER A O 1
ATOM 3198 N N . ALA A 1 403 ? 31.298 -15.886 -89.236 1.00 50.88 403 ALA A N 1
ATOM 3199 C CA . ALA A 1 403 ? 31.367 -16.663 -88.001 1.00 50.88 403 ALA A CA 1
ATOM 3200 C C . ALA A 1 403 ? 30.302 -16.242 -86.976 1.00 50.88 403 ALA A C 1
ATOM 3202 O O . ALA A 1 403 ? 29.793 -17.094 -86.251 1.00 50.88 403 ALA A O 1
ATOM 3203 N N . THR A 1 404 ? 29.925 -14.960 -86.938 1.00 54.22 404 THR A N 1
ATOM 3204 C CA . THR A 1 404 ? 28.870 -14.453 -86.046 1.00 54.22 404 THR A CA 1
ATOM 3205 C C . THR A 1 404 ? 27.473 -14.917 -86.462 1.00 54.22 404 THR A C 1
ATOM 3207 O O . THR A 1 404 ? 26.676 -15.260 -85.593 1.00 54.22 404 THR A O 1
ATOM 3210 N N . ILE A 1 405 ? 27.191 -15.022 -87.767 1.00 55.53 405 ILE A N 1
ATOM 3211 C CA . ILE A 1 405 ? 25.893 -15.503 -88.278 1.00 55.53 405 ILE A CA 1
ATOM 3212 C C . ILE A 1 405 ? 25.678 -16.988 -87.942 1.00 55.53 405 ILE A C 1
ATOM 3214 O O . ILE A 1 405 ? 24.617 -17.349 -87.437 1.00 55.53 405 ILE A O 1
ATOM 3218 N N . TYR A 1 406 ? 26.696 -17.841 -88.127 1.00 56.41 406 TYR A N 1
ATOM 3219 C CA . TYR A 1 406 ? 26.594 -19.262 -87.754 1.00 56.41 406 TYR A CA 1
ATOM 3220 C C . TYR A 1 406 ? 26.433 -19.476 -86.240 1.00 56.41 406 TYR A C 1
ATOM 3222 O O . TYR A 1 406 ? 25.867 -20.480 -85.811 1.00 56.41 406 TYR A O 1
ATOM 3230 N N . PHE A 1 407 ? 26.919 -18.544 -85.419 1.00 56.03 407 PHE A N 1
ATOM 3231 C CA . PHE A 1 407 ? 26.823 -18.639 -83.963 1.00 56.03 407 PHE A CA 1
ATOM 3232 C C . PHE A 1 407 ? 25.445 -18.201 -83.435 1.00 56.03 407 PHE A C 1
ATOM 3234 O O . PHE A 1 407 ? 24.911 -18.843 -82.530 1.00 56.03 407 PHE A O 1
ATOM 3241 N N . GLU A 1 408 ? 24.835 -17.175 -84.039 1.00 56.03 408 GLU A N 1
ATOM 3242 C CA . GLU A 1 408 ? 23.461 -16.735 -83.736 1.00 56.03 408 GLU A CA 1
ATOM 3243 C C . GLU A 1 408 ? 22.413 -17.816 -84.063 1.00 56.03 408 GLU A C 1
ATOM 3245 O O . GLU A 1 408 ? 21.508 -18.061 -83.263 1.00 56.03 408 GLU A O 1
ATOM 3250 N N . GLU A 1 409 ? 22.564 -18.545 -85.176 1.00 60.62 409 GLU A N 1
ATOM 3251 C CA . GLU A 1 409 ? 21.645 -19.645 -85.524 1.00 60.62 409 GLU A CA 1
ATOM 3252 C C . GLU A 1 409 ? 21.706 -20.813 -84.524 1.00 60.62 409 GLU A C 1
ATOM 3254 O O . GLU A 1 409 ? 20.671 -21.370 -84.141 1.00 60.62 409 GLU A O 1
ATOM 3259 N N . ILE A 1 410 ? 22.904 -21.162 -84.041 1.00 62.22 410 ILE A N 1
ATOM 3260 C CA . ILE A 1 410 ? 23.082 -22.218 -83.031 1.00 62.22 410 ILE A CA 1
ATOM 3261 C C . ILE A 1 410 ? 22.510 -21.771 -81.677 1.00 62.22 410 ILE A C 1
ATOM 3263 O O . ILE A 1 410 ? 21.863 -22.564 -80.983 1.00 62.22 410 ILE A O 1
ATOM 3267 N N . LEU A 1 411 ? 22.693 -20.500 -81.308 1.00 58.88 411 LEU A N 1
ATOM 3268 C CA . LEU A 1 411 ? 22.167 -19.940 -80.064 1.00 58.88 411 LEU A CA 1
ATOM 3269 C C . LEU A 1 411 ? 20.633 -19.914 -80.059 1.00 58.88 411 LEU A C 1
ATOM 3271 O O . LEU A 1 411 ? 20.018 -20.294 -79.057 1.00 58.88 411 LEU A O 1
ATOM 3275 N N . TYR A 1 412 ? 20.018 -19.546 -81.186 1.00 68.00 412 TYR A N 1
ATOM 3276 C CA . TYR A 1 412 ? 18.565 -19.565 -81.350 1.00 68.00 412 TYR A CA 1
ATOM 3277 C C . TYR A 1 412 ? 18.000 -20.983 -81.184 1.00 68.00 412 TYR A C 1
ATOM 3279 O O . TYR A 1 412 ? 17.025 -21.177 -80.456 1.00 68.00 412 TYR A O 1
ATOM 3287 N N . PHE A 1 413 ? 18.651 -21.996 -81.769 1.00 67.06 413 PHE A N 1
ATOM 3288 C CA . PHE A 1 413 ? 18.216 -23.392 -81.650 1.00 67.06 413 PHE A CA 1
ATOM 3289 C C . PHE A 1 413 ? 18.299 -23.913 -80.204 1.00 67.06 413 PHE A C 1
ATOM 3291 O O . PHE A 1 413 ? 17.379 -24.578 -79.722 1.00 67.06 413 PHE A O 1
ATOM 3298 N N . ILE A 1 414 ? 19.364 -23.565 -79.474 1.00 61.75 414 ILE A N 1
ATOM 3299 C CA . ILE A 1 414 ? 19.558 -23.987 -78.077 1.00 61.75 414 ILE A CA 1
ATOM 3300 C C . ILE A 1 414 ? 18.571 -23.280 -77.138 1.00 61.75 414 ILE A C 1
ATOM 3302 O O . ILE A 1 414 ? 17.997 -23.927 -76.257 1.00 61.75 414 ILE A O 1
ATOM 3306 N N . LEU A 1 415 ? 18.333 -21.977 -77.309 1.00 62.53 415 LEU A N 1
ATOM 3307 C CA . LEU A 1 415 ? 17.348 -21.239 -76.506 1.00 62.53 415 LEU A CA 1
ATOM 3308 C C . LEU A 1 415 ? 15.925 -21.746 -76.752 1.00 62.53 415 LEU A C 1
ATOM 3310 O O . LEU A 1 415 ? 15.178 -21.950 -75.794 1.00 62.53 415 LEU A O 1
ATOM 3314 N N . HIS A 1 416 ? 15.573 -22.017 -78.010 1.00 70.12 416 HIS A N 1
ATOM 3315 C CA . HIS A 1 416 ? 14.250 -22.523 -78.365 1.00 70.12 416 HIS A CA 1
ATOM 3316 C C . HIS A 1 416 ? 14.013 -23.944 -77.824 1.00 70.12 416 HIS A C 1
ATOM 3318 O O . HIS A 1 416 ? 12.954 -24.221 -77.259 1.00 70.12 416 HIS A O 1
ATOM 3324 N N . TYR A 1 417 ? 15.022 -24.823 -77.893 1.00 69.81 417 TYR A N 1
ATOM 3325 C CA . TYR A 1 417 ? 14.938 -26.177 -77.335 1.00 69.81 417 TYR A CA 1
ATOM 3326 C C . TYR A 1 417 ? 14.781 -26.170 -75.806 1.00 69.81 417 TYR A C 1
ATOM 3328 O O . TYR A 1 417 ? 13.961 -26.906 -75.257 1.00 69.81 417 TYR A O 1
ATOM 3336 N N . ASN A 1 418 ? 15.517 -25.301 -75.106 1.00 61.47 418 ASN A N 1
ATOM 3337 C CA . ASN A 1 418 ? 15.412 -25.183 -73.650 1.00 61.47 418 ASN A CA 1
ATOM 3338 C C . ASN A 1 418 ? 14.081 -24.559 -73.199 1.00 61.47 418 ASN A C 1
ATOM 3340 O O . ASN A 1 418 ? 13.538 -24.983 -72.180 1.00 61.47 418 ASN A O 1
ATOM 3344 N N . LEU A 1 419 ? 13.523 -23.605 -73.954 1.00 64.50 419 LEU A N 1
ATOM 3345 C CA . LEU A 1 419 ? 12.214 -23.013 -73.657 1.00 64.50 419 LEU A CA 1
ATOM 3346 C C . LEU A 1 419 ? 11.078 -24.035 -73.829 1.00 64.50 419 LEU A C 1
ATOM 3348 O O . LEU A 1 419 ? 10.220 -24.147 -72.955 1.00 64.50 419 LEU A O 1
ATOM 3352 N N . HIS A 1 420 ? 11.131 -24.850 -74.887 1.00 66.44 420 HIS A N 1
ATOM 3353 C CA . HIS A 1 420 ? 10.163 -25.926 -75.124 1.00 66.44 420 HIS A CA 1
ATOM 3354 C C . HIS A 1 420 ? 10.248 -27.035 -74.056 1.00 66.44 420 HIS A C 1
ATOM 3356 O O . HIS A 1 420 ? 9.233 -27.595 -73.637 1.00 66.44 420 HIS A O 1
ATOM 3362 N N . LEU A 1 421 ? 11.454 -27.339 -73.559 1.00 62.41 421 LEU A N 1
ATOM 3363 C CA . LEU A 1 421 ? 11.637 -28.276 -72.444 1.00 62.41 421 LEU A CA 1
ATOM 3364 C C . LEU A 1 421 ? 11.031 -27.725 -71.139 1.00 62.41 421 LEU A C 1
ATOM 3366 O O . LEU A 1 421 ? 10.437 -28.477 -70.366 1.00 62.41 421 LEU A O 1
ATOM 3370 N N . LEU A 1 422 ? 11.137 -26.411 -70.919 1.00 60.91 422 LEU A N 1
ATOM 3371 C CA . LEU A 1 422 ? 10.588 -25.712 -69.756 1.00 60.91 422 LEU A CA 1
ATOM 3372 C C . LEU A 1 422 ? 9.052 -25.678 -69.788 1.00 60.91 422 LEU A C 1
ATOM 3374 O O . LEU A 1 422 ? 8.419 -25.937 -68.768 1.00 60.91 422 LEU A O 1
ATOM 3378 N N . GLU A 1 423 ? 8.460 -25.462 -70.964 1.00 61.78 423 GLU A N 1
ATOM 3379 C CA . GLU A 1 423 ? 7.007 -25.471 -71.191 1.00 61.78 423 GLU A CA 1
ATOM 3380 C C . GLU A 1 423 ? 6.397 -26.887 -71.094 1.00 61.78 423 GLU A C 1
ATOM 3382 O O . GLU A 1 423 ? 5.273 -27.074 -70.620 1.00 61.78 423 GLU A O 1
ATOM 3387 N N . SER A 1 424 ? 7.165 -27.922 -71.450 1.00 59.69 424 SER A N 1
ATOM 3388 C CA . SER A 1 424 ? 6.772 -29.322 -71.238 1.00 59.69 424 SER A CA 1
ATOM 3389 C C . SER A 1 424 ? 6.857 -29.755 -69.762 1.00 59.69 424 SER A C 1
ATOM 3391 O O . SER A 1 424 ? 6.107 -30.636 -69.333 1.00 59.69 424 SER A O 1
ATOM 3393 N N . LEU A 1 425 ? 7.757 -29.155 -68.975 1.00 56.78 425 LEU A N 1
ATOM 3394 C CA . LEU A 1 425 ? 7.943 -29.454 -67.547 1.00 56.78 425 LEU A CA 1
ATOM 3395 C C . LEU A 1 425 ? 6.966 -28.683 -66.644 1.00 56.78 425 LEU A C 1
ATOM 3397 O O . LEU A 1 425 ? 6.533 -29.218 -65.626 1.00 56.78 425 LEU A O 1
ATOM 3401 N N . THR A 1 426 ? 6.555 -27.467 -67.014 1.00 55.34 426 THR A N 1
ATOM 3402 C CA . THR A 1 426 ? 5.520 -26.713 -66.280 1.00 55.34 426 THR A CA 1
ATOM 3403 C C . THR A 1 426 ? 4.126 -27.325 -66.444 1.00 55.34 426 THR A C 1
ATOM 3405 O O . THR A 1 426 ? 3.352 -27.339 -65.487 1.00 55.34 426 THR A O 1
ATOM 3408 N N . ASN A 1 427 ? 3.823 -27.918 -67.603 1.00 54.94 427 ASN A N 1
ATOM 3409 C CA . ASN A 1 427 ? 2.531 -28.565 -67.867 1.00 54.94 427 ASN A CA 1
ATOM 3410 C C . ASN A 1 427 ? 2.324 -29.911 -67.140 1.00 54.94 427 ASN A C 1
ATOM 3412 O O . ASN A 1 427 ? 1.194 -30.385 -67.043 1.00 54.94 427 ASN A O 1
ATOM 3416 N N . THR A 1 428 ? 3.376 -30.533 -66.593 1.00 54.59 428 THR A N 1
ATOM 3417 C CA . THR A 1 428 ? 3.290 -31.850 -65.926 1.00 54.59 428 THR A CA 1
ATOM 3418 C C . THR A 1 428 ? 3.138 -31.783 -64.400 1.00 54.59 428 THR A C 1
ATOM 3420 O O . THR A 1 428 ? 2.931 -32.814 -63.763 1.00 54.59 428 THR A O 1
ATOM 3423 N N . GLN A 1 429 ? 3.176 -30.593 -63.790 1.00 52.47 429 GLN A N 1
ATOM 3424 C CA . GLN A 1 429 ? 3.088 -30.410 -62.331 1.00 52.47 429 GLN A CA 1
ATOM 3425 C C . GLN A 1 429 ? 2.134 -29.268 -61.945 1.00 52.47 429 GLN A C 1
ATOM 3427 O O . GLN A 1 429 ? 2.486 -28.366 -61.190 1.00 52.47 429 GLN A O 1
ATOM 3432 N N . SER A 1 430 ? 0.881 -29.323 -62.406 1.00 50.34 430 SER A N 1
ATOM 3433 C CA . SER A 1 430 ? -0.172 -28.411 -61.924 1.00 50.34 430 SER A CA 1
ATOM 3434 C C . SER A 1 430 ? -0.741 -28.799 -60.545 1.00 50.34 430 SER A C 1
ATOM 3436 O O . SER A 1 430 ? -1.759 -28.243 -60.139 1.00 50.34 430 SER A O 1
ATOM 3438 N N . ASN A 1 431 ? -0.149 -29.774 -59.836 1.00 51.72 431 ASN A N 1
ATOM 3439 C CA . ASN A 1 431 ? -0.752 -30.357 -58.629 1.00 51.72 431 ASN A CA 1
ATOM 3440 C C . ASN A 1 431 ? 0.223 -30.595 -57.454 1.00 51.72 431 ASN A C 1
ATOM 3442 O O . ASN A 1 431 ? -0.037 -31.448 -56.607 1.00 51.72 431 ASN A O 1
ATOM 3446 N N . ALA A 1 432 ? 1.338 -29.856 -57.377 1.00 58.00 432 ALA A N 1
ATOM 3447 C CA . ALA A 1 432 ? 2.318 -29.986 -56.290 1.00 58.00 432 ALA A CA 1
ATOM 3448 C C . ALA A 1 432 ? 2.592 -28.683 -55.516 1.00 58.00 432 ALA A C 1
ATOM 3450 O O . ALA A 1 432 ? 2.458 -27.568 -56.012 1.00 58.00 432 ALA A O 1
ATOM 3451 N N . ASN A 1 433 ? 2.981 -28.876 -54.253 1.00 55.12 433 ASN A N 1
ATOM 3452 C CA . ASN A 1 433 ? 3.126 -27.900 -53.170 1.00 55.12 433 ASN A CA 1
ATOM 3453 C C . ASN A 1 433 ? 4.042 -26.697 -53.547 1.00 55.12 433 ASN A C 1
ATOM 3455 O O . ASN A 1 433 ? 5.179 -26.931 -53.981 1.00 55.12 433 ASN A O 1
ATOM 3459 N N . PRO A 1 434 ? 3.625 -25.425 -53.339 1.00 58.34 434 PRO A N 1
ATOM 3460 C CA . PRO A 1 434 ? 4.304 -24.219 -53.849 1.00 58.34 434 PRO A CA 1
ATOM 3461 C C . PRO A 1 434 ? 5.780 -24.057 -53.453 1.00 58.34 434 PRO A C 1
ATOM 3463 O O . PRO A 1 434 ? 6.552 -23.450 -54.196 1.00 58.34 434 PRO A O 1
ATOM 3466 N N . GLN A 1 435 ? 6.216 -24.623 -52.322 1.00 56.31 435 GLN A N 1
ATOM 3467 C CA . GLN A 1 435 ? 7.625 -24.539 -51.918 1.00 56.31 435 GLN A CA 1
ATOM 3468 C C . GLN A 1 435 ? 8.566 -25.422 -52.755 1.00 56.31 435 GLN A C 1
ATOM 3470 O O . GLN A 1 435 ? 9.706 -25.022 -52.988 1.00 56.31 435 GLN A O 1
ATOM 3475 N N . SER A 1 436 ? 8.092 -26.568 -53.261 1.00 58.16 436 SER A N 1
ATOM 3476 C CA . SER A 1 436 ? 8.882 -27.462 -54.131 1.00 58.16 436 SER A CA 1
ATOM 3477 C C . SER A 1 436 ? 9.069 -26.888 -55.540 1.00 58.16 436 SER A C 1
ATOM 3479 O O . SER A 1 436 ? 10.124 -27.029 -56.156 1.00 58.16 436 SER A O 1
ATOM 3481 N N . LEU A 1 437 ? 8.060 -26.154 -56.009 1.00 59.69 437 LEU A N 1
ATOM 3482 C CA . LEU A 1 437 ? 8.028 -25.522 -57.322 1.00 59.69 437 LEU A CA 1
ATOM 3483 C C . LEU A 1 437 ? 9.012 -24.341 -57.380 1.00 59.69 437 LEU A C 1
ATOM 3485 O O . LEU A 1 437 ? 9.769 -24.207 -58.339 1.00 59.69 437 LEU A O 1
ATOM 3489 N N . SER A 1 438 ? 9.097 -23.559 -56.298 1.00 60.53 438 SER A N 1
ATOM 3490 C CA . SER A 1 438 ? 10.078 -22.476 -56.156 1.00 60.53 438 SER A CA 1
ATOM 3491 C C . SER A 1 438 ? 11.526 -22.987 -56.159 1.00 60.53 438 SER A C 1
ATOM 3493 O O . SER A 1 438 ? 12.371 -22.441 -56.866 1.00 60.53 438 SER A O 1
ATOM 3495 N N . THR A 1 439 ? 11.824 -24.083 -55.449 1.00 63.00 439 THR A N 1
ATOM 3496 C CA . THR A 1 439 ? 13.185 -24.658 -55.420 1.00 63.00 439 THR A CA 1
ATOM 3497 C C . THR A 1 439 ? 13.592 -25.267 -56.760 1.00 63.00 439 THR A C 1
ATOM 3499 O O . THR A 1 439 ? 14.751 -25.155 -57.165 1.00 63.00 439 THR A O 1
ATOM 3502 N N . PHE A 1 440 ? 12.647 -25.881 -57.473 1.00 63.09 440 PHE A N 1
ATOM 3503 C CA . PHE A 1 440 ? 12.886 -26.442 -58.800 1.00 63.09 440 PHE A CA 1
ATOM 3504 C C . PHE A 1 440 ? 13.128 -25.349 -59.852 1.00 63.09 440 PHE A C 1
ATOM 3506 O O . PHE A 1 440 ? 14.129 -25.403 -60.571 1.00 63.09 440 PHE A O 1
ATOM 3513 N N . ILE A 1 441 ? 12.292 -24.304 -59.869 1.00 64.00 441 ILE A N 1
ATOM 3514 C CA . ILE A 1 441 ? 12.482 -23.120 -60.723 1.00 64.00 441 ILE A CA 1
ATOM 3515 C C . ILE A 1 441 ? 13.830 -22.451 -60.429 1.00 64.00 441 ILE A C 1
ATOM 3517 O O . ILE A 1 441 ? 14.562 -22.106 -61.357 1.00 64.00 441 ILE A O 1
ATOM 3521 N N . PHE A 1 442 ? 14.203 -22.324 -59.154 1.00 65.00 442 PHE A N 1
ATOM 3522 C CA . PHE A 1 442 ? 15.472 -21.713 -58.763 1.00 65.00 442 PHE A CA 1
ATOM 3523 C C . PHE A 1 442 ? 16.687 -22.513 -59.261 1.00 65.00 442 PHE A C 1
ATOM 3525 O O . PHE A 1 442 ? 17.658 -21.924 -59.732 1.00 65.00 442 PHE A O 1
ATOM 3532 N N . ASN A 1 443 ? 16.636 -23.849 -59.222 1.00 65.00 443 ASN A N 1
ATOM 3533 C CA . ASN A 1 443 ? 17.712 -24.694 -59.752 1.00 65.00 443 ASN A CA 1
ATOM 3534 C C . ASN A 1 443 ? 17.821 -24.625 -61.281 1.00 65.00 443 ASN A C 1
ATOM 3536 O O . ASN A 1 443 ? 18.935 -24.605 -61.804 1.00 65.00 443 ASN A O 1
ATOM 3540 N N . ILE A 1 444 ? 16.696 -24.525 -61.991 1.00 65.19 444 ILE A N 1
ATOM 3541 C CA . ILE A 1 444 ? 16.690 -24.350 -63.451 1.00 65.19 444 ILE A CA 1
ATOM 3542 C C . ILE A 1 444 ? 17.256 -22.981 -63.837 1.00 65.19 444 ILE A C 1
ATOM 3544 O O . ILE A 1 444 ? 18.146 -22.908 -64.682 1.00 65.19 444 ILE A O 1
ATOM 3548 N N . LEU A 1 445 ? 16.822 -21.908 -63.169 1.00 66.69 445 LEU A N 1
ATOM 3549 C CA . LEU A 1 445 ? 17.384 -20.565 -63.356 1.00 66.69 445 LEU A CA 1
ATOM 3550 C C . LEU A 1 445 ? 18.891 -20.546 -63.099 1.00 66.69 445 LEU A C 1
ATOM 3552 O O . LEU A 1 445 ? 19.635 -19.913 -63.842 1.00 66.69 445 LEU A O 1
ATOM 3556 N N . LYS A 1 446 ? 19.358 -21.293 -62.096 1.00 67.00 446 LYS A N 1
ATOM 3557 C CA . LYS A 1 446 ? 20.785 -21.430 -61.795 1.00 67.00 446 LYS A CA 1
ATOM 3558 C C . LYS A 1 446 ? 21.546 -22.162 -62.903 1.00 67.00 446 LYS A C 1
ATOM 3560 O O . LYS A 1 446 ? 22.666 -21.769 -63.217 1.00 67.00 446 LYS A O 1
ATOM 3565 N N . TYR A 1 447 ? 20.948 -23.184 -63.513 1.00 67.81 447 TYR A N 1
ATOM 3566 C CA . TYR A 1 447 ? 21.551 -23.929 -64.622 1.00 67.81 447 TYR A CA 1
ATOM 3567 C C . TYR A 1 447 ? 21.624 -23.084 -65.901 1.00 67.81 447 TYR A C 1
ATOM 3569 O O . TYR A 1 447 ? 22.671 -23.024 -66.543 1.00 67.81 447 TYR A O 1
ATOM 3577 N N . ILE A 1 448 ? 20.553 -22.347 -66.215 1.00 66.44 448 ILE A N 1
ATOM 3578 C CA . ILE A 1 448 ? 20.513 -21.390 -67.331 1.00 66.44 448 ILE A CA 1
ATOM 3579 C C . ILE A 1 448 ? 21.540 -20.275 -67.114 1.00 66.44 448 ILE A C 1
ATOM 3581 O O . ILE A 1 448 ? 22.285 -19.934 -68.030 1.00 66.44 448 ILE A O 1
ATOM 3585 N N . PHE A 1 449 ? 21.637 -19.748 -65.892 1.00 67.94 449 PHE A N 1
ATOM 3586 C CA . PHE A 1 449 ? 22.626 -18.731 -65.546 1.00 67.94 449 PHE A CA 1
ATOM 3587 C C . PHE A 1 449 ? 24.060 -19.252 -65.700 1.00 67.94 449 PHE A C 1
ATOM 3589 O O . PHE A 1 449 ? 24.916 -18.541 -66.216 1.00 67.94 449 PHE A O 1
ATOM 3596 N N . LEU A 1 450 ? 24.330 -20.504 -65.316 1.00 69.12 450 LEU A N 1
ATOM 3597 C CA . LEU A 1 450 ? 25.653 -21.113 -65.467 1.00 69.12 450 LEU A CA 1
ATOM 3598 C C . LEU A 1 450 ? 26.024 -21.330 -66.945 1.00 69.12 450 LEU A C 1
ATOM 3600 O O . LEU A 1 450 ? 27.169 -21.098 -67.337 1.00 69.12 450 LEU A O 1
ATOM 3604 N N . ILE A 1 451 ? 25.056 -21.721 -67.777 1.00 68.19 451 ILE A N 1
ATOM 3605 C CA . ILE A 1 451 ? 25.237 -21.839 -69.231 1.00 68.19 451 ILE A CA 1
ATOM 3606 C C . ILE A 1 451 ? 25.510 -20.459 -69.844 1.00 68.19 451 ILE A C 1
ATOM 3608 O O . ILE A 1 451 ? 26.471 -20.302 -70.591 1.00 68.19 451 ILE A O 1
ATOM 3612 N N . MET A 1 452 ? 24.745 -19.434 -69.464 1.00 68.50 452 MET A N 1
ATOM 3613 C CA . MET A 1 452 ? 24.975 -18.061 -69.929 1.00 68.50 452 MET A CA 1
ATOM 3614 C C . MET A 1 452 ? 26.331 -17.509 -69.474 1.00 68.50 452 MET A C 1
ATOM 3616 O O . MET A 1 452 ? 27.004 -16.831 -70.244 1.00 68.50 452 MET A O 1
ATOM 3620 N N . LEU A 1 453 ? 26.777 -17.832 -68.258 1.00 69.50 453 LEU A N 1
ATOM 3621 C CA . LEU A 1 453 ? 28.065 -17.382 -67.728 1.00 69.50 453 LEU A CA 1
ATOM 3622 C C . LEU A 1 453 ? 29.252 -18.065 -68.425 1.00 69.50 453 LEU A C 1
ATOM 3624 O O . LEU A 1 453 ? 30.231 -17.405 -68.769 1.00 69.50 453 LEU A O 1
ATOM 3628 N N . THR A 1 454 ? 29.167 -19.377 -68.660 1.00 70.06 454 THR A N 1
ATOM 3629 C CA . THR A 1 454 ? 30.198 -20.121 -69.409 1.00 70.06 454 THR A CA 1
ATOM 3630 C C . THR A 1 454 ? 30.258 -19.681 -70.870 1.00 70.06 454 THR A C 1
ATOM 3632 O O . THR A 1 454 ? 31.347 -19.573 -71.434 1.00 70.06 454 THR A O 1
ATOM 3635 N N . TYR A 1 455 ? 29.113 -19.331 -71.455 1.00 68.25 455 TYR A N 1
ATOM 3636 C CA . TYR A 1 455 ? 29.029 -18.767 -72.795 1.00 68.25 455 TYR A CA 1
ATOM 3637 C C . TYR A 1 455 ? 29.598 -17.346 -72.873 1.00 68.25 455 TYR A C 1
ATOM 3639 O O . TYR A 1 455 ? 30.394 -17.067 -73.764 1.00 68.25 455 TYR A O 1
ATOM 3647 N N . LEU A 1 456 ? 29.276 -16.469 -71.914 1.00 68.06 456 LEU A N 1
ATOM 3648 C CA . LEU A 1 456 ? 29.855 -15.125 -71.826 1.00 68.06 456 LEU A CA 1
ATOM 3649 C C . LEU A 1 456 ? 31.379 -15.197 -71.680 1.00 68.06 456 LEU A C 1
ATOM 3651 O O . LEU A 1 456 ? 32.094 -14.423 -72.305 1.00 68.06 456 LEU A O 1
ATOM 3655 N N . PHE A 1 457 ? 31.879 -16.164 -70.909 1.00 68.06 457 PHE A N 1
ATOM 3656 C CA . PHE A 1 457 ? 33.310 -16.414 -70.775 1.00 68.06 457 PHE A CA 1
ATOM 3657 C C . PHE A 1 457 ? 33.943 -16.885 -72.093 1.00 68.06 457 PHE A C 1
ATOM 3659 O O . PHE A 1 457 ? 35.009 -16.399 -72.464 1.00 68.06 457 PHE A O 1
ATOM 3666 N N . PHE A 1 458 ? 33.289 -17.784 -72.836 1.00 64.56 458 PHE A N 1
ATOM 3667 C CA . PHE A 1 458 ? 33.781 -18.243 -74.138 1.00 64.56 458 PHE A CA 1
ATOM 3668 C C . PHE A 1 458 ? 33.732 -17.133 -75.198 1.00 64.56 458 PHE A C 1
ATOM 3670 O O . PHE A 1 458 ? 34.702 -16.946 -75.930 1.00 64.56 458 PHE A O 1
ATOM 3677 N N . PHE A 1 459 ? 32.656 -16.342 -75.222 1.00 66.31 459 PHE A N 1
ATOM 3678 C CA . PHE A 1 459 ? 32.533 -15.145 -76.052 1.00 66.31 459 PHE A CA 1
ATOM 3679 C C . PHE A 1 459 ? 33.648 -14.153 -75.731 1.00 66.31 459 PHE A C 1
ATOM 3681 O O . PHE A 1 459 ? 34.342 -13.709 -76.636 1.00 66.31 459 PHE A O 1
ATOM 3688 N N . PHE A 1 460 ? 33.899 -13.880 -74.448 1.00 62.22 460 PHE A N 1
ATOM 3689 C CA . PHE A 1 460 ? 34.987 -13.003 -74.025 1.00 62.22 460 PHE A CA 1
ATOM 3690 C C . PHE A 1 460 ? 36.355 -13.559 -74.436 1.00 62.22 460 PHE A C 1
ATOM 3692 O O . PHE A 1 460 ? 37.208 -12.798 -74.873 1.00 62.22 460 PHE A O 1
ATOM 3699 N N . LEU A 1 461 ? 36.574 -14.875 -74.369 1.00 60.47 461 LEU A N 1
ATOM 3700 C CA . LEU A 1 461 ? 37.844 -15.509 -74.738 1.00 60.47 461 LEU A CA 1
ATOM 3701 C C . LEU A 1 461 ? 38.100 -15.484 -76.252 1.00 60.47 461 LEU A C 1
ATOM 3703 O O . LEU A 1 461 ? 39.229 -15.237 -76.676 1.00 60.47 461 LEU A O 1
ATOM 3707 N N . VAL A 1 462 ? 37.056 -15.677 -77.062 1.00 56.94 462 VAL A N 1
ATOM 3708 C CA . VAL A 1 462 ? 37.112 -15.497 -78.521 1.00 56.94 462 VAL A CA 1
ATOM 3709 C C . VAL A 1 462 ? 37.315 -14.020 -78.863 1.00 56.94 462 VAL A C 1
ATOM 3711 O O . VAL A 1 462 ? 38.186 -13.703 -79.662 1.00 56.94 462 VAL A O 1
ATOM 3714 N N . PHE A 1 463 ? 36.600 -13.110 -78.202 1.00 54.09 463 PHE A N 1
ATOM 3715 C CA . PHE A 1 463 ? 36.709 -11.665 -78.418 1.00 54.09 463 PHE A CA 1
ATOM 3716 C C . PHE A 1 463 ? 38.077 -11.106 -77.990 1.00 54.09 463 PHE A C 1
ATOM 3718 O O . PHE A 1 463 ? 38.635 -10.247 -78.665 1.00 54.09 463 PHE A O 1
ATOM 3725 N N . THR A 1 464 ? 38.674 -11.641 -76.918 1.00 50.09 464 THR A N 1
ATOM 3726 C CA . THR A 1 464 ? 40.015 -11.242 -76.452 1.00 50.09 464 THR A CA 1
ATOM 3727 C C . THR A 1 464 ? 41.104 -11.719 -77.417 1.00 50.09 464 THR A C 1
ATOM 3729 O O . THR A 1 464 ? 42.032 -10.965 -77.678 1.00 50.09 464 THR A O 1
ATOM 3732 N N . LYS A 1 465 ? 40.960 -12.913 -78.017 1.00 49.47 465 LYS A N 1
ATOM 3733 C CA . LYS A 1 465 ? 41.847 -13.434 -79.085 1.00 49.47 465 LYS A CA 1
ATOM 3734 C C . LYS A 1 465 ? 41.715 -12.718 -80.438 1.00 49.47 465 LYS A C 1
ATOM 3736 O O . LYS A 1 465 ? 42.434 -13.047 -81.371 1.00 49.47 465 LYS A O 1
ATOM 3741 N N . VAL A 1 466 ? 40.731 -11.833 -80.562 1.00 46.62 466 VAL A N 1
ATOM 3742 C CA . VAL A 1 466 ? 40.424 -11.049 -81.769 1.00 46.62 466 VAL A CA 1
ATOM 3743 C C . VAL A 1 466 ? 40.885 -9.596 -81.619 1.00 46.62 466 VAL A C 1
ATOM 3745 O O . VAL A 1 466 ? 40.971 -8.862 -82.600 1.00 46.62 466 VAL A O 1
ATOM 3748 N N . ILE A 1 467 ? 41.148 -9.156 -80.388 1.00 44.88 467 ILE A N 1
ATOM 3749 C CA . ILE A 1 467 ? 41.553 -7.782 -80.063 1.00 44.88 467 ILE A CA 1
ATOM 3750 C C . ILE A 1 467 ? 43.045 -7.695 -79.699 1.00 44.88 467 ILE A C 1
ATOM 3752 O O . ILE A 1 467 ? 43.623 -6.619 -79.828 1.00 44.88 467 ILE A O 1
ATOM 3756 N N . PHE A 1 468 ? 43.664 -8.808 -79.300 1.00 41.59 468 PHE A N 1
ATOM 3757 C CA . PHE A 1 468 ? 45.108 -8.993 -79.127 1.00 41.59 468 PHE A CA 1
ATOM 3758 C C . PHE A 1 468 ? 45.584 -10.136 -80.014 1.00 41.59 468 PHE A C 1
ATOM 3760 O O . PHE A 1 468 ? 46.725 -10.033 -80.517 1.00 41.59 468 PHE A O 1
#

Radius of gyration: 72.24 Å; chains: 1; bounding box: 156×82×214 Å

Secondary structure (DSSP, 8-state):
---------------------------------------------------------------------S-------HHHHHHHHHHHHHHHHHHHHHHHHHHHHHHHHHHHHHHHHHHHHHHHT-----THHHHHHHHHHHHHHHHHHHHHHHHHHHHHHHHHHHHHHHHHHHHHHHHHHHHHHHHHHHHHHHHHHHHHHHHHHHHHHHHHHHHHHHHHHHHHHHHHHHHHHHHHHTTS-----------HHHHHHHHHHHHHHHHHHHHHHHHHHHHHHHHHHHHHHHHHHHHHHHHHHHHHHHHHHHHHHHHHHHHHHHHHHHHHHHHHHHHHHHHHHHHHHHHHHHHHHHHHHHHHHHHHHHHHHHHHHHHHHHHHHHHHHHHHHHHH-SSSHHHHHHHHHHHHHHHHHHHHHHHHHHHHHHTT-TTS-HHHHHHHHHHHHHHHHHHHHHHHHHHHHHHHHHH-

InterPro domains:
  IPR003054 Keratin, type II [PR01276] (89-97)
  IPR003054 Keratin, type II [PR01276] (116-128)
  IPR003054 Keratin, type II [PR01276] (161-174)
  IPR003054 Keratin, type II [PR01276] (175-194)
  IPR003054 Keratin, type II [PR01276] (286-303)
  IPR003054 Keratin, type II [PR01276] (337-352)
  IPR018039 Intermediate filament protein, conserved site [PS00226] (384-392)
  IPR039008 Intermediate filament, rod domain [PF00038] (87-396)
  IPR039008 Intermediate filament, rod domain [PS51842] (87-398)
  IPR039008 Intermediate filament, rod domain [SM01391] (86-397)